Protein AF-A0A225VCP4-F1 (afdb_monomer)

Nearest PDB structures (foldseek):
  7sqc-assembly1_W0  TM=2.915E-01  e=1.389E-06  Chlamydomonas reinhardtii
  7sqc-assembly1_W1  TM=2.572E-01  e=4.930E-03  Chlamydomonas reinhardtii

Foldseek 3Di:
DVLVVVLVVQLVVLVVVLVVVLVVLVVVLVVVLVVLVVVLVVLLVCLVDLVSLLPDDPVVLVVSVVSNVVSLVVLVVSLVVSLVVLVVSLVVSVVSSVVSLVVSLVVQVPPPPDDNVNSVVVSVVSVVVSVVVSVVSNVVSVVVSVVSVVVSVVSVVVSVVSSVVSLLSSLQSLLVVLLVVLVCVLPDCCLQPNVQLVVLVVVLVVVVVCLVPVPLVVLVVVCVVCPPVDALVNLVVSLVSLVVSLVVLVVVLVVSLVVLVVVLVVSLVVLVVSLLVSLVSCLSRNFNFDAFPLVVLLVVLVVVLPDPVCVVVCVLLQCLSVVSVVLSVLSDPSNLLDPVSLVVSLLSLVLLLLLQCVCVLCVVVVNNVLLVVLSVLLVCCVVDDPVCNLVSLVVNLVSLVVSLPRPPGDPSNNVLSVVLNVLSVVLCVVPVDDDDDDDDDDDDDDDDDDDDDDDDDDDDDDDDDDDDDDDDDDDDDDDDDDDDDDRPPVSSSVSSSSVSNSSSSNVDDPVVSVSSVSNSVNSVSNVVSSVVSVVVSCVSRVVSSVVSSVVSVVVSVVVSVVSVVVSVVSSVVSSVVSVVVSVVNVVVVVVVVVLVVVLVVLVVVLVVLCVVLVVVLVVLVVVLVVLVVCLVVPPDPVSVVVSVVVSVVSVVVSVVSVVVSVVVNCVSCVVSVVSPVPDDD

InterPro domains:
  IPR028089 Domain of unknown function DUF4455 [PF14643] (3-302)
  IPR028089 Domain of unknown function DUF4455 [PF14643] (532-670)

Solvent-accessible surface area (backbone atoms only — not comparable to full-atom values): 37941 Å² total; per-residue (Å²): 104,72,64,56,51,55,46,52,53,51,54,47,55,52,48,56,53,48,50,59,46,51,52,54,51,52,54,50,51,51,54,53,49,53,53,47,52,49,52,52,51,50,56,53,51,58,47,66,36,64,73,60,39,64,75,48,53,74,66,53,57,51,49,52,47,55,52,50,50,54,50,48,46,53,51,52,54,51,52,54,50,50,52,53,48,54,54,51,52,51,50,53,49,52,53,53,51,49,53,48,50,49,53,42,50,52,58,48,67,69,40,94,82,63,53,71,72,59,49,51,54,52,53,51,51,56,51,48,56,53,50,52,52,52,54,50,50,53,52,52,51,52,52,51,48,50,53,53,51,51,54,48,53,53,50,46,51,50,51,50,53,47,47,55,50,20,52,52,51,35,22,51,52,43,32,53,49,52,51,51,51,50,53,53,50,62,71,26,54,76,63,73,61,31,66,72,55,55,52,52,54,50,51,52,48,56,49,53,54,45,49,45,57,69,46,57,48,41,54,56,46,53,60,59,74,42,54,91,75,56,45,51,69,59,45,49,52,52,52,52,53,51,52,54,49,48,53,54,49,50,58,48,52,52,52,54,46,51,49,55,50,51,51,52,47,53,52,45,54,51,52,52,52,50,50,53,52,49,52,51,48,29,61,78,54,22,42,95,46,68,64,34,62,42,63,63,48,26,52,55,49,52,58,60,71,66,45,73,87,48,50,72,55,41,65,68,19,34,50,40,55,61,50,54,55,46,49,51,68,61,45,35,72,88,55,46,62,37,65,86,54,34,53,60,49,53,53,53,49,50,45,51,60,38,21,39,56,49,50,65,49,30,53,74,69,70,39,50,71,56,54,55,48,48,55,52,49,48,56,46,58,69,72,44,52,88,85,49,39,74,76,46,48,64,60,48,51,56,47,51,56,52,61,61,68,48,78,96,62,45,70,61,36,43,51,53,52,49,52,47,44,53,56,50,51,50,53,47,63,77,69,62,84,76,86,85,87,83,86,77,88,87,85,83,87,80,89,82,82,86,83,86,90,81,83,89,88,88,80,88,82,85,91,83,90,81,88,82,89,86,85,90,81,90,83,87,88,75,92,78,80,90,81,79,92,75,76,64,62,65,61,56,48,49,46,51,20,57,55,27,26,42,62,44,44,25,67,53,54,70,73,54,54,54,48,55,51,51,41,52,56,23,51,53,29,31,54,54,29,34,54,55,51,51,52,49,46,50,72,71,41,49,60,55,51,51,50,53,49,48,52,51,47,53,49,52,53,53,48,48,52,50,52,52,52,52,51,51,53,59,43,54,57,53,52,53,52,52,54,49,51,35,54,53,32,47,53,51,52,55,50,48,53,50,51,50,50,51,36,49,58,49,49,56,49,52,53,51,52,48,56,53,52,52,52,53,49,53,54,49,52,51,50,36,52,52,34,52,51,48,40,79,65,43,92,42,76,66,54,32,51,52,35,46,50,51,34,51,53,45,51,56,45,52,56,49,49,53,57,46,49,52,52,50,51,49,58,58,43,72,78,43,55,82,55,61,83,69,65,82,130

Mean predicted aligned error: 16.03 Å

Organism: NCBI:txid4795

Radius of gyration: 61.05 Å; Cα contacts (8 Å, |Δi|>4): 433; chains: 1; bounding box: 131×105×212 Å

pLDDT: mean 82.9, std 17.07, range [24.62, 96.75]

Secondary structure (DSSP, 8-state):
-HHHHHHHHHHHHHHHHHHHHHHHHHHHHHHHHHHHHHHHHHHHHHTT-HHHHHH--HHHHHHHHHHHHHHHHHHHHHHHHHHHHHHHHHHHHHHHHHHHHHHHHHHHHHSTT--HHHHHHHHHHHHHHHHHHHHHHHHHHHHHHHHHHHHHHHHHHHHHHHHHHHHHHHHHHHHHHHHHHHHHHHTSHHHHS-HHHHHHHHHHHHHHHHIIIIIIHHHHHHHHHHGGG--HHHHHHHHHHHHHHHHHHHHHHHHHHHHHHHHHHHHHHHHHHHHHHHHHHHHHT--SS----HHHHHHHHHHHHT-GGGHHHHHHTTTHHHHHHHHHHH--HHHHTSHHHHHHHHHHHHHHHHHTTHHHHHHHTT-HHHHHHHHHHHHHHHH--HHHHHHHHHHHHHHHHHHHT-TT--HHHHHHHHHHHHHHHHHHHHH---------------------------------------------------------HHHHHHHHHHHHHHHHHTTS-HHHHHHHHHHHHHHHHHHHHHHHHHHHHIIIIIHHHHHHHHHHHHHHHHHHHHHHHHHHHHHHHHHHHHHHHHHHHHHHHHHHHHHHHHHHHHHHHHHHHHHHHHHHHHHHHHHHHHHHHHHHT-SSHHHHHHHHHHHHHHHHHHHHHHHHHHHHHHHHHHTTGGGTTT---

Sequence (681 aa):
MKAQMEYGEEVKAISEDVEATIIRAADHVKEGLAIIDAEIQQAKTELTNNDLLLVSDNESILGMWMKLEAVCQRRTDTIDHFATHLDGIEQTRIDRVRVELQRLTWALMETAHALPHEVERIIEAEAYEVNMVVISNRRVYADLVARMGTANVDEFLTARLSWEKGQMNWRHLRHDDAIVRFQATINSPHFTDPEDRLQVLQQIRVFQEKIHSEQRLAVLKELNDAGASLSSDYTKKILENLSATQQYEEEKNHSFFSELRGLQQSKGDSAVALRETLRLELHGFGAMAKEGAIEAARQRLVELLSDETMEDFFRAAGGLKTELDTLVKQLCVEDLIYKTNLEPMVSSLEILLSALPLKSVMEKQGKEAEQKAVETTLEKLRKAAKNEIMAILPSLQTQILMLMNIDDMSANFKAELSDIMAQLDQIILEYGSLPSISADAPSEKTFSRTPSIAVLANSKSMKASAAMIGESSSSNNKPSESNGNIVDLQAIRKVQRRLGMLVYASELSAPWQQHLQFIADQLALQTKANGIVDEVISRECDFLIETRQQEGRLLVEEMGKRMEQQSALLHDHVEKLVKFYLRVVLCMEESTDKVQYVNLSVMDLLDTLKEIDEGTLADLESTFTQSCVRLRHSPSNNVLREEFQLSSDLLMLIEREYRTYDKRLHLAADNNVVAIDKQPH

Structure (mmCIF, N/CA/C/O backbone):
data_AF-A0A225VCP4-F1
#
_entry.id   AF-A0A225VCP4-F1
#
loop_
_atom_site.group_PDB
_atom_site.id
_atom_site.type_symbol
_atom_site.label_atom_id
_atom_site.label_alt_id
_atom_site.label_comp_id
_atom_site.label_asym_id
_atom_site.label_entity_id
_atom_site.label_seq_id
_atom_site.pdbx_PDB_ins_code
_atom_site.Cartn_x
_atom_site.Cartn_y
_atom_site.Cartn_z
_atom_site.occupancy
_atom_site.B_iso_or_equiv
_atom_site.auth_seq_id
_atom_site.auth_comp_id
_atom_site.auth_asym_id
_atom_site.auth_atom_id
_atom_site.pdbx_PDB_model_num
ATOM 1 N N . MET A 1 1 ? 48.508 -11.624 -74.699 1.00 63.97 1 MET A N 1
ATOM 2 C CA . MET A 1 1 ? 48.045 -13.032 -74.622 1.00 63.97 1 MET A CA 1
ATOM 3 C C . MET A 1 1 ? 48.632 -13.770 -73.422 1.00 63.97 1 MET A C 1
ATOM 5 O O . MET A 1 1 ? 47.935 -13.772 -72.426 1.00 63.97 1 MET A O 1
ATOM 9 N N . LYS A 1 2 ? 49.859 -14.332 -73.432 1.00 79.50 2 LYS A N 1
ATOM 10 C CA . LYS A 1 2 ? 50.347 -15.179 -72.308 1.00 79.50 2 LYS A CA 1
ATOM 11 C C . LYS A 1 2 ? 50.218 -14.521 -70.920 1.00 79.50 2 LYS A C 1
ATOM 13 O O . LYS A 1 2 ? 49.521 -15.067 -70.079 1.00 79.50 2 LYS A O 1
ATOM 18 N N . ALA A 1 3 ? 50.759 -13.314 -70.738 1.00 79.81 3 ALA A N 1
ATOM 19 C CA . ALA A 1 3 ? 50.653 -12.573 -69.472 1.00 79.81 3 ALA A CA 1
ATOM 20 C C . ALA A 1 3 ? 49.200 -12.255 -69.048 1.00 79.81 3 ALA A C 1
ATOM 22 O O . ALA A 1 3 ? 48.900 -12.194 -67.864 1.00 79.81 3 ALA A O 1
ATOM 23 N N . GLN A 1 4 ? 48.284 -12.088 -70.009 1.00 81.50 4 GLN A N 1
ATOM 24 C CA . GLN A 1 4 ? 46.863 -11.824 -69.747 1.00 81.50 4 GLN A CA 1
ATOM 25 C C . GLN A 1 4 ? 46.110 -13.104 -69.343 1.00 81.50 4 GLN A C 1
ATOM 27 O O . GLN A 1 4 ? 45.214 -13.050 -68.511 1.00 81.50 4 GLN A O 1
ATOM 32 N N . MET A 1 5 ? 46.500 -14.267 -69.883 1.00 84.31 5 MET A N 1
ATOM 33 C CA . MET A 1 5 ? 46.003 -15.562 -69.402 1.00 84.31 5 MET A CA 1
ATOM 34 C C . MET A 1 5 ? 46.488 -15.842 -67.976 1.00 84.31 5 MET A C 1
ATOM 36 O O . MET A 1 5 ? 45.687 -16.238 -67.140 1.00 84.31 5 MET A O 1
ATOM 40 N N . GLU A 1 6 ? 47.767 -15.576 -67.693 1.00 86.06 6 GLU A N 1
ATOM 41 C CA . GLU A 1 6 ? 48.349 -15.707 -66.349 1.00 86.06 6 GLU A CA 1
ATOM 42 C C . GLU A 1 6 ? 47.632 -14.782 -65.344 1.00 86.06 6 GLU A C 1
ATOM 44 O O . GLU A 1 6 ? 47.222 -15.239 -64.282 1.00 86.06 6 GLU A O 1
ATOM 49 N N . TYR A 1 7 ? 47.361 -13.523 -65.713 1.00 89.62 7 TYR A N 1
ATOM 50 C CA . TYR A 1 7 ? 46.522 -12.614 -64.918 1.00 89.62 7 TYR A CA 1
ATOM 51 C C . TYR A 1 7 ? 45.107 -13.170 -64.671 1.00 89.62 7 TYR A C 1
ATOM 53 O O . TYR A 1 7 ? 44.628 -13.150 -63.538 1.00 89.62 7 TYR A O 1
ATOM 61 N N . GLY A 1 8 ? 44.444 -13.705 -65.702 1.00 87.50 8 GLY A N 1
ATOM 62 C CA . GLY A 1 8 ? 43.098 -14.274 -65.579 1.00 87.50 8 GLY A CA 1
ATOM 63 C C . GLY A 1 8 ? 43.022 -15.498 -64.657 1.00 87.50 8 GLY A C 1
ATOM 64 O O . GLY A 1 8 ? 42.059 -15.638 -63.901 1.00 87.50 8 GLY A O 1
ATOM 65 N N . GLU A 1 9 ? 44.038 -16.366 -64.669 1.00 89.56 9 GLU A N 1
ATOM 66 C CA . GLU A 1 9 ? 44.137 -17.506 -63.743 1.00 89.56 9 GLU A CA 1
ATOM 67 C C . GLU A 1 9 ? 44.326 -17.042 -62.287 1.00 89.56 9 GLU A C 1
ATOM 69 O O . GLU A 1 9 ? 43.666 -17.559 -61.384 1.00 89.56 9 GLU A O 1
ATOM 74 N N . GLU A 1 10 ? 45.144 -16.014 -62.058 1.00 90.44 10 GLU A N 1
ATOM 75 C CA . GLU A 1 10 ? 45.408 -15.457 -60.722 1.00 90.44 10 GLU A CA 1
ATOM 76 C C . GLU A 1 10 ? 44.188 -14.699 -60.168 1.00 90.44 10 GLU A C 1
ATOM 78 O O . GLU A 1 10 ? 43.809 -14.888 -59.012 1.00 90.44 10 GLU A O 1
ATOM 83 N N . VAL A 1 11 ? 43.487 -13.906 -60.989 1.00 89.94 11 VAL A N 1
ATOM 84 C CA . VAL A 1 11 ? 42.224 -13.244 -60.598 1.00 89.94 11 VAL A CA 1
ATOM 85 C C . VAL A 1 11 ? 41.128 -14.264 -60.275 1.00 89.94 11 VAL A C 1
ATOM 87 O O . VAL A 1 11 ? 40.342 -14.052 -59.343 1.00 89.94 11 VAL A O 1
ATOM 90 N N . LYS A 1 12 ? 41.093 -15.399 -60.985 1.00 90.31 12 LYS A N 1
ATOM 91 C CA . LYS A 1 12 ? 40.197 -16.517 -60.666 1.00 90.31 12 LYS A CA 1
ATOM 92 C C . LYS A 1 12 ? 40.547 -17.144 -59.314 1.00 90.31 12 LYS A C 1
ATOM 94 O O . LYS A 1 12 ? 39.657 -17.278 -58.479 1.00 90.31 12 LYS A O 1
ATOM 99 N N . ALA A 1 13 ? 41.823 -17.433 -59.055 1.00 91.88 13 ALA A N 1
ATOM 100 C CA . ALA A 1 13 ? 42.282 -17.966 -57.769 1.00 91.88 13 ALA A CA 1
ATOM 101 C C . ALA A 1 13 ? 42.015 -17.001 -56.593 1.00 91.88 13 ALA A C 1
ATOM 103 O O . ALA A 1 13 ? 41.574 -17.428 -55.527 1.00 91.88 13 ALA A O 1
ATOM 104 N N . ILE A 1 14 ? 42.207 -15.689 -56.791 1.00 91.88 14 ILE A N 1
ATOM 105 C CA . ILE A 1 14 ? 41.833 -14.655 -55.810 1.00 91.88 14 ILE A CA 1
ATOM 106 C C . ILE A 1 14 ? 40.321 -14.681 -55.545 1.00 91.88 14 ILE A C 1
ATOM 108 O O . ILE A 1 14 ? 39.904 -14.539 -54.397 1.00 91.88 14 ILE A O 1
ATOM 112 N N . SER A 1 15 ? 39.498 -14.862 -56.581 1.00 90.38 15 SER A N 1
ATOM 113 C CA . SER A 1 15 ? 38.036 -14.878 -56.444 1.00 90.38 15 SER A CA 1
ATOM 114 C C . SER A 1 15 ? 37.532 -16.115 -55.688 1.00 90.38 15 SER A C 1
ATOM 116 O O . SER A 1 15 ? 36.689 -15.967 -54.809 1.00 90.38 15 SER A O 1
ATOM 118 N N . GLU A 1 16 ? 38.091 -17.300 -55.956 1.00 92.31 16 GLU A N 1
ATOM 119 C CA . GLU A 1 16 ? 37.761 -18.551 -55.248 1.00 92.31 16 GLU A CA 1
ATOM 120 C C . GLU A 1 16 ? 38.129 -18.485 -53.749 1.00 92.31 16 GLU A C 1
ATOM 122 O O . GLU A 1 16 ? 37.348 -18.895 -52.889 1.00 92.31 16 GLU A O 1
ATOM 127 N N . ASP A 1 17 ? 39.287 -17.909 -53.410 1.00 93.31 17 ASP A N 1
ATOM 128 C CA . ASP A 1 17 ? 39.738 -17.718 -52.020 1.00 93.31 17 ASP A CA 1
ATOM 129 C C . ASP A 1 17 ? 38.912 -16.652 -51.268 1.00 93.31 17 ASP A C 1
ATOM 131 O O . ASP A 1 17 ? 38.582 -16.806 -50.087 1.00 93.31 17 ASP A O 1
ATOM 135 N N . VAL A 1 18 ? 38.503 -15.585 -51.963 1.00 91.94 18 VAL A N 1
ATOM 136 C CA . VAL A 1 18 ? 37.572 -14.579 -51.430 1.00 91.94 18 VAL A CA 1
ATOM 137 C C . VAL A 1 18 ? 36.199 -15.197 -51.157 1.00 91.94 18 VAL A C 1
ATOM 139 O O . VAL A 1 18 ? 35.680 -15.025 -50.056 1.00 91.94 18 VAL A O 1
ATOM 142 N N . GLU A 1 19 ? 35.640 -15.977 -52.087 1.00 91.94 19 GLU A N 1
ATOM 143 C CA . GLU A 1 19 ? 34.364 -16.683 -51.901 1.00 91.94 19 GLU A CA 1
ATOM 144 C C . GLU A 1 19 ? 34.422 -17.654 -50.709 1.00 91.94 19 GLU A C 1
ATOM 146 O O . GLU A 1 19 ? 33.580 -17.588 -49.810 1.00 91.94 19 GLU A O 1
ATOM 151 N N . ALA A 1 20 ? 35.475 -18.471 -50.614 1.00 93.06 20 ALA A N 1
ATOM 152 C CA . ALA A 1 20 ? 35.700 -19.363 -49.474 1.00 93.06 20 ALA A CA 1
ATOM 153 C C . ALA A 1 20 ? 35.868 -18.614 -48.135 1.00 93.06 20 ALA A C 1
ATOM 155 O O . ALA A 1 20 ? 35.605 -19.164 -47.062 1.00 93.06 20 ALA A O 1
ATOM 156 N N . THR A 1 21 ? 36.315 -17.358 -48.161 1.00 93.81 21 THR A N 1
ATOM 157 C CA . THR A 1 21 ? 36.431 -16.507 -46.967 1.00 93.81 21 THR A CA 1
ATOM 158 C C . THR A 1 21 ? 35.090 -15.877 -46.585 1.00 93.81 21 THR A C 1
ATOM 160 O O . THR A 1 21 ? 34.739 -15.890 -45.407 1.00 93.81 21 THR A O 1
ATOM 163 N N . ILE A 1 22 ? 34.292 -15.436 -47.562 1.00 93.38 22 ILE A N 1
ATOM 164 C CA . ILE A 1 22 ? 32.925 -14.931 -47.348 1.00 93.38 22 ILE A CA 1
ATOM 165 C C . ILE A 1 22 ? 32.022 -16.025 -46.770 1.00 93.38 22 ILE A C 1
ATOM 167 O O . ILE A 1 22 ? 31.296 -15.762 -45.816 1.00 93.38 22 ILE A O 1
ATOM 171 N N . ILE A 1 23 ? 32.097 -17.258 -47.287 1.00 93.56 23 ILE A N 1
ATOM 172 C CA . ILE A 1 23 ? 31.317 -18.396 -46.768 1.00 93.56 23 ILE A CA 1
ATOM 173 C C . ILE A 1 23 ? 31.655 -18.649 -45.293 1.00 93.56 23 ILE A C 1
ATOM 175 O O . ILE A 1 23 ? 30.755 -18.694 -44.458 1.00 93.56 23 ILE A O 1
ATOM 179 N N . ARG A 1 24 ? 32.948 -18.715 -44.940 1.00 94.19 24 ARG A N 1
ATOM 180 C CA . ARG A 1 24 ? 33.389 -18.892 -43.543 1.00 94.19 24 ARG A CA 1
ATOM 181 C C . ARG A 1 24 ? 32.919 -17.758 -42.627 1.00 94.19 24 ARG A C 1
ATOM 183 O O . ARG A 1 24 ? 32.506 -18.024 -41.502 1.00 94.19 24 ARG A O 1
ATOM 190 N N . ALA A 1 25 ? 32.950 -16.513 -43.102 1.00 93.19 25 ALA A N 1
ATOM 191 C CA . ALA A 1 25 ? 32.426 -15.368 -42.362 1.00 93.19 25 ALA A CA 1
ATOM 192 C C . ALA A 1 25 ? 30.902 -15.455 -42.154 1.00 93.19 25 ALA A C 1
ATOM 194 O O . ALA A 1 25 ? 30.412 -15.175 -41.059 1.00 93.19 25 ALA A O 1
ATOM 195 N N . ALA A 1 26 ? 30.160 -15.871 -43.185 1.00 93.94 26 ALA A N 1
ATOM 196 C CA . ALA A 1 26 ? 28.708 -16.027 -43.147 1.00 93.94 26 ALA A CA 1
ATOM 197 C C . ALA A 1 26 ? 28.262 -17.169 -42.215 1.00 93.94 26 ALA A C 1
ATOM 199 O O . ALA A 1 26 ? 27.297 -17.006 -41.467 1.00 93.94 26 ALA A O 1
ATOM 200 N N . ASP A 1 27 ? 28.973 -18.298 -42.206 1.00 94.31 27 ASP A N 1
ATOM 201 C CA . ASP A 1 27 ? 28.709 -19.392 -41.265 1.00 94.31 27 ASP A CA 1
ATOM 202 C C . ASP A 1 27 ? 29.025 -18.976 -39.818 1.00 94.31 27 ASP A C 1
ATOM 204 O O . ASP A 1 27 ? 28.224 -19.235 -38.919 1.00 94.31 27 ASP A O 1
ATOM 208 N N . HIS A 1 28 ? 30.130 -18.254 -39.593 1.00 94.56 28 HIS A N 1
ATOM 209 C CA . HIS A 1 28 ? 30.507 -17.779 -38.259 1.00 94.56 28 HIS A CA 1
ATOM 210 C C . HIS A 1 28 ? 29.495 -16.782 -37.671 1.00 94.56 28 HIS A C 1
ATOM 212 O O . HIS A 1 28 ? 29.064 -16.953 -36.529 1.00 94.56 28 HIS A O 1
ATOM 218 N N . VAL A 1 29 ?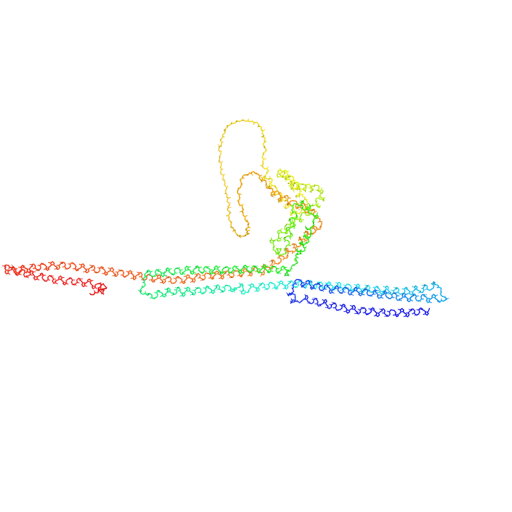 29.059 -15.773 -38.442 1.00 95.62 29 VAL A N 1
ATOM 219 C CA . VAL A 1 29 ? 28.039 -14.819 -37.962 1.00 95.62 29 VAL A CA 1
ATOM 220 C C . VAL A 1 29 ? 26.695 -15.513 -37.725 1.00 95.62 29 VAL A C 1
ATOM 222 O O . VAL A 1 29 ? 25.995 -15.189 -36.771 1.00 95.62 29 VAL A O 1
ATOM 225 N N . LYS A 1 30 ? 26.342 -16.513 -38.542 1.00 95.31 30 LYS A N 1
ATOM 226 C CA . LYS A 1 30 ? 25.107 -17.290 -38.389 1.00 95.31 30 LYS A CA 1
ATOM 227 C C . LYS A 1 30 ? 25.104 -18.135 -37.113 1.00 95.31 30 LYS A C 1
ATOM 229 O O . LYS A 1 30 ? 24.083 -18.177 -36.432 1.00 95.31 30 LYS A O 1
ATOM 234 N N . GLU A 1 31 ? 26.217 -18.789 -36.780 1.00 95.50 31 GLU A N 1
ATOM 235 C CA . GLU A 1 31 ? 26.360 -19.531 -35.520 1.00 95.50 31 GLU A CA 1
ATOM 236 C C . GLU A 1 31 ? 26.336 -18.584 -34.310 1.00 95.50 31 GLU A C 1
ATOM 238 O O . GLU A 1 31 ? 25.580 -18.817 -33.367 1.00 95.50 31 GLU A O 1
ATOM 243 N N . GLY A 1 32 ? 27.075 -17.470 -34.371 1.00 94.81 32 GLY A N 1
ATOM 244 C CA . GLY A 1 32 ? 27.079 -16.450 -33.317 1.00 94.81 32 GLY A CA 1
ATOM 245 C C . GLY A 1 32 ? 25.691 -15.861 -33.050 1.00 94.81 32 GLY A C 1
ATOM 246 O O . GLY A 1 32 ? 25.252 -15.810 -31.902 1.00 94.81 32 GLY A O 1
ATOM 247 N N . LEU A 1 33 ? 24.957 -15.488 -34.105 1.00 95.56 33 LEU A N 1
ATOM 248 C CA . LEU A 1 33 ? 23.582 -14.997 -33.982 1.00 95.56 33 LEU A CA 1
ATOM 249 C C . LEU A 1 33 ? 22.627 -16.069 -33.444 1.00 95.56 33 LEU A C 1
ATOM 251 O O . LEU A 1 33 ? 21.795 -15.740 -32.611 1.00 95.56 33 LEU A O 1
ATOM 255 N N . ALA A 1 34 ? 22.766 -17.341 -33.833 1.00 95.69 34 ALA A N 1
ATOM 256 C CA . ALA A 1 34 ? 21.919 -18.414 -33.304 1.00 95.69 34 ALA A CA 1
ATOM 257 C C . ALA A 1 34 ? 22.108 -18.638 -31.789 1.00 95.69 34 ALA A C 1
ATOM 259 O O . ALA A 1 34 ? 21.139 -18.932 -31.088 1.00 95.69 34 ALA A O 1
ATOM 260 N N . ILE A 1 35 ? 23.333 -18.473 -31.275 1.00 96.19 35 ILE A N 1
ATOM 261 C CA . ILE A 1 35 ? 23.623 -18.523 -29.833 1.00 96.19 35 ILE A CA 1
ATOM 262 C C . ILE A 1 35 ? 22.987 -17.319 -29.122 1.00 96.19 35 ILE A C 1
ATOM 264 O O . ILE A 1 35 ? 22.284 -17.494 -28.128 1.00 96.19 35 ILE A O 1
ATOM 268 N N . ILE A 1 36 ? 23.172 -16.108 -29.657 1.00 96.06 36 ILE A N 1
ATOM 269 C CA . ILE A 1 36 ? 22.609 -14.875 -29.083 1.00 96.06 36 ILE A CA 1
ATOM 270 C C . ILE A 1 36 ? 21.071 -14.908 -29.099 1.00 96.06 36 ILE A C 1
ATOM 272 O O . ILE A 1 36 ? 20.442 -14.587 -28.094 1.00 96.06 36 ILE A O 1
ATOM 276 N N . ASP A 1 37 ? 20.454 -15.356 -30.193 1.00 95.50 37 ASP A N 1
ATOM 277 C CA . ASP A 1 37 ? 19.000 -15.507 -30.309 1.00 95.50 37 ASP A CA 1
ATOM 278 C C . ASP A 1 37 ? 18.466 -16.526 -29.281 1.00 95.50 37 ASP A C 1
ATOM 280 O O . ASP A 1 37 ? 17.414 -16.301 -28.680 1.00 95.50 37 ASP A O 1
ATOM 284 N N . ALA A 1 38 ? 19.203 -17.607 -28.993 1.00 95.94 38 ALA A N 1
ATOM 285 C CA . ALA A 1 38 ? 18.845 -18.549 -27.929 1.00 95.94 38 ALA A CA 1
ATO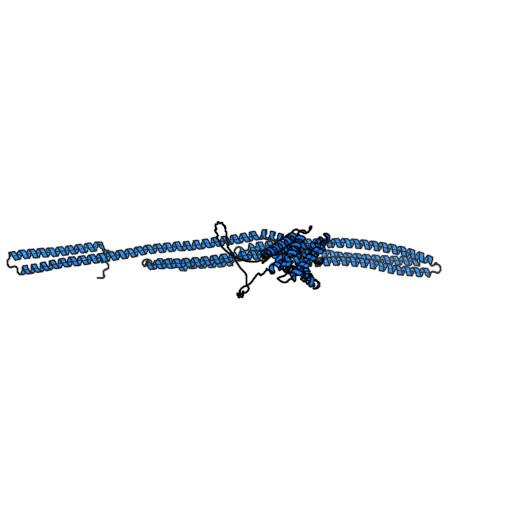M 286 C C . ALA A 1 38 ? 18.929 -17.921 -26.522 1.00 95.94 38 ALA A C 1
ATOM 288 O O . ALA A 1 38 ? 18.028 -18.140 -25.709 1.00 95.94 38 ALA A O 1
ATOM 289 N N . GLU A 1 39 ? 19.946 -17.096 -26.242 1.00 96.06 39 GLU A N 1
ATOM 290 C CA . GLU A 1 39 ? 20.045 -16.326 -24.989 1.00 96.06 39 GLU A CA 1
ATOM 291 C C . GLU A 1 39 ? 18.879 -15.326 -24.836 1.00 96.06 39 GLU A C 1
ATOM 293 O O . GLU A 1 39 ? 18.292 -15.219 -23.756 1.00 96.06 39 GLU A O 1
ATOM 298 N N . ILE A 1 40 ? 18.482 -14.642 -25.921 1.00 94.62 40 ILE A N 1
ATOM 299 C CA . ILE A 1 40 ? 17.309 -13.746 -25.942 1.00 94.62 40 ILE A CA 1
ATOM 300 C C . ILE A 1 40 ? 16.029 -14.525 -25.613 1.00 94.62 40 ILE A C 1
ATOM 302 O O . ILE A 1 40 ? 15.220 -14.066 -24.803 1.00 94.62 40 ILE A O 1
ATOM 306 N N . GLN A 1 41 ? 15.835 -15.708 -26.204 1.00 94.50 41 GLN A N 1
ATOM 307 C CA . GLN A 1 41 ? 14.662 -16.538 -25.916 1.00 94.50 41 GLN A CA 1
ATOM 308 C C . GLN A 1 41 ? 14.665 -17.067 -24.476 1.00 94.50 41 GLN A C 1
ATOM 310 O O . GLN A 1 41 ? 13.614 -17.057 -23.836 1.00 94.50 41 GLN A O 1
ATOM 315 N N . GLN A 1 42 ? 15.820 -17.446 -23.916 1.00 94.00 42 GLN A N 1
ATOM 316 C CA . GLN A 1 42 ? 15.908 -17.826 -22.503 1.00 94.00 42 GLN A CA 1
ATOM 317 C C . GLN A 1 42 ? 15.463 -16.668 -21.593 1.00 94.00 42 GLN A C 1
ATOM 319 O O . GLN A 1 42 ? 14.557 -16.849 -20.777 1.00 94.00 42 GLN A O 1
ATOM 324 N N . ALA A 1 43 ? 16.013 -15.466 -21.783 1.00 92.38 43 ALA A N 1
ATOM 325 C CA . ALA A 1 43 ? 15.625 -14.284 -21.011 1.00 92.38 43 ALA A CA 1
ATOM 326 C C . ALA A 1 43 ? 14.123 -13.952 -21.160 1.00 92.38 43 ALA A C 1
ATOM 328 O O . ALA A 1 43 ? 13.459 -13.605 -20.182 1.00 92.38 43 ALA A O 1
ATOM 329 N N . LYS A 1 44 ? 13.544 -14.137 -22.358 1.00 92.12 44 LYS A N 1
ATOM 330 C CA . LYS A 1 44 ? 12.090 -14.033 -22.585 1.00 92.12 44 LYS A CA 1
ATOM 331 C C . LYS A 1 44 ? 11.289 -15.072 -21.789 1.00 92.12 44 LYS A C 1
ATOM 333 O O . LYS A 1 44 ? 10.220 -14.731 -21.290 1.00 92.12 44 LYS A O 1
ATOM 338 N N . THR A 1 45 ? 11.778 -16.307 -21.629 1.00 92.12 45 THR A N 1
ATOM 339 C CA . THR A 1 45 ? 11.088 -17.322 -20.804 1.00 92.12 45 THR A CA 1
ATOM 340 C C . THR A 1 45 ? 11.144 -17.013 -19.307 1.00 92.12 45 THR A C 1
ATOM 342 O O . THR A 1 45 ? 10.131 -17.176 -18.626 1.00 92.12 45 THR A O 1
ATOM 345 N N . GLU A 1 46 ? 12.265 -16.488 -18.799 1.00 91.06 46 GLU A N 1
ATOM 346 C CA . GLU A 1 46 ? 12.399 -16.050 -17.399 1.00 91.06 46 GLU A CA 1
ATOM 347 C C . GLU A 1 46 ? 11.347 -14.977 -17.054 1.00 91.06 46 GLU A C 1
ATOM 349 O O . GLU A 1 46 ? 10.653 -15.090 -16.044 1.00 91.06 46 GLU A O 1
ATOM 354 N N . LEU A 1 47 ? 11.108 -14.030 -17.969 1.00 90.38 47 LEU A N 1
ATOM 355 C CA . LEU A 1 47 ? 10.072 -12.986 -17.873 1.00 90.38 47 LEU A CA 1
ATOM 356 C C . LEU A 1 47 ? 8.615 -13.499 -17.921 1.00 90.38 47 LEU A C 1
ATOM 358 O O . LEU A 1 47 ? 7.682 -12.706 -17.784 1.00 90.38 47 LEU A O 1
ATOM 362 N N . THR A 1 48 ? 8.400 -14.805 -18.109 1.00 90.88 48 THR A N 1
ATOM 363 C CA . THR A 1 48 ? 7.072 -15.452 -18.065 1.00 90.88 48 THR A CA 1
ATOM 364 C C . THR A 1 48 ? 6.896 -16.426 -16.897 1.00 90.88 48 THR A C 1
ATOM 366 O O . THR A 1 48 ? 5.814 -16.985 -16.728 1.00 90.88 48 THR A O 1
ATOM 369 N N . ASN A 1 49 ? 7.930 -16.636 -16.076 1.00 92.62 49 ASN A N 1
ATOM 370 C CA . ASN A 1 49 ? 7.876 -17.561 -14.949 1.00 92.62 49 ASN A CA 1
ATOM 371 C C . ASN A 1 49 ? 7.300 -16.874 -13.698 1.00 92.62 49 ASN A C 1
ATOM 373 O O . ASN A 1 49 ? 8.016 -16.174 -12.983 1.00 92.62 49 ASN A O 1
ATOM 377 N N . ASN A 1 50 ? 6.015 -17.102 -13.415 1.00 91.44 50 ASN A N 1
ATOM 378 C CA . ASN A 1 50 ? 5.307 -16.476 -12.293 1.00 91.44 50 ASN A CA 1
ATOM 379 C C . ASN A 1 50 ? 5.997 -16.672 -10.928 1.00 91.44 50 ASN A C 1
ATOM 381 O O . ASN A 1 50 ? 6.009 -15.731 -10.137 1.00 91.44 50 ASN A O 1
ATOM 385 N N . ASP A 1 51 ? 6.605 -17.834 -10.664 1.00 90.50 51 ASP A N 1
ATOM 386 C CA . ASP A 1 51 ? 7.278 -18.113 -9.385 1.00 90.50 51 ASP A CA 1
ATOM 387 C C . ASP A 1 51 ? 8.544 -17.254 -9.224 1.00 90.50 51 ASP A C 1
ATOM 389 O O . ASP A 1 51 ? 8.798 -16.686 -8.160 1.00 90.50 51 ASP A O 1
ATOM 393 N N . LEU A 1 52 ? 9.318 -17.105 -10.307 1.00 90.56 52 LEU A N 1
ATOM 394 C CA . LEU A 1 52 ? 10.491 -16.227 -10.351 1.00 90.56 52 LEU A CA 1
ATOM 395 C C . LEU A 1 52 ? 10.081 -14.759 -10.183 1.00 90.56 52 LEU A C 1
ATOM 397 O O . LEU A 1 52 ? 10.718 -14.018 -9.431 1.00 90.56 52 LEU A O 1
ATOM 401 N N . LEU A 1 53 ? 9.016 -14.341 -10.872 1.00 90.12 53 LEU A N 1
ATOM 402 C CA . LEU A 1 53 ? 8.501 -12.976 -10.803 1.00 90.12 53 LEU A CA 1
ATOM 403 C C . LEU A 1 53 ? 8.020 -12.643 -9.383 1.00 90.12 53 LEU A C 1
ATOM 405 O O . LEU A 1 53 ? 8.439 -11.626 -8.839 1.00 90.12 53 LEU A O 1
ATOM 409 N N . LEU A 1 54 ? 7.213 -13.495 -8.742 1.00 88.50 54 LEU A N 1
ATOM 410 C CA . LEU A 1 54 ? 6.702 -13.246 -7.386 1.00 88.50 54 LEU A CA 1
ATOM 411 C C . LEU A 1 54 ? 7.818 -13.003 -6.359 1.00 88.50 54 LEU A C 1
ATOM 413 O O . LEU A 1 54 ? 7.689 -12.108 -5.525 1.00 88.50 54 LEU A O 1
ATOM 417 N N . VAL A 1 55 ? 8.928 -13.742 -6.447 1.00 88.44 55 VAL A N 1
ATOM 418 C CA . VAL A 1 55 ? 10.093 -13.573 -5.558 1.00 88.44 55 VAL A CA 1
ATOM 419 C C . VAL A 1 55 ? 10.943 -12.345 -5.929 1.00 88.44 55 VAL A C 1
ATOM 421 O O . VAL A 1 55 ? 11.589 -11.766 -5.058 1.00 88.44 55 VAL A O 1
ATOM 424 N N . SER A 1 56 ? 10.927 -11.911 -7.192 1.00 87.25 56 SER A N 1
ATOM 425 C CA . SER A 1 56 ? 11.733 -10.786 -7.689 1.00 87.25 56 SER A CA 1
ATOM 426 C C . SER A 1 56 ? 11.250 -9.426 -7.171 1.00 87.25 56 SER A C 1
ATOM 428 O O . SER A 1 56 ? 10.050 -9.148 -7.117 1.00 87.25 56 SER A O 1
ATOM 430 N N . ASP A 1 57 ? 12.192 -8.544 -6.843 1.00 87.00 57 ASP A N 1
ATOM 431 C CA . ASP A 1 57 ? 11.948 -7.127 -6.560 1.00 87.00 57 ASP A CA 1
ATOM 432 C C . ASP A 1 57 ? 12.055 -6.252 -7.827 1.00 87.00 57 ASP A C 1
ATOM 434 O O . ASP A 1 57 ? 12.379 -6.725 -8.920 1.00 87.00 57 ASP A O 1
ATOM 438 N N . ASN A 1 58 ? 11.756 -4.955 -7.692 1.00 84.81 58 ASN A N 1
ATOM 439 C CA . ASN A 1 58 ? 11.775 -4.014 -8.817 1.00 84.81 58 ASN A CA 1
ATOM 440 C C . ASN A 1 58 ? 13.176 -3.901 -9.448 1.00 84.81 58 ASN A C 1
ATOM 442 O O . ASN A 1 58 ? 13.307 -3.869 -10.672 1.00 84.81 58 ASN A O 1
ATOM 446 N N . GLU A 1 59 ? 14.229 -3.898 -8.623 1.00 87.38 59 GLU A N 1
ATOM 447 C CA . GLU A 1 59 ? 15.620 -3.862 -9.089 1.00 87.38 59 GLU A CA 1
ATOM 448 C C . GLU A 1 59 ? 15.980 -5.115 -9.896 1.00 87.38 59 GLU A C 1
ATOM 450 O O . GLU A 1 59 ? 16.609 -5.002 -10.946 1.00 87.38 59 GLU A O 1
ATOM 455 N N . SER A 1 60 ? 15.510 -6.297 -9.488 1.00 89.38 60 SER A N 1
ATOM 456 C CA . SER A 1 60 ? 15.687 -7.543 -10.240 1.00 89.38 60 SER A CA 1
ATOM 457 C C . SER A 1 60 ? 14.998 -7.492 -11.604 1.00 89.38 60 SER A C 1
ATOM 459 O O . SER A 1 60 ? 15.606 -7.886 -12.600 1.00 89.38 60 SER A O 1
ATOM 461 N N . ILE A 1 61 ? 13.772 -6.961 -11.694 1.00 90.56 61 ILE A N 1
ATOM 462 C CA . ILE A 1 61 ? 13.046 -6.812 -12.971 1.00 90.56 61 ILE A CA 1
ATOM 463 C C . ILE A 1 61 ? 13.729 -5.795 -13.902 1.00 90.56 61 ILE A C 1
ATOM 465 O O . ILE A 1 61 ? 13.809 -6.022 -15.113 1.00 90.56 61 ILE A O 1
ATOM 469 N N . LEU A 1 62 ? 14.274 -4.702 -13.361 1.00 89.56 62 LEU A N 1
ATOM 470 C CA . LEU A 1 62 ? 15.109 -3.758 -14.117 1.00 89.56 62 LEU A CA 1
ATOM 471 C C . LEU A 1 62 ? 16.445 -4.398 -14.537 1.00 89.56 62 LEU A C 1
ATOM 473 O O . LEU A 1 62 ? 16.887 -4.229 -15.672 1.00 89.56 62 LEU A O 1
ATOM 477 N N . GLY A 1 63 ? 17.050 -5.219 -13.678 1.00 91.50 63 GLY A N 1
ATOM 478 C CA . GLY A 1 63 ? 18.242 -6.006 -13.991 1.00 91.50 63 GLY A CA 1
ATOM 479 C C . GLY A 1 63 ? 18.007 -7.047 -15.091 1.00 91.50 63 GLY A C 1
ATOM 480 O O . GLY A 1 63 ? 18.897 -7.281 -15.909 1.00 91.50 63 GLY A O 1
ATOM 481 N N . MET A 1 64 ? 16.808 -7.638 -15.173 1.00 92.44 64 MET A N 1
ATOM 482 C CA . MET A 1 64 ? 16.402 -8.489 -16.301 1.00 92.44 64 MET A CA 1
ATOM 483 C C . MET A 1 64 ? 16.343 -7.694 -17.614 1.00 92.44 64 MET A C 1
ATOM 485 O O . MET A 1 64 ? 16.794 -8.212 -18.636 1.00 92.44 64 MET A O 1
ATOM 489 N N . TRP A 1 65 ? 15.877 -6.434 -17.597 1.00 94.69 65 TRP A N 1
ATOM 490 C CA . TRP A 1 65 ? 15.963 -5.561 -18.778 1.00 94.69 65 TRP A CA 1
ATOM 491 C C . TRP A 1 65 ? 17.410 -5.308 -19.185 1.00 94.69 65 TRP A C 1
ATOM 493 O O . TRP A 1 65 ? 17.763 -5.580 -20.325 1.00 94.69 65 TRP A O 1
ATOM 503 N N . MET A 1 66 ? 18.263 -4.857 -18.260 1.00 93.81 66 MET A N 1
ATOM 504 C CA . MET A 1 66 ? 19.663 -4.534 -18.570 1.00 93.81 66 MET A CA 1
ATOM 505 C C . MET A 1 66 ? 20.426 -5.733 -19.152 1.00 93.81 66 MET A C 1
ATOM 507 O O . MET A 1 66 ? 21.236 -5.573 -20.064 1.00 93.81 66 MET A O 1
ATOM 511 N N . LYS A 1 67 ? 20.149 -6.951 -18.664 1.00 93.12 67 LYS A N 1
ATOM 512 C CA . LYS A 1 67 ? 20.694 -8.192 -19.239 1.00 93.12 67 LYS A CA 1
ATOM 513 C C . LYS A 1 67 ? 20.194 -8.420 -20.667 1.00 93.12 67 LYS A C 1
ATOM 515 O O . LYS A 1 67 ? 21.007 -8.667 -21.552 1.00 93.12 67 LYS A O 1
ATOM 520 N N . LEU A 1 68 ? 18.883 -8.325 -20.896 1.00 94.25 68 LEU A N 1
ATOM 521 C CA . LEU A 1 68 ? 18.265 -8.524 -22.211 1.00 94.25 68 LEU A CA 1
ATOM 522 C C . LEU A 1 68 ? 18.738 -7.477 -23.234 1.00 94.25 68 LEU A C 1
ATOM 524 O O . LEU A 1 68 ? 19.074 -7.827 -24.364 1.00 94.25 68 LEU A O 1
ATOM 528 N N . GLU A 1 69 ? 18.841 -6.217 -22.820 1.00 95.50 69 GLU A N 1
ATOM 529 C CA . GLU A 1 69 ? 19.388 -5.104 -23.596 1.00 95.50 69 GLU A CA 1
ATOM 530 C C . GLU A 1 69 ? 20.858 -5.347 -23.963 1.00 95.50 69 GLU A C 1
ATOM 532 O O . GLU A 1 69 ? 21.217 -5.235 -25.132 1.00 95.50 69 GLU A O 1
ATOM 537 N N . ALA A 1 70 ? 21.694 -5.802 -23.022 1.00 95.38 70 ALA A N 1
ATOM 538 C CA . ALA A 1 70 ? 23.085 -6.166 -23.298 1.00 95.38 70 ALA A CA 1
ATOM 539 C C . ALA A 1 70 ? 23.231 -7.388 -24.232 1.00 95.38 70 ALA A C 1
ATOM 541 O O . ALA A 1 70 ? 24.199 -7.479 -24.990 1.00 95.38 70 ALA A O 1
ATOM 542 N N . VAL A 1 71 ? 22.287 -8.339 -24.213 1.00 95.12 71 VAL A N 1
ATOM 543 C CA . VAL A 1 71 ? 22.244 -9.449 -25.186 1.00 95.12 71 VAL A CA 1
ATOM 544 C C . VAL A 1 71 ? 21.873 -8.920 -26.578 1.00 95.12 71 VAL A C 1
ATOM 546 O O . VAL A 1 71 ? 22.540 -9.253 -27.557 1.00 95.12 71 VAL A O 1
ATOM 549 N N . CYS A 1 72 ? 20.876 -8.037 -26.669 1.00 94.94 72 CYS A N 1
ATOM 550 C CA . CYS A 1 72 ? 20.496 -7.399 -27.931 1.00 94.94 72 CYS A CA 1
ATOM 551 C C . CYS A 1 72 ? 21.615 -6.500 -28.484 1.00 94.94 72 CYS A C 1
ATOM 553 O O . CYS A 1 72 ? 21.848 -6.495 -29.688 1.00 94.94 72 CYS A O 1
ATOM 555 N N . GLN A 1 73 ? 22.361 -5.792 -27.629 1.00 96.12 73 GLN A N 1
ATOM 556 C CA . GLN A 1 73 ? 23.503 -4.990 -28.067 1.00 96.12 73 GLN A CA 1
ATOM 557 C C . GLN A 1 73 ? 24.618 -5.872 -28.642 1.00 96.12 73 GLN A C 1
ATOM 559 O O . GLN A 1 73 ? 25.085 -5.592 -29.741 1.00 96.12 73 GLN A O 1
ATOM 564 N N . ARG A 1 74 ? 24.958 -7.003 -27.997 1.00 96.25 74 ARG A N 1
ATOM 565 C CA . ARG A 1 74 ? 25.896 -7.988 -28.578 1.00 96.25 74 ARG A CA 1
ATOM 566 C C . ARG A 1 74 ? 25.444 -8.491 -29.951 1.00 96.25 74 ARG A C 1
ATOM 568 O O . ARG A 1 74 ? 26.287 -8.767 -30.804 1.00 96.25 74 ARG A O 1
ATOM 575 N N . ARG A 1 75 ? 24.131 -8.600 -30.182 1.00 96.25 75 ARG A N 1
ATOM 576 C CA . ARG A 1 75 ? 23.555 -8.943 -31.491 1.00 96.25 75 ARG A CA 1
ATOM 577 C C . ARG A 1 75 ? 23.858 -7.870 -32.539 1.00 96.25 75 ARG A C 1
ATOM 579 O O . ARG A 1 75 ? 24.351 -8.207 -33.612 1.00 96.25 75 ARG A O 1
ATOM 586 N N . THR A 1 76 ? 23.635 -6.598 -32.202 1.00 96.12 76 THR A N 1
ATOM 587 C CA . THR A 1 76 ? 24.005 -5.436 -33.030 1.00 96.12 76 THR A CA 1
ATOM 588 C C . THR A 1 76 ? 25.503 -5.432 -33.338 1.00 96.12 76 THR A C 1
ATOM 590 O O . THR A 1 76 ? 25.882 -5.455 -34.506 1.00 96.12 76 THR A O 1
ATOM 593 N N . ASP A 1 77 ? 26.347 -5.526 -32.306 1.00 96.50 77 ASP A N 1
ATOM 594 C CA . ASP A 1 77 ? 27.810 -5.512 -32.431 1.00 96.50 77 ASP A CA 1
ATOM 595 C C . ASP A 1 77 ? 28.312 -6.643 -33.351 1.00 96.50 77 ASP A C 1
ATOM 597 O O . ASP A 1 77 ? 29.234 -6.455 -34.143 1.00 96.50 77 ASP A O 1
ATOM 601 N N . THR A 1 78 ? 27.676 -7.819 -33.288 1.00 96.62 78 THR A N 1
ATOM 602 C CA . THR A 1 78 ? 27.986 -8.982 -34.138 1.00 96.62 78 THR A CA 1
ATOM 603 C C . THR A 1 78 ? 27.664 -8.720 -35.616 1.00 96.62 78 THR A C 1
ATOM 605 O O . THR A 1 78 ? 28.429 -9.125 -36.496 1.00 96.62 78 THR A O 1
ATOM 608 N N . ILE A 1 79 ? 26.566 -8.014 -35.907 1.00 95.88 79 ILE A N 1
ATOM 609 C CA . ILE A 1 79 ? 26.173 -7.630 -37.273 1.00 95.88 79 ILE A CA 1
ATOM 610 C C . ILE A 1 79 ? 27.113 -6.546 -37.817 1.00 95.88 79 ILE A C 1
ATOM 612 O O . ILE A 1 79 ? 27.591 -6.669 -38.946 1.00 95.88 79 ILE A O 1
ATOM 616 N N . ASP A 1 80 ? 27.442 -5.535 -37.012 1.00 95.69 80 ASP A N 1
ATOM 617 C CA . ASP A 1 80 ? 28.352 -4.448 -37.398 1.00 95.69 80 ASP A CA 1
ATOM 618 C C . ASP A 1 80 ? 29.789 -4.955 -37.617 1.00 95.69 80 ASP A C 1
ATOM 620 O O . ASP A 1 80 ? 30.480 -4.537 -38.557 1.00 95.69 80 ASP A O 1
ATOM 624 N N . HIS A 1 81 ? 30.236 -5.921 -36.808 1.00 95.94 81 HIS A N 1
ATOM 625 C CA . HIS A 1 81 ? 31.525 -6.583 -37.003 1.00 95.94 81 HIS A CA 1
ATOM 626 C C . HIS A 1 81 ? 31.546 -7.412 -38.295 1.00 95.94 81 HIS A C 1
ATOM 628 O O . HIS A 1 81 ? 32.517 -7.344 -39.050 1.00 95.94 81 HIS A O 1
ATOM 634 N N . PHE A 1 82 ? 30.464 -8.137 -38.605 1.00 96.75 82 PHE A N 1
ATOM 635 C CA . PHE A 1 82 ? 30.329 -8.868 -39.868 1.00 96.75 82 PHE A CA 1
ATOM 636 C C . PHE A 1 82 ? 30.310 -7.931 -41.086 1.00 96.75 82 PHE A C 1
ATOM 638 O O . PHE A 1 82 ? 31.015 -8.194 -42.060 1.00 96.75 82 PHE A O 1
ATOM 645 N N . ALA A 1 83 ? 29.595 -6.803 -41.015 1.00 95.19 83 ALA A N 1
ATOM 646 C CA . ALA A 1 83 ? 29.596 -5.779 -42.061 1.00 95.19 83 ALA A CA 1
ATOM 647 C C . ALA A 1 83 ? 31.012 -5.229 -42.318 1.00 95.19 83 ALA A C 1
ATOM 649 O O . ALA A 1 83 ? 31.490 -5.225 -43.454 1.00 95.19 83 ALA A O 1
ATOM 650 N N . THR A 1 84 ? 31.720 -4.861 -41.245 1.00 95.50 84 THR A N 1
ATOM 651 C CA . THR A 1 84 ? 33.116 -4.393 -41.304 1.00 95.50 84 THR A CA 1
ATOM 652 C C . THR A 1 84 ? 34.049 -5.459 -41.893 1.00 95.50 84 THR A C 1
ATOM 654 O O . THR A 1 84 ? 34.963 -5.144 -42.658 1.00 95.50 84 THR A O 1
ATOM 657 N N . HIS A 1 85 ? 33.816 -6.734 -41.572 1.00 95.44 85 HIS A N 1
ATOM 658 C CA . HIS A 1 85 ? 34.608 -7.848 -42.084 1.00 95.44 85 HIS A CA 1
ATOM 659 C C . HIS A 1 85 ? 34.379 -8.094 -43.585 1.00 95.44 85 HIS A C 1
ATOM 661 O O . HIS A 1 85 ? 35.353 -8.271 -44.316 1.00 95.44 85 HIS A O 1
ATOM 667 N N . LEU A 1 86 ? 33.132 -8.025 -44.074 1.00 94.62 86 LEU A N 1
ATOM 668 C CA . LEU A 1 86 ? 32.819 -8.112 -45.509 1.00 94.62 86 LEU A CA 1
ATOM 669 C C . LEU A 1 86 ? 33.496 -6.996 -46.319 1.00 94.62 86 LEU A C 1
ATOM 671 O O . LEU A 1 86 ? 34.088 -7.266 -47.367 1.00 94.62 86 LEU A O 1
ATOM 675 N N . ASP A 1 87 ? 33.478 -5.757 -45.821 1.00 93.12 87 ASP A N 1
ATOM 676 C CA . ASP A 1 87 ? 34.197 -4.653 -46.465 1.00 93.12 87 ASP A CA 1
ATOM 677 C C . ASP A 1 87 ? 35.719 -4.874 -46.452 1.00 93.12 87 ASP A C 1
ATOM 679 O O . ASP A 1 87 ? 36.385 -4.630 -47.462 1.00 93.12 87 ASP A O 1
ATOM 683 N N . GLY A 1 88 ? 36.273 -5.397 -45.353 1.00 94.00 88 GLY A N 1
ATOM 684 C CA . GLY A 1 88 ? 37.686 -5.780 -45.248 1.00 94.00 88 GLY A CA 1
ATOM 685 C C . GLY A 1 88 ? 38.104 -6.874 -46.240 1.00 94.00 88 GLY A C 1
ATOM 686 O O . GLY A 1 88 ? 39.201 -6.807 -46.807 1.00 94.00 88 GLY A O 1
ATOM 687 N N . ILE A 1 89 ? 37.224 -7.842 -46.516 1.00 93.94 89 ILE A N 1
ATOM 688 C CA . ILE A 1 89 ? 37.445 -8.877 -47.536 1.00 93.94 89 ILE A CA 1
ATOM 689 C C . ILE A 1 89 ? 37.521 -8.249 -48.939 1.00 93.94 89 ILE A C 1
ATOM 691 O O . ILE A 1 89 ? 38.463 -8.542 -49.680 1.00 93.94 89 ILE A O 1
ATOM 695 N N . GLU A 1 90 ? 36.614 -7.336 -49.310 1.00 93.50 90 GLU A N 1
ATOM 696 C CA . GLU A 1 90 ? 36.694 -6.673 -50.627 1.00 93.50 90 GLU A CA 1
ATOM 697 C C . GLU A 1 90 ? 37.873 -5.702 -50.730 1.00 93.50 90 GLU A C 1
ATOM 699 O O . GLU A 1 90 ? 38.465 -5.610 -51.801 1.00 93.50 90 GLU A O 1
ATOM 704 N N . GLN A 1 91 ? 38.290 -5.022 -49.654 1.00 92.94 91 GLN A N 1
ATOM 705 C CA . GLN A 1 91 ? 39.540 -4.243 -49.684 1.00 92.94 91 GLN A CA 1
ATOM 706 C C . GLN A 1 91 ? 40.749 -5.153 -49.949 1.00 92.94 91 GLN A C 1
ATOM 708 O O . GLN A 1 91 ? 41.557 -4.868 -50.831 1.00 92.94 91 GLN A O 1
ATOM 713 N N . THR A 1 92 ? 40.815 -6.307 -49.276 1.00 93.25 92 THR A N 1
ATOM 714 C CA . THR A 1 92 ? 41.869 -7.312 -49.500 1.00 93.25 92 THR A CA 1
ATOM 715 C C . THR A 1 92 ? 41.861 -7.826 -50.945 1.00 93.25 92 THR A C 1
ATOM 717 O O . THR A 1 92 ? 42.919 -8.003 -51.553 1.00 93.25 92 THR A O 1
ATOM 720 N N . ARG A 1 93 ? 40.675 -8.028 -51.531 1.00 92.88 93 ARG A N 1
ATOM 721 C CA . ARG A 1 93 ? 40.512 -8.387 -52.946 1.00 92.88 93 ARG A CA 1
ATOM 722 C C . ARG A 1 93 ? 41.007 -7.282 -53.880 1.00 92.88 93 ARG A C 1
ATOM 724 O O . ARG A 1 93 ? 41.777 -7.578 -54.790 1.00 92.88 93 ARG A O 1
ATOM 731 N N . ILE A 1 94 ? 40.592 -6.032 -53.655 1.00 92.62 94 ILE A N 1
ATOM 732 C CA . ILE A 1 94 ? 41.009 -4.865 -54.447 1.00 92.62 94 ILE A CA 1
ATOM 733 C C . ILE A 1 94 ? 42.535 -4.745 -54.442 1.00 92.62 94 ILE A C 1
ATOM 735 O O . ILE A 1 94 ? 43.132 -4.579 -55.504 1.00 92.62 94 ILE A O 1
ATOM 739 N N . ASP A 1 95 ? 43.177 -4.864 -53.278 1.00 93.44 95 ASP A N 1
ATOM 740 C CA . ASP A 1 95 ? 44.630 -4.735 -53.166 1.00 93.44 95 ASP A CA 1
ATOM 741 C C . ASP A 1 95 ? 45.375 -5.900 -53.840 1.00 93.44 95 ASP A C 1
ATOM 743 O O . ASP A 1 95 ? 46.332 -5.656 -54.578 1.00 93.44 95 ASP A O 1
ATOM 747 N N . ARG A 1 96 ? 44.908 -7.151 -53.691 1.00 93.88 96 ARG A N 1
ATOM 748 C CA . ARG A 1 96 ? 45.486 -8.312 -54.402 1.00 93.88 96 ARG A CA 1
ATOM 749 C C . ARG A 1 96 ? 45.363 -8.173 -55.919 1.00 93.88 96 ARG A C 1
ATOM 751 O O . ARG A 1 96 ? 46.355 -8.313 -56.627 1.00 93.88 96 ARG A O 1
ATOM 758 N N . VAL A 1 97 ? 44.175 -7.837 -56.424 1.00 92.81 97 VAL A N 1
ATOM 759 C CA . VAL A 1 97 ? 43.960 -7.668 -57.870 1.00 92.81 97 VAL A CA 1
ATOM 760 C C . VAL A 1 97 ? 44.704 -6.439 -58.409 1.00 92.81 97 VAL A C 1
ATOM 762 O O . VAL A 1 97 ? 45.181 -6.475 -59.541 1.00 92.81 97 VAL A O 1
ATOM 765 N N . ARG A 1 98 ? 44.895 -5.378 -57.609 1.00 92.31 98 ARG A N 1
ATOM 766 C CA . ARG A 1 98 ? 45.740 -4.227 -57.975 1.00 92.31 98 ARG A CA 1
ATOM 767 C C . ARG A 1 98 ? 47.202 -4.633 -58.171 1.00 92.31 98 ARG A C 1
ATOM 769 O O . ARG A 1 98 ? 47.807 -4.181 -59.141 1.00 92.31 98 ARG A O 1
ATOM 776 N N . VAL A 1 99 ? 47.766 -5.458 -57.286 1.00 93.69 99 VAL A N 1
ATOM 777 C CA . VAL A 1 99 ? 49.144 -5.969 -57.431 1.00 93.69 99 VAL A CA 1
ATOM 778 C C . VAL A 1 99 ? 49.281 -6.790 -58.716 1.00 93.69 99 VAL A C 1
ATOM 780 O O . VAL A 1 99 ? 50.216 -6.572 -59.486 1.00 93.69 99 VAL A O 1
ATOM 783 N N . GLU A 1 100 ? 48.308 -7.651 -59.011 1.00 92.19 100 GLU A N 1
ATOM 784 C CA . GLU A 1 100 ? 48.307 -8.442 -60.246 1.00 92.19 100 GLU A CA 1
ATOM 785 C C . GLU A 1 100 ? 48.122 -7.596 -61.512 1.00 92.19 100 GLU A C 1
ATOM 787 O O . GLU A 1 100 ? 48.800 -7.816 -62.515 1.00 92.19 100 GLU A O 1
ATOM 792 N N . LEU A 1 101 ? 47.285 -6.558 -61.461 1.00 90.44 101 LEU A N 1
ATOM 793 C CA . LEU A 1 101 ? 47.099 -5.622 -62.570 1.00 90.44 101 LEU A CA 1
ATOM 794 C C . LEU A 1 101 ? 48.366 -4.784 -62.820 1.00 90.44 101 LEU A C 1
ATOM 796 O O . LEU A 1 101 ? 48.728 -4.519 -63.968 1.00 90.44 101 LEU A O 1
ATOM 800 N N . GLN A 1 102 ? 49.091 -4.412 -61.759 1.00 90.56 102 GLN A N 1
ATOM 801 C CA . GLN A 1 102 ? 50.419 -3.806 -61.876 1.00 90.56 102 GLN A CA 1
ATOM 802 C C . GLN A 1 102 ? 51.413 -4.785 -62.515 1.00 90.56 102 GLN A C 1
ATOM 804 O O . GLN A 1 102 ? 52.097 -4.400 -63.462 1.00 90.56 102 GLN A O 1
ATOM 809 N N . ARG A 1 103 ? 51.462 -6.050 -62.068 1.00 90.06 103 ARG A N 1
ATOM 810 C CA . ARG A 1 103 ? 52.318 -7.099 -62.660 1.00 90.06 103 ARG A CA 1
ATOM 811 C C . ARG A 1 103 ? 52.035 -7.288 -64.155 1.00 90.06 103 ARG A C 1
ATOM 813 O O . ARG A 1 103 ? 52.977 -7.316 -64.945 1.00 90.06 103 ARG A O 1
ATOM 820 N N . LEU A 1 104 ? 50.760 -7.322 -64.551 1.00 88.62 104 LEU A N 1
ATOM 821 C CA . LEU A 1 104 ? 50.337 -7.358 -65.954 1.00 88.62 104 LEU A CA 1
ATOM 822 C C . LEU A 1 104 ? 50.808 -6.113 -66.725 1.00 88.62 104 LEU A C 1
ATOM 824 O O . LEU A 1 104 ? 51.334 -6.244 -67.829 1.00 88.62 104 LEU A O 1
ATOM 828 N N . THR A 1 105 ? 50.675 -4.918 -66.139 1.00 88.25 105 THR A N 1
ATOM 829 C CA . THR A 1 105 ? 51.119 -3.652 -66.754 1.00 88.25 105 THR A CA 1
ATOM 830 C C . THR A 1 105 ? 52.622 -3.676 -67.050 1.00 88.25 105 THR A C 1
ATOM 832 O O . THR A 1 105 ? 53.020 -3.403 -68.182 1.00 88.25 105 THR A O 1
ATOM 835 N N . TRP A 1 106 ? 53.456 -4.066 -66.077 1.00 88.31 106 TRP A N 1
ATOM 836 C CA . TRP A 1 106 ? 54.906 -4.206 -66.267 1.00 88.31 106 TRP A CA 1
ATOM 837 C C . TRP A 1 106 ? 55.239 -5.240 -67.352 1.00 88.31 106 TRP A C 1
ATOM 839 O O . TRP A 1 106 ? 55.991 -4.934 -68.275 1.00 88.31 106 TRP A O 1
ATOM 849 N N . ALA A 1 107 ? 54.623 -6.426 -67.305 1.00 86.62 107 ALA A N 1
ATOM 850 C CA . ALA A 1 107 ? 54.863 -7.489 -68.283 1.00 86.62 107 ALA A CA 1
ATOM 851 C C . ALA A 1 107 ? 54.478 -7.090 -69.722 1.00 86.62 107 ALA A C 1
ATOM 853 O O . ALA A 1 107 ? 55.140 -7.498 -70.676 1.00 86.62 107 ALA A O 1
ATOM 854 N N . LEU A 1 108 ? 53.426 -6.281 -69.894 1.00 84.62 108 LEU A N 1
ATOM 855 C CA . LEU A 1 108 ? 53.026 -5.741 -71.197 1.00 84.62 108 LEU A CA 1
ATOM 856 C C . LEU A 1 108 ? 53.952 -4.604 -71.668 1.00 84.62 108 LEU A C 1
ATOM 858 O O . LEU A 1 108 ? 54.263 -4.539 -72.857 1.00 84.62 108 LEU A O 1
ATOM 862 N N . MET A 1 109 ? 54.444 -3.750 -70.763 1.00 83.06 109 MET A N 1
ATOM 863 C CA . MET A 1 109 ? 55.418 -2.699 -71.094 1.00 83.06 109 MET A CA 1
ATOM 864 C C . MET A 1 109 ? 56.806 -3.250 -71.463 1.00 83.06 109 MET A C 1
ATOM 866 O O . MET A 1 109 ? 57.477 -2.674 -72.317 1.00 83.06 109 MET A O 1
ATOM 870 N N . GLU A 1 110 ? 57.238 -4.369 -70.872 1.00 83.44 110 GLU A N 1
ATOM 871 C CA . GLU A 1 110 ? 58.510 -5.023 -71.226 1.00 83.44 110 GLU A CA 1
ATOM 872 C C . GLU A 1 110 ? 58.466 -5.745 -72.586 1.00 83.44 110 GLU A C 1
ATOM 874 O O . GLU A 1 110 ? 59.510 -5.966 -73.210 1.00 83.44 110 GLU A O 1
ATOM 879 N N . THR A 1 111 ? 57.280 -6.097 -73.100 1.00 77.75 111 THR A N 1
ATOM 880 C CA . THR A 1 111 ? 57.171 -6.697 -74.438 1.00 77.75 111 THR A CA 1
ATOM 881 C C . THR A 1 111 ? 57.395 -5.663 -75.545 1.00 77.75 111 THR A C 1
ATOM 883 O O . THR A 1 111 ? 56.512 -4.874 -75.868 1.00 77.75 111 THR A O 1
ATOM 886 N N . ALA A 1 112 ? 58.568 -5.737 -76.188 1.00 54.66 112 ALA A N 1
ATOM 887 C CA . ALA A 1 112 ? 59.147 -4.777 -77.147 1.00 54.66 112 ALA A CA 1
ATOM 888 C C . ALA A 1 112 ? 58.349 -4.446 -78.439 1.00 54.66 112 ALA A C 1
ATOM 890 O O . ALA A 1 112 ? 58.896 -3.844 -79.366 1.00 54.66 112 ALA A O 1
ATOM 891 N N . HIS A 1 113 ? 57.079 -4.841 -78.530 1.00 64.31 113 HIS A N 1
ATOM 892 C CA . HIS A 1 113 ? 56.185 -4.580 -79.661 1.00 64.31 113 HIS A CA 1
ATOM 893 C C . HIS A 1 113 ? 54.853 -3.914 -79.274 1.00 64.31 113 HIS A C 1
ATOM 895 O O . HIS A 1 113 ? 54.096 -3.571 -80.177 1.00 64.31 113 HIS A O 1
ATOM 901 N N . ALA A 1 114 ? 54.555 -3.724 -77.983 1.00 70.44 114 ALA A N 1
ATOM 902 C CA . ALA A 1 114 ? 53.328 -3.063 -77.536 1.00 70.44 114 ALA A CA 1
ATOM 903 C C . ALA A 1 114 ? 53.516 -1.539 -77.440 1.00 70.44 114 ALA A C 1
ATOM 905 O O . ALA A 1 114 ? 54.506 -1.061 -76.881 1.00 70.44 114 ALA A O 1
ATOM 906 N N . LEU A 1 115 ? 52.563 -0.759 -77.959 1.00 80.25 115 LEU A N 1
ATOM 907 C CA . LEU A 1 115 ? 52.557 0.695 -77.777 1.00 80.25 115 LEU A CA 1
ATOM 908 C C . LEU A 1 115 ? 51.910 1.054 -76.422 1.00 80.25 115 LEU A C 1
ATOM 910 O O . LEU A 1 115 ? 50.917 0.426 -76.053 1.00 80.25 115 LEU A O 1
ATOM 914 N N . PRO A 1 116 ? 52.384 2.084 -75.687 1.00 81.62 116 PRO A N 1
ATOM 915 C CA . PRO A 1 116 ? 51.865 2.404 -74.349 1.00 81.62 116 PRO A CA 1
ATOM 916 C C . PRO A 1 116 ? 50.338 2.570 -74.275 1.00 81.62 116 PRO A C 1
ATOM 918 O O . PRO A 1 116 ? 49.710 2.023 -73.377 1.00 81.62 116 PRO A O 1
ATOM 921 N N . HIS A 1 117 ? 49.730 3.220 -75.272 1.00 82.50 117 HIS A N 1
ATOM 922 C CA . HIS A 1 117 ? 48.277 3.423 -75.344 1.00 82.50 117 HIS A CA 1
ATOM 923 C C . HIS A 1 117 ? 47.475 2.129 -75.586 1.00 82.50 117 HIS A C 1
ATOM 925 O O . HIS A 1 117 ? 46.293 2.056 -75.254 1.00 82.50 117 HIS A O 1
ATOM 931 N N . GLU A 1 118 ? 48.089 1.096 -76.172 1.00 83.00 118 GLU A N 1
ATOM 932 C CA . GLU A 1 118 ? 47.462 -0.221 -76.329 1.00 83.00 118 GLU A CA 1
ATOM 933 C C . GLU A 1 118 ? 47.495 -0.988 -75.003 1.00 83.00 118 GLU A C 1
ATOM 935 O O . GLU A 1 118 ? 46.510 -1.631 -74.643 1.00 83.00 118 GLU A O 1
ATOM 940 N N . VAL A 1 119 ? 48.597 -0.867 -74.250 1.00 83.81 119 VAL A N 1
ATOM 941 C CA . VAL A 1 119 ? 48.723 -1.421 -72.894 1.00 83.81 119 VAL A CA 1
ATOM 942 C C . VAL A 1 119 ? 47.721 -0.758 -71.951 1.00 83.81 119 VAL A C 1
ATOM 944 O O . VAL A 1 119 ? 46.966 -1.463 -71.288 1.00 83.81 119 VAL A O 1
ATOM 947 N N . GLU A 1 120 ? 47.646 0.576 -71.943 1.00 85.88 120 GLU A N 1
ATOM 948 C CA . GLU A 1 120 ? 46.674 1.344 -71.149 1.00 85.88 120 GLU A CA 1
ATOM 949 C C . GLU A 1 120 ? 45.236 0.882 -71.411 1.00 85.88 120 GLU A C 1
ATOM 951 O O . GLU A 1 120 ? 44.504 0.606 -70.465 1.00 85.88 120 GLU A O 1
ATOM 956 N N . ARG A 1 121 ? 44.849 0.697 -72.681 1.00 87.69 121 ARG A N 1
ATOM 957 C CA . ARG A 1 121 ? 43.500 0.247 -73.055 1.00 87.69 121 ARG A CA 1
ATOM 958 C C . ARG A 1 121 ? 43.182 -1.187 -72.609 1.00 87.69 121 ARG A C 1
ATOM 960 O O . ARG A 1 121 ? 42.028 -1.481 -72.305 1.00 87.69 121 ARG A O 1
ATOM 967 N N . ILE A 1 122 ? 44.171 -2.083 -72.588 1.00 86.50 122 ILE A N 1
ATOM 968 C CA . ILE A 1 122 ? 44.000 -3.447 -72.057 1.00 86.50 122 ILE A CA 1
ATOM 969 C C . ILE A 1 122 ? 43.817 -3.384 -70.537 1.00 86.50 122 ILE A C 1
ATOM 971 O O . ILE A 1 122 ? 42.865 -3.952 -70.013 1.00 86.50 122 ILE A O 1
ATOM 975 N N . ILE A 1 123 ? 44.679 -2.642 -69.838 1.00 88.50 123 ILE A N 1
ATOM 976 C CA . ILE A 1 123 ? 44.618 -2.478 -68.380 1.00 88.50 123 ILE A CA 1
ATOM 977 C C . ILE A 1 123 ? 43.318 -1.787 -67.936 1.00 88.50 123 ILE A C 1
ATOM 979 O O . ILE A 1 123 ? 42.737 -2.188 -66.931 1.00 88.50 123 ILE A O 1
ATOM 983 N N . GLU A 1 124 ? 42.822 -0.802 -68.689 1.00 89.25 124 GLU A N 1
ATOM 984 C CA . GLU A 1 124 ? 41.538 -0.138 -68.432 1.00 89.25 124 GLU A CA 1
ATOM 985 C C . GLU A 1 124 ? 40.353 -1.111 -68.544 1.00 89.25 124 GLU A C 1
ATOM 987 O O . GLU A 1 124 ? 39.454 -1.067 -67.704 1.00 89.25 124 GLU A O 1
ATOM 992 N N . ALA A 1 125 ? 40.363 -2.022 -69.525 1.00 89.25 125 ALA A N 1
ATOM 993 C CA . ALA A 1 125 ? 39.314 -3.029 -69.686 1.00 89.25 125 ALA A CA 1
ATOM 994 C C . ALA A 1 125 ? 39.281 -4.025 -68.511 1.00 89.25 125 ALA A C 1
ATOM 996 O O . ALA A 1 125 ? 38.232 -4.207 -67.895 1.00 89.25 125 ALA A O 1
ATOM 997 N N . GLU A 1 126 ? 40.432 -4.599 -68.145 1.00 87.62 126 GLU A N 1
ATOM 998 C CA . GLU A 1 126 ? 40.549 -5.523 -67.002 1.00 87.62 126 GLU A CA 1
ATOM 999 C C . GLU A 1 126 ? 40.167 -4.822 -65.679 1.00 87.62 126 GLU A C 1
ATOM 1001 O O . GLU A 1 126 ? 39.401 -5.347 -64.867 1.00 87.62 126 GLU A O 1
ATOM 1006 N N . ALA A 1 127 ? 40.628 -3.579 -65.476 1.00 88.69 127 ALA A N 1
ATOM 1007 C CA . ALA A 1 127 ? 40.265 -2.773 -64.311 1.00 88.69 127 ALA A CA 1
ATOM 1008 C C . ALA A 1 127 ? 38.761 -2.466 -64.254 1.00 88.69 127 ALA A C 1
ATOM 1010 O O . ALA A 1 127 ? 38.172 -2.472 -63.171 1.00 88.69 127 ALA A O 1
ATOM 1011 N N . TYR A 1 128 ? 38.128 -2.193 -65.398 1.00 90.88 128 TYR A N 1
ATOM 1012 C CA . TYR A 1 128 ? 36.690 -1.952 -65.482 1.00 90.88 128 TYR A CA 1
ATOM 1013 C C . TYR A 1 128 ? 35.887 -3.191 -65.069 1.00 90.88 128 TYR A C 1
ATOM 1015 O O . TYR A 1 128 ? 34.982 -3.070 -64.241 1.00 90.88 128 TYR A O 1
ATOM 1023 N N . GLU A 1 129 ? 36.241 -4.380 -65.568 1.00 88.56 129 GLU A N 1
ATOM 1024 C CA . GLU A 1 129 ? 35.565 -5.629 -65.192 1.00 88.56 129 GLU A CA 1
ATOM 1025 C C . GLU A 1 129 ? 35.675 -5.903 -63.685 1.00 88.56 129 GLU A C 1
ATOM 1027 O O . GLU A 1 129 ? 34.658 -6.113 -63.017 1.00 88.56 129 GLU A O 1
ATOM 1032 N N . VAL A 1 130 ? 36.878 -5.791 -63.110 1.00 88.25 130 VAL A N 1
ATOM 1033 C CA . VAL A 1 130 ? 37.103 -5.962 -61.663 1.00 88.25 130 VAL A CA 1
ATOM 1034 C C . VAL A 1 130 ? 36.287 -4.956 -60.845 1.00 88.25 130 VAL A C 1
ATOM 1036 O O . VAL A 1 130 ? 35.613 -5.343 -59.886 1.00 88.25 130 VAL A O 1
ATOM 1039 N N . ASN A 1 131 ? 36.294 -3.676 -61.235 1.00 90.62 131 ASN A N 1
ATOM 1040 C CA . ASN A 1 131 ? 35.523 -2.630 -60.561 1.00 90.62 131 ASN A CA 1
ATOM 1041 C C . ASN A 1 131 ? 34.016 -2.925 -60.588 1.00 90.62 131 ASN A C 1
ATOM 1043 O O . ASN A 1 131 ? 33.344 -2.751 -59.570 1.00 90.62 131 ASN A O 1
ATOM 1047 N N . MET A 1 132 ? 33.482 -3.416 -61.710 1.00 92.62 132 MET A N 1
ATOM 1048 C CA . MET A 1 132 ? 32.069 -3.787 -61.817 1.00 92.62 132 MET A CA 1
ATOM 1049 C C . MET A 1 132 ? 31.693 -4.928 -60.863 1.00 92.62 132 MET A C 1
ATOM 1051 O O . MET A 1 132 ? 30.648 -4.846 -60.210 1.00 92.62 132 MET A O 1
ATOM 1055 N N . VAL A 1 133 ? 32.541 -5.954 -60.710 1.00 90.62 133 VAL A N 1
ATOM 1056 C CA . VAL A 1 133 ? 32.270 -7.047 -59.756 1.00 90.62 133 VAL A CA 1
ATOM 1057 C C . VAL A 1 133 ? 32.384 -6.566 -58.306 1.00 90.62 133 VAL A C 1
ATOM 1059 O O . VAL A 1 133 ? 31.525 -6.897 -57.494 1.00 90.62 133 VAL A O 1
ATOM 1062 N N . VAL A 1 134 ? 33.378 -5.738 -57.966 1.00 90.31 134 VAL A N 1
ATOM 1063 C CA . VAL A 1 134 ? 33.525 -5.158 -56.614 1.00 90.31 134 VAL A CA 1
ATOM 1064 C C . VAL A 1 134 ? 32.324 -4.276 -56.243 1.00 90.31 134 VAL A C 1
ATOM 1066 O O . VAL A 1 134 ? 31.795 -4.387 -55.137 1.00 90.31 134 VAL A O 1
ATOM 1069 N N . ILE A 1 135 ? 31.847 -3.429 -57.164 1.00 92.44 135 ILE A N 1
ATOM 1070 C CA . ILE A 1 135 ? 30.651 -2.593 -56.956 1.00 92.44 135 ILE A CA 1
ATOM 1071 C C . ILE A 1 135 ? 29.402 -3.467 -56.770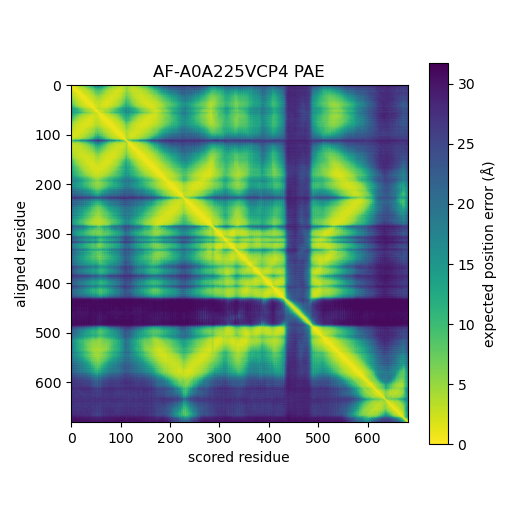 1.00 92.44 135 ILE A C 1
ATOM 1073 O O . ILE A 1 135 ? 28.589 -3.196 -55.883 1.00 92.44 135 ILE A O 1
ATOM 1077 N N . SER A 1 136 ? 29.256 -4.529 -57.570 1.00 94.19 136 SER A N 1
ATOM 1078 C CA . SER A 1 136 ? 28.151 -5.484 -57.440 1.00 94.19 136 SER A CA 1
ATOM 1079 C C . SER A 1 136 ? 28.170 -6.193 -56.081 1.00 94.19 136 SER A C 1
ATOM 1081 O O . SER A 1 136 ? 27.155 -6.201 -55.385 1.00 94.19 136 SER A O 1
ATOM 1083 N N . ASN A 1 137 ? 29.324 -6.717 -55.662 1.00 91.88 137 ASN A N 1
ATOM 1084 C CA . ASN A 1 137 ? 29.494 -7.399 -54.378 1.00 91.88 137 ASN A CA 1
ATOM 1085 C C . ASN A 1 137 ? 29.187 -6.471 -53.198 1.00 91.88 137 ASN A C 1
ATOM 1087 O O . ASN A 1 137 ? 28.348 -6.800 -52.362 1.00 91.88 137 ASN A O 1
ATOM 1091 N N . ARG A 1 138 ? 29.774 -5.266 -53.174 1.00 92.50 138 ARG A N 1
ATOM 1092 C CA . ARG A 1 138 ? 29.496 -4.263 -52.132 1.00 92.50 138 ARG A CA 1
ATOM 1093 C C . ARG A 1 138 ? 28.019 -3.898 -52.043 1.00 92.50 138 ARG A C 1
ATOM 1095 O O . ARG A 1 138 ? 27.498 -3.746 -50.943 1.00 92.50 138 ARG A O 1
ATOM 1102 N N . ARG A 1 139 ? 27.319 -3.805 -53.178 1.00 95.12 139 ARG A N 1
ATOM 1103 C CA . ARG A 1 139 ? 25.867 -3.579 -53.193 1.00 95.12 139 ARG A CA 1
ATOM 1104 C C . ARG A 1 139 ? 25.095 -4.748 -52.572 1.00 95.12 139 ARG A C 1
ATOM 1106 O O . ARG A 1 139 ? 24.138 -4.501 -51.844 1.00 95.12 139 ARG A O 1
ATOM 1113 N N . VAL A 1 140 ? 25.494 -5.991 -52.847 1.00 93.88 140 VAL A N 1
ATOM 1114 C CA . VAL A 1 140 ? 24.877 -7.190 -52.251 1.00 93.88 140 VAL A CA 1
ATOM 1115 C C . VAL A 1 140 ? 25.136 -7.252 -50.744 1.00 93.88 140 VAL A C 1
ATOM 1117 O O . VAL A 1 140 ? 24.209 -7.535 -49.990 1.00 93.88 140 VAL A O 1
ATOM 1120 N N . TYR A 1 141 ? 26.347 -6.930 -50.282 1.00 93.94 141 TYR A N 1
ATOM 1121 C CA . TYR A 1 141 ? 26.657 -6.901 -48.848 1.00 93.94 141 TYR A CA 1
ATOM 1122 C C . TYR A 1 141 ? 25.905 -5.783 -48.127 1.00 93.94 141 TYR A C 1
ATOM 1124 O O . TYR A 1 141 ? 25.346 -6.029 -47.065 1.00 93.94 141 TYR A O 1
ATOM 1132 N N . ALA A 1 142 ? 25.807 -4.591 -48.721 1.00 93.19 142 ALA A N 1
ATOM 1133 C CA . ALA A 1 142 ? 25.015 -3.497 -48.165 1.00 93.19 142 ALA A CA 1
ATOM 1134 C C . ALA A 1 142 ? 23.522 -3.864 -48.032 1.00 93.19 142 ALA A C 1
ATOM 1136 O O . ALA A 1 142 ? 22.914 -3.566 -47.008 1.00 93.19 142 ALA A O 1
ATOM 1137 N N . ASP A 1 143 ? 22.935 -4.550 -49.022 1.00 95.69 143 ASP A N 1
ATOM 1138 C CA . ASP A 1 143 ? 21.551 -5.053 -48.947 1.00 95.69 143 ASP A CA 1
ATOM 1139 C C . ASP A 1 143 ? 21.397 -6.163 -47.888 1.00 95.69 143 ASP A C 1
ATOM 1141 O O . ASP A 1 143 ? 20.453 -6.141 -47.098 1.00 95.69 143 ASP A O 1
ATOM 1145 N N . LEU A 1 144 ? 22.351 -7.097 -47.794 1.00 94.62 144 LEU A N 1
ATOM 1146 C CA . LEU A 1 144 ? 22.359 -8.131 -46.752 1.00 94.62 144 LEU A CA 1
ATOM 1147 C C . LEU A 1 144 ? 22.430 -7.521 -45.343 1.00 94.62 144 LEU A C 1
ATOM 1149 O O . LEU A 1 144 ? 21.598 -7.844 -44.496 1.00 94.62 144 LEU A O 1
ATOM 1153 N N . VAL A 1 145 ? 23.377 -6.611 -45.106 1.00 94.75 145 VAL A N 1
ATOM 1154 C CA . VAL A 1 145 ? 23.554 -5.920 -43.820 1.00 94.75 145 VAL A CA 1
ATOM 1155 C C . VAL A 1 145 ? 22.326 -5.071 -43.486 1.00 94.75 145 VAL A C 1
ATOM 1157 O O . VAL A 1 145 ? 21.852 -5.124 -42.355 1.00 94.75 145 VAL A O 1
ATOM 1160 N N . ALA A 1 146 ? 21.728 -4.371 -44.457 1.00 94.56 146 ALA A N 1
ATOM 1161 C CA . ALA A 1 146 ? 20.492 -3.618 -44.237 1.00 94.56 146 ALA A CA 1
ATOM 1162 C C . ALA A 1 146 ? 19.316 -4.525 -43.817 1.00 94.56 146 ALA A C 1
ATOM 1164 O O . ALA A 1 146 ? 18.557 -4.182 -42.906 1.00 94.56 146 ALA A O 1
ATOM 1165 N N . ARG A 1 147 ? 19.178 -5.714 -44.422 1.00 96.00 147 ARG A N 1
ATOM 1166 C CA . ARG A 1 147 ? 18.165 -6.710 -44.023 1.00 96.00 147 ARG A CA 1
ATOM 1167 C C . ARG A 1 147 ? 18.437 -7.281 -42.630 1.00 96.00 147 ARG A C 1
ATOM 1169 O O . ARG A 1 147 ? 17.501 -7.412 -41.845 1.00 96.00 147 ARG A O 1
ATOM 1176 N N . MET A 1 148 ? 19.697 -7.582 -42.306 1.00 95.62 148 MET A N 1
ATOM 1177 C CA . MET A 1 148 ? 20.100 -8.053 -40.974 1.00 95.62 148 MET A CA 1
ATOM 1178 C C . MET A 1 148 ? 19.845 -6.987 -39.901 1.00 95.62 148 MET A C 1
ATOM 1180 O O . MET A 1 148 ? 19.289 -7.309 -38.855 1.00 95.62 148 MET A O 1
ATOM 1184 N N . GLY A 1 149 ? 20.159 -5.719 -40.184 1.00 94.31 149 GLY A N 1
ATOM 1185 C CA . GLY A 1 149 ? 19.849 -4.582 -39.317 1.00 94.31 149 GLY A CA 1
ATOM 1186 C C . GLY A 1 149 ? 18.345 -4.380 -39.114 1.00 94.31 149 GLY A C 1
ATOM 1187 O O . GLY A 1 149 ? 17.910 -4.174 -37.986 1.00 94.31 149 GLY A O 1
ATOM 1188 N N . THR A 1 150 ? 17.533 -4.539 -40.166 1.00 95.38 150 THR A N 1
ATOM 1189 C CA . THR A 1 150 ? 16.060 -4.499 -40.049 1.00 95.38 150 THR A CA 1
ATOM 1190 C C . THR A 1 150 ? 15.557 -5.591 -39.098 1.00 95.38 150 THR A C 1
ATOM 1192 O O . THR A 1 150 ? 14.886 -5.290 -38.115 1.00 95.38 150 THR A O 1
ATOM 1195 N N . ALA A 1 151 ? 15.976 -6.844 -39.310 1.00 94.44 151 ALA A N 1
ATOM 1196 C CA . ALA A 1 151 ? 15.611 -7.960 -38.435 1.00 94.44 151 ALA A CA 1
ATOM 1197 C C . ALA A 1 151 ? 16.144 -7.806 -36.993 1.00 94.44 151 ALA A C 1
ATOM 1199 O O . ALA A 1 151 ? 15.557 -8.337 -36.055 1.00 94.44 151 ALA A O 1
ATOM 1200 N N . ASN A 1 152 ? 17.251 -7.081 -36.796 1.00 95.00 152 ASN A N 1
ATOM 1201 C CA . ASN A 1 152 ? 17.787 -6.766 -35.472 1.00 95.00 152 ASN A CA 1
ATOM 1202 C C . ASN A 1 152 ? 16.909 -5.770 -34.707 1.00 95.00 152 ASN A C 1
ATOM 1204 O O . ASN A 1 152 ? 16.680 -5.951 -33.513 1.00 95.00 152 ASN A O 1
ATOM 1208 N N . VAL A 1 153 ? 16.379 -4.755 -35.398 1.00 95.12 153 VAL A N 1
ATOM 1209 C CA . VAL A 1 153 ? 15.404 -3.822 -34.817 1.00 95.12 153 VAL A CA 1
ATOM 1210 C C . VAL A 1 153 ? 14.113 -4.559 -34.452 1.00 95.12 153 VAL A C 1
ATOM 1212 O O . VAL A 1 153 ? 13.613 -4.371 -33.345 1.00 95.12 153 VAL A O 1
ATOM 1215 N N . ASP A 1 154 ? 13.614 -5.447 -35.317 1.00 95.00 154 ASP A N 1
ATOM 1216 C CA . ASP A 1 154 ? 12.413 -6.249 -35.036 1.00 95.00 154 ASP A CA 1
ATOM 1217 C C . ASP A 1 154 ? 12.592 -7.169 -33.810 1.00 95.00 154 ASP A C 1
ATOM 1219 O O . ASP A 1 154 ? 11.703 -7.252 -32.954 1.00 95.00 154 ASP A O 1
ATOM 1223 N N . GLU A 1 155 ? 13.749 -7.827 -33.673 1.00 93.81 155 GLU A N 1
ATOM 1224 C CA . GLU A 1 155 ? 14.041 -8.692 -32.521 1.00 93.81 155 GLU A CA 1
ATOM 1225 C C . GLU A 1 155 ? 14.207 -7.880 -31.224 1.00 93.81 155 GLU A C 1
ATOM 1227 O O . GLU A 1 155 ? 13.655 -8.270 -30.191 1.00 93.81 155 GLU A O 1
ATOM 1232 N N . PHE A 1 156 ? 14.866 -6.713 -31.278 1.00 94.44 156 PHE A N 1
ATOM 1233 C CA . PHE A 1 156 ? 14.971 -5.784 -30.145 1.00 94.44 156 PHE A CA 1
ATOM 1234 C C . PHE A 1 156 ? 13.600 -5.250 -29.705 1.00 94.44 156 PHE A C 1
ATOM 1236 O O . PHE A 1 156 ? 13.288 -5.264 -28.515 1.00 94.44 156 PHE A O 1
ATOM 1243 N N . LEU A 1 157 ? 12.744 -4.833 -30.645 1.00 94.69 157 LEU A N 1
ATOM 1244 C CA . LEU A 1 157 ? 11.374 -4.403 -30.344 1.00 94.69 157 LEU A CA 1
ATOM 1245 C C . LEU A 1 157 ? 10.559 -5.543 -29.724 1.00 94.69 157 LEU A C 1
ATOM 1247 O O . LEU A 1 157 ? 9.845 -5.336 -28.743 1.00 94.69 157 LEU A O 1
ATOM 1251 N N . THR A 1 158 ? 10.707 -6.765 -30.238 1.00 95.06 158 THR A N 1
ATOM 1252 C CA . THR A 1 158 ? 10.045 -7.951 -29.680 1.00 95.06 158 THR A CA 1
ATOM 1253 C C . THR A 1 158 ? 10.541 -8.253 -28.263 1.00 95.06 158 THR A C 1
ATOM 1255 O O . THR A 1 158 ? 9.732 -8.522 -27.378 1.00 95.06 158 THR A O 1
ATOM 1258 N N . ALA A 1 159 ? 11.850 -8.161 -28.016 1.00 93.81 159 ALA A N 1
ATOM 1259 C CA . ALA A 1 159 ? 12.453 -8.292 -26.690 1.00 93.81 159 ALA A CA 1
ATOM 1260 C C . ALA A 1 159 ? 11.955 -7.212 -25.715 1.00 93.81 159 ALA A C 1
ATOM 1262 O O . ALA A 1 159 ? 11.558 -7.534 -24.592 1.00 93.81 159 ALA A O 1
ATOM 1263 N N . ARG A 1 160 ? 11.880 -5.953 -26.162 1.00 94.56 160 ARG A N 1
ATOM 1264 C CA . ARG A 1 160 ? 11.342 -4.829 -25.389 1.00 94.56 160 ARG A CA 1
ATOM 1265 C C . ARG A 1 160 ? 9.889 -5.059 -24.981 1.00 94.56 160 ARG A C 1
ATOM 1267 O O . ARG A 1 160 ? 9.575 -4.967 -23.798 1.00 94.56 160 ARG A O 1
ATOM 1274 N N . LEU A 1 161 ? 9.028 -5.429 -25.929 1.00 93.50 161 LEU A N 1
ATOM 1275 C CA . LEU A 1 161 ? 7.616 -5.729 -25.668 1.00 93.50 161 LEU A CA 1
ATOM 1276 C C . LEU A 1 161 ? 7.439 -6.952 -24.751 1.00 93.50 161 LEU A C 1
ATOM 1278 O O . LEU A 1 161 ? 6.544 -6.959 -23.905 1.00 93.50 161 LEU A O 1
ATOM 1282 N N . SER A 1 162 ? 8.290 -7.979 -24.879 1.00 93.56 162 SER A N 1
ATOM 1283 C CA . SER A 1 162 ? 8.302 -9.122 -23.955 1.00 93.56 162 SER A CA 1
ATOM 1284 C C . SER A 1 162 ? 8.642 -8.697 -22.525 1.00 93.56 162 SER A C 1
ATOM 1286 O O . SER A 1 162 ? 7.960 -9.130 -21.598 1.00 93.56 162 SER A O 1
ATOM 1288 N N . TRP A 1 163 ? 9.639 -7.825 -22.339 1.00 94.50 163 TRP A N 1
ATOM 1289 C CA . TRP A 1 163 ? 9.984 -7.298 -21.018 1.00 94.50 163 TRP A CA 1
ATOM 1290 C C . TRP A 1 163 ? 8.895 -6.393 -20.440 1.00 94.50 163 TRP A C 1
ATOM 1292 O O . TRP A 1 163 ? 8.523 -6.581 -19.286 1.00 94.50 163 TRP A O 1
ATOM 1302 N N . GLU A 1 164 ? 8.320 -5.475 -21.221 1.00 91.38 164 GLU A N 1
ATOM 1303 C CA . GLU A 1 164 ? 7.229 -4.610 -20.743 1.00 91.38 164 GLU A CA 1
ATOM 1304 C C . GLU A 1 164 ? 6.014 -5.443 -20.305 1.00 91.38 164 GLU A C 1
ATOM 1306 O O . GLU A 1 164 ? 5.455 -5.219 -19.230 1.00 91.38 164 GLU A O 1
ATOM 1311 N N . LYS A 1 165 ? 5.661 -6.483 -21.072 1.00 91.56 165 LYS A N 1
ATOM 1312 C CA . LYS A 1 165 ? 4.611 -7.437 -20.693 1.00 91.56 165 LYS A CA 1
ATOM 1313 C C . LYS A 1 165 ? 4.972 -8.238 -19.435 1.00 91.56 165 LYS A C 1
ATOM 1315 O O . LYS A 1 165 ? 4.104 -8.437 -18.586 1.00 91.56 165 LYS A O 1
ATOM 1320 N N . GLY A 1 166 ? 6.222 -8.684 -19.302 1.00 91.69 166 GLY A N 1
ATOM 1321 C CA . GLY A 1 166 ? 6.726 -9.376 -18.111 1.00 91.69 166 GLY A CA 1
ATOM 1322 C C . GLY A 1 166 ? 6.677 -8.491 -16.862 1.00 91.69 166 GLY A C 1
ATOM 1323 O O . GLY A 1 166 ? 6.185 -8.925 -15.824 1.00 91.69 166 GLY A O 1
ATOM 1324 N N . GLN A 1 167 ? 7.076 -7.221 -16.983 1.00 90.38 167 GLN A N 1
ATOM 1325 C CA . GLN A 1 167 ? 6.975 -6.223 -15.918 1.00 90.38 167 GLN A CA 1
ATOM 1326 C C . GLN A 1 167 ? 5.513 -5.975 -15.519 1.00 90.38 167 GLN A C 1
ATOM 1328 O O . GLN A 1 167 ? 5.215 -5.931 -14.328 1.00 90.38 167 GLN A O 1
ATOM 1333 N N . MET A 1 168 ? 4.586 -5.850 -16.476 1.00 88.69 168 MET A N 1
ATOM 1334 C CA . MET A 1 168 ? 3.158 -5.725 -16.155 1.00 88.69 168 MET A CA 1
ATOM 1335 C C . MET A 1 168 ? 2.630 -6.974 -15.434 1.00 88.69 168 MET A C 1
ATOM 1337 O O . MET A 1 168 ? 1.978 -6.841 -14.402 1.00 88.69 168 MET A O 1
ATOM 1341 N N . ASN A 1 169 ? 2.953 -8.179 -15.920 1.00 91.00 169 ASN A N 1
ATOM 1342 C CA . ASN A 1 169 ? 2.565 -9.441 -15.278 1.00 91.00 169 ASN A CA 1
ATOM 1343 C C . ASN A 1 169 ? 3.108 -9.546 -13.843 1.00 91.00 169 ASN A C 1
ATOM 1345 O O . ASN A 1 169 ? 2.374 -9.910 -12.933 1.00 91.00 169 ASN A O 1
ATOM 1349 N N . TRP A 1 170 ? 4.366 -9.157 -13.624 1.00 91.94 170 TRP A N 1
ATOM 1350 C CA . TRP A 1 170 ? 4.974 -9.077 -12.297 1.00 91.94 170 TRP A CA 1
ATOM 1351 C C . TRP A 1 170 ? 4.201 -8.150 -11.350 1.00 91.94 170 TRP A C 1
ATOM 1353 O O . TRP A 1 170 ? 3.880 -8.561 -10.235 1.00 91.94 170 TRP A O 1
ATOM 1363 N N . ARG A 1 171 ? 3.833 -6.940 -11.797 1.00 90.12 171 ARG A N 1
ATOM 1364 C CA . ARG A 1 171 ? 3.018 -6.015 -10.988 1.00 90.12 171 ARG A CA 1
ATOM 1365 C C . ARG A 1 171 ? 1.656 -6.607 -10.640 1.00 90.12 171 ARG A C 1
ATOM 1367 O O . ARG A 1 171 ? 1.264 -6.533 -9.482 1.00 90.12 171 ARG A O 1
ATOM 1374 N N . HIS A 1 172 ? 0.975 -7.230 -11.606 1.00 89.94 172 HIS A N 1
ATOM 1375 C CA . HIS A 1 172 ? -0.295 -7.927 -11.372 1.00 89.94 172 HIS A CA 1
ATOM 1376 C C . HIS A 1 172 ? -0.151 -9.032 -10.314 1.00 89.94 172 HIS A C 1
ATOM 1378 O O . HIS A 1 172 ? -0.878 -9.030 -9.327 1.00 89.94 172 HIS A O 1
ATOM 1384 N N . LEU A 1 173 ? 0.836 -9.920 -10.465 1.00 91.75 173 LEU A N 1
ATOM 1385 C CA . LEU A 1 173 ? 1.088 -11.010 -9.517 1.00 91.75 173 LEU A CA 1
ATOM 1386 C C . LEU A 1 173 ? 1.387 -10.497 -8.102 1.00 91.75 173 LEU A C 1
ATOM 1388 O O . LEU A 1 173 ? 0.859 -11.036 -7.133 1.00 91.75 173 LEU A O 1
ATOM 1392 N N . ARG A 1 174 ? 2.211 -9.449 -7.973 1.00 91.00 174 ARG A N 1
ATOM 1393 C CA . ARG A 1 174 ? 2.560 -8.844 -6.676 1.00 91.00 174 ARG A CA 1
ATOM 1394 C C . ARG A 1 174 ? 1.382 -8.105 -6.040 1.00 91.00 174 ARG A C 1
ATOM 1396 O O . ARG A 1 174 ? 1.247 -8.144 -4.822 1.00 91.00 174 ARG A O 1
ATOM 1403 N N . HIS A 1 175 ? 0.539 -7.460 -6.844 1.00 91.81 175 HIS A N 1
ATOM 1404 C CA . HIS A 1 175 ? -0.699 -6.821 -6.398 1.00 91.81 175 HIS A CA 1
ATOM 1405 C C . HIS A 1 175 ? -1.672 -7.850 -5.809 1.00 91.81 175 HIS A C 1
ATOM 1407 O O . HIS A 1 175 ? -2.112 -7.706 -4.668 1.00 91.81 175 HIS A O 1
ATOM 1413 N N . ASP A 1 176 ? -1.950 -8.916 -6.564 1.00 92.12 176 ASP A N 1
ATOM 1414 C CA . ASP A 1 176 ? -2.880 -9.969 -6.160 1.00 92.12 176 ASP A CA 1
ATOM 1415 C C . ASP A 1 176 ? -2.358 -10.731 -4.925 1.00 92.12 176 ASP A C 1
ATOM 1417 O O . ASP A 1 176 ? -3.108 -10.953 -3.974 1.00 92.12 176 ASP A O 1
ATOM 1421 N N . ASP A 1 177 ? -1.061 -11.066 -4.881 1.00 92.25 177 ASP A N 1
ATOM 1422 C CA . ASP A 1 177 ? -0.419 -11.702 -3.720 1.00 92.25 177 ASP A CA 1
ATOM 1423 C C . ASP A 1 177 ? -0.471 -10.824 -2.457 1.00 92.25 177 ASP A C 1
ATOM 1425 O O . ASP A 1 177 ? -0.805 -11.320 -1.379 1.00 92.25 177 ASP A O 1
ATOM 1429 N N . ALA A 1 178 ? -0.207 -9.517 -2.569 1.00 92.88 178 ALA A N 1
ATOM 1430 C CA . ALA A 1 178 ? -0.270 -8.601 -1.430 1.00 92.88 178 ALA A CA 1
ATOM 1431 C C . ALA A 1 178 ? -1.697 -8.496 -0.854 1.00 92.88 178 ALA A C 1
ATOM 1433 O O . ALA A 1 178 ? -1.877 -8.546 0.367 1.00 92.88 178 ALA A O 1
ATOM 1434 N N . ILE A 1 179 ? -2.721 -8.445 -1.716 1.00 93.44 179 ILE A N 1
ATOM 1435 C CA . ILE A 1 179 ? -4.133 -8.474 -1.300 1.00 93.44 179 ILE A CA 1
ATOM 1436 C C . ILE A 1 179 ? -4.474 -9.810 -0.631 1.00 93.44 179 ILE A C 1
ATOM 1438 O O . ILE A 1 179 ? -5.050 -9.818 0.458 1.00 93.44 179 ILE A O 1
ATOM 1442 N N . VAL A 1 180 ? -4.083 -10.944 -1.222 1.00 94.62 180 VAL A N 1
ATOM 1443 C CA . VAL A 1 180 ? -4.330 -12.276 -0.642 1.00 94.62 180 VAL A CA 1
ATOM 1444 C C . VAL A 1 180 ? -3.641 -12.423 0.719 1.00 94.62 180 VAL A C 1
ATOM 1446 O O . VAL A 1 180 ? -4.268 -12.902 1.667 1.00 94.62 180 VAL A O 1
ATOM 1449 N N . ARG A 1 181 ? -2.394 -11.953 0.871 1.00 94.25 181 ARG A N 1
ATOM 1450 C CA . ARG A 1 181 ? -1.681 -11.912 2.161 1.00 94.25 181 ARG A CA 1
ATOM 1451 C C . ARG A 1 181 ? -2.402 -11.048 3.191 1.00 94.25 181 ARG A C 1
ATOM 1453 O O . ARG A 1 181 ? -2.561 -11.484 4.334 1.00 94.25 181 ARG A O 1
ATOM 1460 N N . PHE A 1 182 ? -2.868 -9.859 2.810 1.00 95.50 182 PHE A N 1
ATOM 1461 C CA . PHE A 1 182 ? -3.643 -8.984 3.691 1.00 95.50 182 PHE A CA 1
ATOM 1462 C C . PHE A 1 182 ? -4.941 -9.661 4.156 1.00 95.50 182 PHE A C 1
ATOM 1464 O O . PHE A 1 182 ? -5.192 -9.768 5.359 1.00 95.50 182 PHE A O 1
ATOM 1471 N N . GLN A 1 183 ? -5.729 -10.197 3.219 1.00 95.25 183 GLN A N 1
ATOM 1472 C CA . GLN A 1 183 ? -6.991 -10.879 3.508 1.00 95.25 183 GLN A CA 1
ATOM 1473 C C . GLN A 1 183 ? -6.777 -12.115 4.394 1.00 95.25 183 GLN A C 1
ATOM 1475 O O . GLN A 1 183 ? -7.513 -12.313 5.361 1.00 95.25 183 GLN A O 1
ATOM 1480 N N . ALA A 1 184 ? -5.752 -12.928 4.123 1.00 95.50 184 ALA A N 1
ATOM 1481 C CA . ALA A 1 184 ? -5.393 -14.070 4.963 1.00 95.50 184 ALA A CA 1
ATOM 1482 C C . ALA A 1 184 ? -4.987 -13.635 6.383 1.00 95.50 184 ALA A C 1
ATOM 1484 O O . ALA A 1 184 ? -5.371 -14.277 7.361 1.00 95.50 184 ALA A O 1
ATOM 1485 N N . THR A 1 185 ? -4.267 -12.517 6.509 1.00 95.12 185 THR A N 1
ATOM 1486 C CA . THR A 1 185 ? -3.809 -11.978 7.798 1.00 95.12 185 THR A CA 1
ATOM 1487 C C . THR A 1 185 ? -4.974 -11.450 8.639 1.00 95.12 185 THR A C 1
ATOM 1489 O O . THR A 1 185 ? -5.111 -11.852 9.794 1.00 95.12 185 THR A O 1
ATOM 1492 N N . ILE A 1 186 ? -5.868 -10.634 8.069 1.00 94.62 186 ILE A N 1
ATOM 1493 C CA . ILE A 1 186 ? -7.065 -10.103 8.756 1.00 94.62 186 ILE A CA 1
ATOM 1494 C C . ILE A 1 186 ? -8.063 -11.209 9.138 1.00 94.62 186 ILE A C 1
ATOM 1496 O O . ILE A 1 186 ? -8.755 -11.107 10.150 1.00 94.62 186 ILE A O 1
ATOM 1500 N N . ASN A 1 187 ? -8.129 -12.295 8.364 1.00 93.81 187 ASN A N 1
ATOM 1501 C CA . ASN A 1 187 ? -8.969 -13.454 8.675 1.00 93.81 187 ASN A CA 1
ATOM 1502 C C . ASN A 1 187 ? -8.288 -14.487 9.595 1.00 93.81 187 ASN A C 1
ATOM 1504 O O . ASN A 1 187 ? -8.913 -15.479 9.967 1.00 93.81 187 ASN A O 1
ATOM 1508 N N . SER A 1 188 ? -7.026 -14.272 9.979 1.00 94.56 188 SER A N 1
ATOM 1509 C CA . SER A 1 188 ? -6.289 -15.179 10.863 1.00 94.56 188 SER A CA 1
ATOM 1510 C C . SER A 1 188 ? -6.773 -15.101 12.324 1.00 94.56 188 SER A C 1
ATOM 1512 O O . SER A 1 188 ? -7.428 -14.126 12.721 1.00 94.56 188 SER A O 1
ATOM 1514 N N . PRO A 1 189 ? -6.401 -16.077 13.180 1.00 92.94 189 PRO A N 1
ATOM 1515 C CA . PRO A 1 189 ? -6.628 -16.000 14.623 1.00 92.94 189 PRO A CA 1
ATOM 1516 C C . PRO A 1 189 ? -6.093 -14.714 15.268 1.00 92.94 189 PRO A C 1
ATOM 1518 O O . PRO A 1 189 ? -6.677 -14.246 16.235 1.00 92.94 189 PRO A O 1
ATOM 1521 N N . HIS A 1 190 ? -5.055 -14.075 14.710 1.00 91.44 190 HIS A N 1
ATOM 1522 C CA . HIS A 1 190 ? -4.470 -12.858 15.286 1.00 91.44 190 HIS A CA 1
ATOM 1523 C C . HIS A 1 190 ? -5.465 -11.687 15.408 1.00 91.44 190 HIS A C 1
ATOM 1525 O O . HIS A 1 190 ? -5.339 -10.870 16.319 1.00 91.44 190 HIS A O 1
ATOM 1531 N N . PHE A 1 191 ? -6.458 -11.615 14.514 1.00 92.81 191 PHE A N 1
ATOM 1532 C CA . PHE A 1 191 ? -7.510 -10.593 14.537 1.00 92.81 191 PHE A CA 1
ATOM 1533 C C . PHE A 1 191 ? -8.885 -11.154 14.923 1.00 92.81 191 PHE A C 1
ATOM 1535 O O . PHE A 1 191 ? -9.690 -10.435 15.510 1.00 92.81 191 PHE A O 1
ATOM 1542 N N . THR A 1 192 ? -9.163 -12.429 14.632 1.00 91.38 192 THR A N 1
ATOM 1543 C CA . THR A 1 192 ? -10.466 -13.054 14.932 1.00 91.38 192 THR A CA 1
ATOM 1544 C C . THR A 1 192 ? -10.571 -13.573 16.370 1.00 91.38 192 THR A C 1
ATOM 1546 O O . THR A 1 192 ? -11.605 -13.377 17.016 1.00 91.38 192 THR A O 1
ATOM 1549 N N . ASP A 1 193 ? -9.505 -14.176 16.908 1.00 90.38 193 ASP A N 1
ATOM 1550 C CA . ASP A 1 193 ? -9.410 -14.655 18.294 1.00 90.38 193 ASP A CA 1
ATOM 1551 C C . ASP A 1 193 ? -7.985 -14.506 18.863 1.00 90.38 193 ASP A C 1
ATOM 1553 O O . ASP A 1 193 ? -7.265 -15.495 19.019 1.00 90.38 193 ASP A O 1
ATOM 1557 N N . PRO A 1 194 ? -7.540 -13.259 19.132 1.00 93.38 194 PRO A N 1
ATOM 1558 C CA . PRO A 1 194 ? -6.184 -12.997 19.596 1.00 93.38 194 PRO A CA 1
ATOM 1559 C C . PRO A 1 194 ? -5.896 -13.676 20.936 1.00 93.38 194 PRO A C 1
ATOM 1561 O O . PRO A 1 194 ? -6.706 -13.629 21.862 1.00 93.38 194 PRO A O 1
ATOM 1564 N N . GLU A 1 195 ? -4.692 -14.228 21.073 1.00 93.88 195 GLU A N 1
ATOM 1565 C CA . GLU A 1 195 ? -4.248 -14.922 22.287 1.00 93.88 195 GLU A CA 1
ATOM 1566 C C . GLU A 1 195 ? -4.317 -14.025 23.536 1.00 93.88 195 GLU A C 1
ATOM 1568 O O . GLU A 1 195 ? -4.743 -14.472 24.599 1.00 93.88 195 GLU A O 1
ATOM 1573 N N . ASP A 1 196 ? -4.031 -12.730 23.377 1.00 93.50 196 ASP A N 1
ATOM 1574 C CA . ASP A 1 196 ? -4.201 -11.694 24.403 1.00 93.50 196 ASP A CA 1
ATOM 1575 C C . ASP A 1 196 ? -5.632 -11.691 24.990 1.00 93.50 196 ASP A C 1
ATOM 1577 O O . ASP A 1 196 ? -5.825 -11.589 26.202 1.00 93.50 196 ASP A O 1
ATOM 1581 N N . ARG A 1 197 ? -6.658 -11.872 24.140 1.00 93.44 197 ARG A N 1
ATOM 1582 C CA . ARG A 1 197 ? -8.067 -11.936 24.563 1.00 93.44 197 ARG A CA 1
ATOM 1583 C C . ARG A 1 197 ? -8.301 -13.195 25.378 1.00 93.44 197 ARG A C 1
ATOM 1585 O O . ARG A 1 197 ? -8.877 -13.113 26.459 1.00 93.44 197 ARG A O 1
ATOM 1592 N N . LEU A 1 198 ? -7.826 -14.343 24.893 1.00 93.69 198 LEU A N 1
ATOM 1593 C CA . LEU A 1 198 ? -7.948 -15.628 25.586 1.00 93.69 198 LEU A CA 1
ATOM 1594 C C . LEU A 1 198 ? -7.304 -15.594 26.981 1.00 93.69 198 LEU A C 1
ATOM 1596 O O . LEU A 1 198 ? -7.877 -16.141 27.925 1.00 93.69 198 LEU A O 1
ATOM 1600 N N . GLN A 1 199 ? -6.176 -14.896 27.139 1.00 95.44 199 GLN A N 1
ATOM 1601 C CA . GLN A 1 199 ? -5.542 -14.678 28.442 1.00 95.44 199 GLN A CA 1
ATOM 1602 C C . GLN A 1 199 ? -6.443 -13.873 29.390 1.00 95.44 199 GLN A C 1
ATOM 1604 O O . GLN A 1 199 ? -6.677 -14.317 30.516 1.00 95.44 199 GLN A O 1
ATOM 1609 N N . VAL A 1 200 ? -7.017 -12.748 28.944 1.00 95.00 200 VAL A N 1
ATOM 1610 C CA . VAL A 1 200 ? -7.970 -11.959 29.754 1.00 95.00 200 VAL A CA 1
ATOM 1611 C C . VAL A 1 200 ? -9.220 -12.783 30.096 1.00 95.00 200 VAL A C 1
ATOM 1613 O O . VAL A 1 200 ? -9.665 -12.785 31.243 1.00 95.00 200 VAL A O 1
ATOM 1616 N N . LEU A 1 201 ? -9.750 -13.577 29.155 1.00 94.00 201 LEU A N 1
ATOM 1617 C CA . LEU A 1 201 ? -10.889 -14.467 29.422 1.00 94.00 201 LEU A CA 1
ATOM 1618 C C . LEU A 1 201 ? -10.571 -15.531 30.478 1.00 94.00 201 LEU A C 1
ATOM 1620 O O . LEU A 1 201 ? -11.428 -15.862 31.301 1.00 94.00 201 LEU A O 1
ATOM 1624 N N . GLN A 1 202 ? -9.344 -16.052 30.489 1.00 96.12 202 GLN A N 1
ATOM 1625 C CA . GLN A 1 202 ? -8.904 -16.996 31.509 1.00 96.12 202 GLN A CA 1
ATOM 1626 C C . GLN A 1 202 ? -8.756 -16.321 32.883 1.00 96.12 202 GLN A C 1
ATOM 1628 O O . GLN A 1 202 ? -9.153 -16.911 33.888 1.00 96.12 202 GLN A O 1
ATOM 1633 N N . GLN A 1 203 ? -8.265 -15.077 32.940 1.00 96.25 203 GLN A N 1
ATOM 1634 C CA . GLN A 1 203 ? -8.214 -14.294 34.182 1.00 96.25 203 GLN A CA 1
ATOM 1635 C C . GLN A 1 203 ? -9.616 -14.023 34.748 1.00 96.25 203 GLN A C 1
ATOM 1637 O O . GLN A 1 203 ? -9.837 -14.238 35.941 1.00 96.25 203 GLN A O 1
ATOM 1642 N N . ILE A 1 204 ? -10.577 -13.638 33.897 1.00 95.12 204 ILE A N 1
ATOM 1643 C CA . ILE A 1 204 ? -11.988 -13.449 34.278 1.00 95.12 204 ILE A CA 1
ATOM 1644 C C . ILE A 1 204 ? -12.558 -14.734 34.892 1.00 95.12 204 ILE A C 1
ATOM 1646 O O . ILE A 1 204 ? -13.152 -14.684 35.967 1.00 95.12 204 ILE A O 1
ATOM 1650 N N . ARG A 1 205 ? -12.350 -15.895 34.252 1.00 94.75 205 ARG A N 1
ATOM 1651 C CA . ARG A 1 205 ? -12.841 -17.190 34.761 1.00 94.75 205 ARG A CA 1
ATOM 1652 C C . ARG A 1 205 ? -12.274 -17.526 36.138 1.00 94.75 205 ARG A C 1
ATOM 1654 O O . ARG A 1 205 ? -13.043 -17.838 37.043 1.00 94.75 205 ARG A O 1
ATOM 1661 N N . VAL A 1 206 ? -10.954 -17.415 36.307 1.00 96.50 206 VAL A N 1
ATOM 1662 C CA . VAL A 1 206 ? -10.280 -17.675 37.592 1.00 96.50 206 VAL A CA 1
ATOM 1663 C C . VAL A 1 206 ? -10.781 -16.716 38.677 1.00 96.50 206 VAL A C 1
ATOM 1665 O O . VAL A 1 206 ? -11.011 -17.135 39.810 1.00 96.50 206 VAL A O 1
ATOM 1668 N N . PHE A 1 207 ? -11.005 -15.443 38.342 1.00 95.69 207 PHE A N 1
ATOM 1669 C CA . PHE A 1 207 ? -11.571 -14.463 39.267 1.00 95.69 207 PHE A CA 1
ATOM 1670 C C . PHE A 1 207 ? -13.009 -14.811 39.688 1.00 95.69 207 PHE A C 1
ATOM 1672 O O . PHE A 1 207 ? -13.306 -14.842 40.882 1.00 95.69 207 PHE A O 1
ATOM 1679 N N . GLN A 1 208 ? -13.888 -15.122 38.731 1.00 93.12 208 GLN A N 1
ATOM 1680 C CA . GLN A 1 208 ? -15.283 -15.488 38.994 1.00 93.12 208 GLN A CA 1
ATOM 1681 C C . GLN A 1 208 ? -15.394 -16.762 39.845 1.00 93.12 208 GLN A C 1
ATOM 1683 O O . GLN A 1 208 ? -16.158 -16.796 40.812 1.00 93.12 208 GLN A O 1
ATOM 1688 N N . GLU A 1 209 ? -14.606 -17.792 39.528 1.00 94.00 209 GLU A N 1
ATOM 1689 C CA . GLU A 1 209 ? -14.547 -19.035 40.302 1.00 94.00 209 GLU A CA 1
ATOM 1690 C C . GLU A 1 209 ? -14.059 -18.779 41.735 1.00 94.00 209 GLU A C 1
ATOM 1692 O O . GLU A 1 209 ? -14.648 -19.290 42.693 1.00 94.00 209 GLU A O 1
ATOM 1697 N N . LYS A 1 210 ? -13.048 -17.917 41.902 1.00 94.81 210 LYS A N 1
ATOM 1698 C CA . LYS A 1 210 ? -12.533 -17.512 43.212 1.00 94.81 210 LYS A CA 1
ATOM 1699 C C . LYS A 1 210 ? -13.583 -16.783 44.055 1.00 94.81 210 LYS A C 1
ATOM 1701 O O . LYS A 1 210 ? -13.833 -17.192 45.184 1.00 94.81 210 LYS A O 1
ATOM 1706 N N . ILE A 1 211 ? -14.239 -15.745 43.527 1.00 93.50 211 ILE A N 1
ATOM 1707 C CA . ILE A 1 211 ? -15.269 -14.998 44.277 1.00 93.50 211 ILE A CA 1
ATOM 1708 C C . ILE A 1 211 ? -16.461 -15.899 44.628 1.00 93.50 211 ILE A C 1
ATOM 1710 O O . ILE A 1 211 ? -16.976 -15.853 45.751 1.00 93.50 211 ILE A O 1
ATOM 1714 N N . HIS A 1 212 ? -16.878 -16.769 43.705 1.00 91.06 212 HIS A N 1
ATOM 1715 C CA . HIS A 1 212 ? -17.953 -17.718 43.970 1.00 91.06 212 HIS A CA 1
ATOM 1716 C C . HIS A 1 212 ? -17.596 -18.702 45.095 1.00 91.06 212 HIS A C 1
ATOM 1718 O O . HIS A 1 212 ? -18.389 -18.889 46.020 1.00 91.06 212 HIS A O 1
ATOM 1724 N N . SER A 1 213 ? -16.407 -19.307 45.043 1.00 91.75 213 SER A N 1
ATOM 1725 C CA . SER A 1 213 ? -15.990 -20.360 45.977 1.00 91.75 213 SER A CA 1
ATOM 1726 C C . SER A 1 213 ? -15.522 -19.846 47.343 1.00 91.75 213 SER A C 1
ATOM 1728 O O . SER A 1 213 ? -15.925 -20.407 48.363 1.00 91.75 213 SER A O 1
ATOM 1730 N N . GLU A 1 214 ? -14.714 -18.785 47.380 1.00 93.00 214 GLU A N 1
ATOM 1731 C CA . GLU A 1 214 ? -14.095 -18.267 48.607 1.00 93.00 214 GLU A CA 1
ATOM 1732 C C . GLU A 1 214 ? -14.970 -17.259 49.361 1.00 93.00 214 GLU A C 1
ATOM 1734 O O . GLU A 1 214 ? -14.817 -17.134 50.572 1.00 93.00 214 GLU A O 1
ATOM 1739 N N . GLN A 1 215 ? -15.876 -16.540 48.684 1.00 90.69 215 GLN A N 1
ATOM 1740 C CA . GLN A 1 215 ? -16.701 -15.500 49.318 1.00 90.69 215 GLN A CA 1
ATOM 1741 C C . GLN A 1 215 ? -18.186 -15.875 49.332 1.00 90.69 215 GLN A C 1
ATOM 1743 O O . GLN A 1 215 ? -18.767 -16.059 50.402 1.00 90.69 215 GLN A O 1
ATOM 1748 N N . ARG A 1 216 ? -18.812 -16.063 48.161 1.00 89.50 216 ARG A N 1
ATOM 1749 C CA . ARG A 1 216 ? -20.267 -16.305 48.075 1.00 89.50 216 ARG A CA 1
ATOM 1750 C C . ARG A 1 216 ? -20.675 -17.634 48.732 1.00 89.50 216 ARG A C 1
ATOM 1752 O O . ARG A 1 216 ? -21.598 -17.654 49.544 1.00 89.50 216 ARG A O 1
ATOM 1759 N N . LEU A 1 217 ? -19.973 -18.733 48.439 1.00 90.19 217 LEU A N 1
ATOM 1760 C CA . LEU A 1 217 ? -20.213 -20.031 49.087 1.00 90.19 217 LEU A CA 1
ATOM 1761 C C . LEU A 1 217 ? -19.746 -20.075 50.551 1.00 90.19 217 LEU A C 1
ATOM 1763 O O . LEU A 1 217 ? -20.312 -20.843 51.326 1.00 90.19 217 LEU A O 1
ATOM 1767 N N . ALA A 1 218 ? -18.750 -19.276 50.949 1.00 90.62 218 ALA A N 1
ATOM 1768 C CA . ALA A 1 218 ? -18.323 -19.191 52.347 1.00 90.62 218 ALA A CA 1
ATOM 1769 C C . ALA A 1 218 ? -19.412 -18.556 53.223 1.00 90.62 218 ALA A C 1
ATOM 1771 O O . ALA A 1 218 ? -19.807 -19.152 54.219 1.00 90.62 218 ALA A O 1
ATOM 1772 N N . VAL A 1 219 ? -19.998 -17.435 52.787 1.00 89.25 219 VAL A N 1
ATOM 1773 C CA . VAL A 1 219 ? -21.140 -16.798 53.468 1.00 89.25 219 VAL A CA 1
ATOM 1774 C C . VAL A 1 219 ? -22.334 -17.751 53.615 1.00 89.25 219 VAL A C 1
ATOM 1776 O O . VAL A 1 219 ? -22.961 -17.811 54.672 1.00 89.25 219 VAL A O 1
ATOM 1779 N N . LEU A 1 220 ? -22.642 -18.537 52.578 1.00 88.06 220 LEU A N 1
ATOM 1780 C CA . LEU A 1 220 ? -23.717 -19.532 52.646 1.00 88.06 220 LEU A CA 1
ATOM 1781 C C . LEU A 1 220 ? -23.425 -20.662 53.649 1.00 88.06 220 LEU A C 1
ATOM 1783 O O . LEU A 1 220 ? -24.358 -21.164 54.274 1.00 88.06 220 LEU A O 1
ATOM 1787 N N . LYS A 1 221 ? -22.153 -21.041 53.833 1.00 90.00 221 LYS A N 1
ATOM 1788 C CA . LYS A 1 221 ? -21.734 -21.989 54.877 1.00 90.00 221 LYS A CA 1
ATOM 1789 C C . LYS A 1 221 ? -21.810 -21.365 56.268 1.00 90.00 221 LYS A C 1
ATOM 1791 O O . LYS A 1 221 ? -22.385 -21.986 57.147 1.00 90.00 221 LYS A O 1
ATOM 1796 N N . GLU A 1 222 ? -21.338 -20.130 56.457 1.00 88.81 222 GLU A N 1
ATOM 1797 C CA . GLU A 1 222 ? -21.446 -19.418 57.743 1.00 88.81 222 GLU A CA 1
ATOM 1798 C C . GLU A 1 222 ? -22.903 -19.324 58.230 1.00 88.81 222 GLU A C 1
ATOM 1800 O O . GLU A 1 222 ? -23.187 -19.607 59.394 1.00 88.81 222 GLU A O 1
ATOM 1805 N N . LEU A 1 223 ? -23.844 -19.011 57.329 1.00 87.31 223 LEU A N 1
ATOM 1806 C CA . LEU A 1 223 ? -25.284 -19.006 57.628 1.00 87.31 223 LEU A CA 1
ATOM 1807 C C . LEU A 1 223 ? -25.819 -20.390 58.023 1.00 87.31 223 LEU A C 1
ATOM 1809 O O . LEU A 1 223 ? -26.626 -20.497 58.945 1.00 87.31 223 LEU A O 1
ATOM 1813 N N . ASN A 1 224 ? -25.384 -21.442 57.328 1.00 88.50 224 ASN A N 1
ATOM 1814 C CA . ASN A 1 224 ? -25.784 -22.818 57.616 1.00 88.50 224 ASN A CA 1
ATOM 1815 C C . ASN A 1 224 ? -25.237 -23.308 58.967 1.00 88.50 224 ASN A C 1
ATOM 1817 O O . ASN A 1 224 ? -25.970 -23.909 59.750 1.00 88.50 224 ASN A O 1
ATOM 1821 N N . ASP A 1 225 ? -23.962 -23.037 59.238 1.00 88.88 225 ASP A N 1
ATOM 1822 C CA . ASP A 1 225 ? -23.235 -23.569 60.390 1.00 88.88 225 ASP A CA 1
ATOM 1823 C C . ASP A 1 225 ? -23.623 -22.856 61.695 1.00 88.88 225 ASP A C 1
ATOM 1825 O O . ASP A 1 225 ? -23.653 -23.482 62.756 1.00 88.88 225 ASP A O 1
ATOM 1829 N N . ALA A 1 226 ? -23.983 -21.569 61.628 1.00 84.56 226 ALA A N 1
ATOM 1830 C CA . ALA A 1 226 ? -24.505 -20.828 62.776 1.00 84.56 226 ALA A CA 1
ATOM 1831 C C . ALA A 1 226 ? -25.953 -21.225 63.142 1.00 84.56 226 ALA A C 1
ATOM 1833 O O . ALA A 1 226 ? -26.328 -21.180 64.313 1.00 84.56 226 ALA A O 1
ATOM 1834 N N . GLY A 1 227 ? -26.769 -21.674 62.181 1.00 82.38 227 GLY A N 1
ATOM 1835 C CA . GLY A 1 227 ? -28.058 -22.327 62.442 1.00 82.38 227 GLY A CA 1
ATOM 1836 C C . GLY A 1 227 ? -28.974 -21.573 63.421 1.00 82.38 227 GLY A C 1
ATOM 1837 O O . GLY A 1 227 ? -29.441 -20.475 63.136 1.00 82.38 227 GLY A O 1
ATOM 1838 N N . ALA A 1 228 ? -29.254 -22.175 64.583 1.00 75.50 228 ALA A N 1
ATOM 1839 C CA . ALA A 1 228 ? -30.142 -21.606 65.604 1.00 75.50 228 ALA A CA 1
ATOM 1840 C C . ALA A 1 228 ? -29.485 -20.558 66.532 1.00 75.50 228 ALA A C 1
ATOM 1842 O O . ALA A 1 228 ? -30.187 -19.976 67.355 1.00 75.50 228 ALA A O 1
ATOM 1843 N N . SER A 1 229 ? -28.170 -20.315 66.434 1.00 80.06 229 SER A N 1
ATOM 1844 C CA . SER A 1 229 ? -27.464 -19.269 67.200 1.00 80.06 229 SER A CA 1
ATOM 1845 C C . SER A 1 229 ? -27.279 -17.958 66.421 1.00 80.06 229 SER A C 1
ATOM 1847 O O . SER A 1 229 ? -26.560 -17.061 66.865 1.00 80.06 229 SER A O 1
ATOM 1849 N N . LEU A 1 230 ? -27.936 -17.834 65.264 1.00 86.62 230 LEU A N 1
ATOM 1850 C CA . LEU A 1 230 ? -27.914 -16.646 64.416 1.00 86.62 230 LEU A CA 1
ATOM 1851 C C . LEU A 1 230 ? -28.588 -15.451 65.123 1.00 86.62 230 LEU A C 1
ATOM 1853 O O . LEU A 1 230 ? -29.742 -15.551 65.533 1.00 86.62 230 LEU A O 1
ATOM 1857 N N . SER A 1 231 ? -27.887 -14.316 65.227 1.00 89.38 231 SER A N 1
ATOM 1858 C CA . SER A 1 231 ? -28.440 -13.043 65.723 1.00 89.38 231 SER A CA 1
ATOM 1859 C C . SER A 1 231 ? -28.672 -12.042 64.590 1.00 89.38 231 SER A C 1
ATOM 1861 O O . SER A 1 231 ? -28.065 -12.136 63.512 1.00 89.38 231 SER A O 1
ATOM 1863 N N . SER A 1 232 ? -29.549 -11.061 64.810 1.00 90.06 232 SER A N 1
ATOM 1864 C CA . SER A 1 232 ? -29.872 -10.070 63.782 1.00 90.06 232 SER A CA 1
ATOM 1865 C C . SER A 1 232 ? -28.666 -9.197 63.434 1.00 90.06 232 SER A C 1
ATOM 1867 O O . SER A 1 232 ? -28.463 -8.895 62.260 1.00 90.06 232 SER A O 1
ATOM 1869 N N . ASP A 1 233 ? -27.807 -8.865 64.401 1.00 89.81 233 ASP A N 1
ATOM 1870 C CA . ASP A 1 233 ? -26.565 -8.118 64.160 1.00 89.81 233 ASP A CA 1
ATOM 1871 C C . ASP A 1 233 ? -25.519 -8.925 63.381 1.00 89.81 233 ASP A C 1
ATOM 1873 O O . ASP A 1 233 ? -24.892 -8.390 62.463 1.00 89.81 233 ASP A O 1
ATOM 1877 N N . TYR A 1 234 ? -25.366 -10.225 63.662 1.00 89.00 234 TYR A N 1
ATOM 1878 C CA . TYR A 1 234 ? -24.479 -11.079 62.867 1.00 89.00 234 TYR A CA 1
ATOM 1879 C C . TYR A 1 234 ? -24.988 -11.210 61.423 1.00 89.00 234 TYR A C 1
ATOM 1881 O O . TYR A 1 234 ? -24.217 -11.083 60.472 1.00 89.00 234 TYR A O 1
ATOM 1889 N N . THR A 1 235 ? -26.305 -11.343 61.242 1.00 89.88 235 THR A N 1
ATOM 1890 C CA . THR A 1 235 ? -26.917 -11.442 59.908 1.00 89.88 235 THR A CA 1
ATOM 1891 C C . THR A 1 235 ? -26.829 -10.124 59.119 1.00 89.88 235 THR A C 1
ATOM 1893 O O . THR A 1 235 ? -26.590 -10.154 57.911 1.00 89.88 235 THR A O 1
ATOM 1896 N N . LYS A 1 236 ? -26.942 -8.957 59.778 1.00 92.38 236 LYS A N 1
ATOM 1897 C CA . LYS A 1 236 ? -26.671 -7.639 59.161 1.00 92.38 236 LYS A CA 1
ATOM 1898 C C . LYS A 1 236 ? -25.220 -7.538 58.683 1.00 92.38 236 LYS A C 1
ATOM 1900 O O . LYS A 1 236 ? -24.992 -7.160 57.539 1.00 92.38 236 LYS A O 1
ATOM 1905 N N . LYS A 1 237 ? -24.253 -7.955 59.507 1.00 91.88 237 LYS A N 1
ATOM 1906 C CA . LYS A 1 237 ? -22.826 -7.963 59.142 1.00 91.88 237 LYS A CA 1
ATOM 1907 C C . LYS A 1 237 ? -22.530 -8.867 57.937 1.00 91.88 237 LYS A C 1
ATOM 1909 O O . LYS A 1 237 ? -21.723 -8.515 57.080 1.00 91.88 237 LYS A O 1
ATOM 1914 N N . ILE A 1 238 ? -23.206 -10.013 57.833 1.00 91.56 238 ILE A N 1
ATOM 1915 C CA . ILE A 1 238 ? -23.133 -10.876 56.643 1.00 91.56 238 ILE A CA 1
ATOM 1916 C C . ILE A 1 238 ? -23.671 -10.146 55.397 1.00 91.56 238 ILE A C 1
ATOM 1918 O O . ILE A 1 238 ? -23.069 -10.238 54.326 1.00 91.56 238 ILE A O 1
ATOM 1922 N N . LEU A 1 239 ? -24.764 -9.388 55.527 1.00 92.19 239 LEU A N 1
ATOM 1923 C CA . LEU A 1 239 ? -25.319 -8.577 54.438 1.00 92.19 239 LEU A CA 1
ATOM 1924 C C . LEU A 1 239 ? -24.340 -7.478 53.976 1.00 92.19 239 LEU A C 1
ATOM 1926 O O . LEU A 1 239 ? -24.134 -7.299 52.776 1.00 92.19 239 LEU A O 1
ATOM 1930 N N . GLU A 1 240 ? -23.691 -6.790 54.919 1.00 92.31 240 GLU A N 1
ATOM 1931 C CA . GLU A 1 240 ? -22.649 -5.790 54.642 1.00 92.31 240 GLU A CA 1
ATOM 1932 C C . GLU A 1 240 ? -21.460 -6.417 53.893 1.00 92.31 240 GLU A C 1
ATOM 1934 O O . GLU A 1 240 ? -21.064 -5.914 52.839 1.00 92.31 240 GLU A O 1
ATOM 1939 N N . ASN A 1 241 ? -20.963 -7.574 54.348 1.00 91.50 241 ASN A N 1
ATOM 1940 C CA . ASN A 1 241 ? -19.905 -8.324 53.660 1.00 91.50 241 ASN A CA 1
ATOM 1941 C C . ASN A 1 241 ? -20.294 -8.716 52.219 1.00 91.50 241 ASN A C 1
ATOM 1943 O O . ASN A 1 241 ? -19.462 -8.650 51.310 1.00 91.50 241 ASN A O 1
ATOM 1947 N N . LEU A 1 242 ? -21.554 -9.108 51.986 1.00 91.88 242 LEU A N 1
ATOM 1948 C CA . LEU A 1 242 ? -22.060 -9.444 50.650 1.00 91.88 242 LEU A CA 1
ATOM 1949 C C . LEU A 1 242 ? -22.156 -8.226 49.726 1.00 91.88 242 LEU A C 1
ATOM 1951 O O . LEU A 1 242 ? -21.844 -8.352 48.543 1.00 91.88 242 LEU A O 1
ATOM 1955 N N . SER A 1 243 ? -22.559 -7.061 50.241 1.00 92.50 243 SER A N 1
ATOM 1956 C CA . SER A 1 243 ? -22.558 -5.818 49.456 1.00 92.50 243 SER A CA 1
ATOM 1957 C C . SER A 1 243 ? -21.138 -5.366 49.095 1.00 92.50 243 SER A C 1
ATOM 1959 O O . SER A 1 243 ? -20.885 -5.028 47.942 1.00 92.50 243 SER A O 1
ATOM 1961 N N . ALA A 1 244 ? -20.180 -5.476 50.024 1.00 92.81 244 ALA A N 1
ATOM 1962 C CA . ALA A 1 244 ? -18.770 -5.192 49.754 1.00 92.81 244 ALA A CA 1
ATOM 1963 C C . ALA A 1 244 ? -18.165 -6.166 48.722 1.00 92.81 244 ALA A C 1
ATOM 1965 O O . ALA A 1 244 ? -17.431 -5.747 47.829 1.00 92.81 244 ALA A O 1
ATOM 1966 N N . THR A 1 245 ? -18.522 -7.454 48.802 1.00 92.81 245 THR A N 1
ATOM 1967 C CA . THR A 1 245 ? -18.164 -8.472 47.795 1.00 92.81 245 THR A CA 1
ATOM 1968 C C . THR A 1 245 ? -18.711 -8.105 46.415 1.00 92.81 245 THR A C 1
ATOM 1970 O O . THR A 1 245 ? -17.980 -8.185 45.430 1.00 92.81 245 THR A O 1
ATOM 1973 N N . GLN A 1 246 ? -19.976 -7.679 46.335 1.00 93.81 246 GLN A N 1
ATOM 1974 C CA . GLN A 1 246 ? -20.605 -7.301 45.069 1.00 93.81 246 GLN A CA 1
ATOM 1975 C C . GLN A 1 246 ? -19.942 -6.078 44.443 1.00 93.81 246 GLN A C 1
ATOM 1977 O O . GLN A 1 246 ? -19.575 -6.133 43.273 1.00 93.81 246 GLN A O 1
ATOM 1982 N N . GLN A 1 247 ? -19.712 -5.020 45.225 1.00 93.94 247 GLN A N 1
ATOM 1983 C CA . GLN A 1 247 ? -19.028 -3.823 44.740 1.00 93.94 247 GLN A CA 1
ATOM 1984 C C . GLN A 1 247 ? -17.617 -4.157 44.221 1.00 93.94 247 GLN A C 1
ATOM 1986 O O . GLN A 1 247 ? -17.231 -3.713 43.143 1.00 93.94 247 GLN A O 1
ATOM 1991 N N . TYR A 1 248 ? -16.864 -4.998 44.938 1.00 93.94 248 TYR A N 1
ATOM 1992 C CA . TYR A 1 248 ? -15.545 -5.451 44.489 1.00 93.94 248 TYR A CA 1
ATOM 1993 C C . TYR A 1 248 ? -15.603 -6.275 43.190 1.00 93.94 248 TYR A C 1
ATOM 1995 O O . TYR A 1 248 ? -14.734 -6.138 42.325 1.00 93.94 248 TYR A O 1
ATOM 2003 N N . GLU A 1 249 ? -16.622 -7.125 43.029 1.00 93.94 249 GLU A N 1
ATOM 2004 C CA . GLU A 1 249 ? -16.829 -7.894 41.801 1.00 93.94 249 GLU A CA 1
ATOM 2005 C C . GLU A 1 249 ? -17.208 -6.985 40.620 1.00 93.94 249 GLU A C 1
ATOM 2007 O O . GLU A 1 249 ? -16.669 -7.153 39.529 1.00 93.94 249 GLU A O 1
ATOM 2012 N N . GLU A 1 250 ? -18.061 -5.979 40.836 1.00 93.62 250 GLU A N 1
ATOM 2013 C CA . GLU A 1 250 ? -18.439 -4.967 39.839 1.00 93.62 250 GLU A CA 1
ATOM 2014 C C . GLU A 1 250 ? -17.243 -4.113 39.395 1.00 93.62 250 GLU A C 1
ATOM 2016 O O . GLU A 1 250 ? -16.996 -3.983 38.195 1.00 93.62 250 GLU A O 1
ATOM 2021 N N . GLU A 1 251 ? -16.445 -3.601 40.338 1.00 94.81 251 GLU A N 1
ATOM 2022 C CA . GLU A 1 251 ? -15.215 -2.847 40.054 1.00 94.81 251 GLU A CA 1
ATOM 2023 C C . GLU A 1 251 ? -14.219 -3.678 39.224 1.00 94.81 251 GLU A C 1
ATOM 2025 O O . GLU A 1 251 ? -13.606 -3.179 38.272 1.00 94.81 251 GLU A O 1
ATOM 2030 N N . LYS A 1 252 ? -14.081 -4.976 39.531 1.00 94.50 252 LYS A N 1
ATOM 2031 C CA . LYS A 1 252 ? -13.214 -5.891 38.775 1.00 94.50 252 LYS A CA 1
ATOM 2032 C C . LYS A 1 252 ? -13.775 -6.256 37.406 1.00 94.50 252 LYS A C 1
ATOM 2034 O O . LYS A 1 252 ? -13.026 -6.213 36.431 1.00 94.50 252 LYS A O 1
ATOM 2039 N N . ASN A 1 253 ? -15.072 -6.534 37.301 1.00 93.50 253 ASN A N 1
ATOM 2040 C CA . ASN A 1 253 ? -15.743 -6.771 36.024 1.00 93.50 253 ASN A CA 1
ATOM 2041 C C . ASN A 1 253 ? -15.627 -5.542 35.102 1.00 93.50 253 ASN A C 1
ATOM 2043 O O . ASN A 1 253 ? -15.343 -5.699 33.914 1.00 93.50 253 ASN A O 1
ATOM 2047 N N . HIS A 1 254 ? -15.741 -4.324 35.644 1.00 93.69 254 HIS A N 1
ATOM 2048 C CA . HIS A 1 254 ? -15.520 -3.085 34.895 1.00 93.69 254 HIS A CA 1
ATOM 2049 C C . HIS A 1 254 ? -14.068 -2.946 34.400 1.00 93.69 254 HIS A C 1
ATOM 2051 O O . HIS A 1 254 ? -13.845 -2.596 33.240 1.00 93.69 254 HIS A O 1
ATOM 2057 N N . SER A 1 255 ? -13.078 -3.282 35.238 1.00 95.31 255 SER A N 1
ATOM 2058 C CA . SER A 1 255 ? -11.660 -3.305 34.845 1.00 95.31 255 SER A CA 1
ATOM 2059 C C . SER A 1 255 ? -11.399 -4.279 33.690 1.00 95.31 255 SER A C 1
ATOM 2061 O O . SER A 1 255 ? -10.798 -3.884 32.694 1.00 95.31 255 SER A O 1
ATOM 2063 N N . PHE A 1 256 ? -11.893 -5.520 33.778 1.00 95.12 256 PHE A N 1
ATOM 2064 C CA . PHE A 1 256 ? -11.745 -6.517 32.710 1.00 95.12 256 PHE A CA 1
ATOM 2065 C C . PHE A 1 256 ? -12.455 -6.104 31.412 1.00 95.12 256 PHE A C 1
ATOM 2067 O O . PHE A 1 256 ? -11.933 -6.306 30.319 1.00 95.12 256 PHE A O 1
ATOM 2074 N N . PHE A 1 257 ? -13.635 -5.487 31.506 1.00 94.00 257 PHE A N 1
ATOM 2075 C CA . PHE A 1 257 ? -14.354 -4.972 30.339 1.00 94.00 257 PHE A CA 1
ATOM 2076 C C . PHE A 1 257 ? -13.615 -3.804 29.664 1.00 94.00 257 PHE A C 1
ATOM 2078 O O . PHE A 1 257 ? -13.586 -3.717 28.434 1.00 94.00 257 PHE A O 1
ATOM 2085 N N . SER A 1 258 ? -12.971 -2.935 30.451 1.00 94.31 258 SER A N 1
ATOM 2086 C CA . SER A 1 258 ? -12.095 -1.873 29.942 1.00 94.31 258 SER A CA 1
ATOM 2087 C C . SER A 1 258 ? -10.856 -2.443 29.238 1.00 94.31 258 SER A C 1
ATOM 2089 O O . SER A 1 258 ? -10.510 -1.999 28.145 1.00 94.31 258 SER A O 1
ATOM 2091 N N . GLU A 1 259 ? -10.239 -3.483 29.805 1.00 95.62 259 GLU A N 1
ATOM 2092 C CA . GLU A 1 259 ? -9.095 -4.191 29.216 1.00 95.62 259 GLU A CA 1
ATOM 2093 C C . GLU A 1 259 ? -9.459 -4.868 27.883 1.00 95.62 259 GLU A C 1
ATOM 2095 O O . GLU A 1 259 ? -8.789 -4.646 26.874 1.00 95.62 259 GLU A O 1
ATOM 2100 N N . LEU A 1 260 ? -10.580 -5.599 27.830 1.00 95.12 260 LEU A N 1
ATOM 2101 C CA . LEU A 1 260 ? -11.098 -6.202 26.594 1.00 95.12 260 LEU A CA 1
ATOM 2102 C C . LEU A 1 260 ? -11.416 -5.154 25.516 1.00 95.12 260 LEU A C 1
ATOM 2104 O O . LEU A 1 260 ? -11.139 -5.379 24.336 1.00 95.12 260 LEU A O 1
ATOM 2108 N N . ARG A 1 261 ? -11.966 -3.996 25.904 1.00 94.19 261 ARG A N 1
ATOM 2109 C CA . ARG A 1 261 ? -12.211 -2.874 24.986 1.00 94.19 261 ARG A CA 1
ATOM 2110 C C . ARG A 1 261 ? -10.905 -2.270 24.467 1.00 94.19 261 ARG A C 1
ATOM 2112 O O . ARG A 1 261 ? -10.802 -2.024 23.268 1.00 94.19 261 ARG A O 1
ATOM 2119 N N . GLY A 1 262 ? -9.924 -2.050 25.342 1.00 94.62 262 GLY A N 1
ATOM 2120 C CA . GLY A 1 262 ? -8.606 -1.531 24.973 1.00 94.62 262 GLY A CA 1
ATOM 2121 C C . GLY A 1 262 ? -7.871 -2.464 24.011 1.00 94.62 262 GLY A C 1
ATOM 2122 O O . GLY A 1 262 ? -7.321 -2.009 23.010 1.00 94.62 262 GLY A O 1
ATOM 2123 N N . LEU A 1 263 ? -7.949 -3.778 24.244 1.00 94.25 263 LEU A N 1
ATOM 2124 C CA . LEU A 1 263 ? -7.417 -4.783 23.328 1.00 94.25 263 LEU A CA 1
ATOM 2125 C C . LEU A 1 263 ? -8.130 -4.752 21.967 1.00 94.25 263 LEU A C 1
ATOM 2127 O O . LEU A 1 263 ? -7.463 -4.736 20.935 1.00 94.25 263 LEU A O 1
ATOM 2131 N N . GLN A 1 264 ? -9.467 -4.704 21.947 1.00 93.00 264 GLN A N 1
ATOM 2132 C CA . GLN A 1 264 ? -10.237 -4.614 20.701 1.00 93.00 264 GLN A CA 1
ATOM 2133 C C . GLN A 1 264 ? -9.884 -3.350 19.902 1.00 93.00 264 GLN A C 1
ATOM 2135 O O . GLN A 1 264 ? -9.746 -3.418 18.681 1.00 93.00 264 GLN A O 1
ATOM 2140 N N . GLN A 1 265 ? -9.699 -2.212 20.578 1.00 93.44 265 GLN A N 1
ATOM 2141 C CA . GLN A 1 265 ? -9.248 -0.975 19.945 1.00 93.44 265 GLN A CA 1
ATOM 2142 C C . GLN A 1 265 ? -7.830 -1.129 19.379 1.00 93.44 265 GLN A C 1
ATOM 2144 O O . GLN A 1 265 ? -7.631 -0.888 18.195 1.00 93.44 265 GLN A O 1
ATOM 2149 N N . SER A 1 266 ? -6.882 -1.651 20.164 1.00 94.94 266 SER A N 1
ATOM 2150 C CA . SER A 1 266 ? -5.500 -1.888 19.726 1.00 94.94 266 SER A CA 1
ATOM 2151 C C . SER A 1 266 ? -5.400 -2.824 18.510 1.00 94.94 266 SER A C 1
ATOM 2153 O O . SER A 1 266 ? -4.599 -2.574 17.605 1.00 94.94 266 SER A O 1
ATOM 2155 N N . LYS A 1 267 ? -6.232 -3.873 18.424 1.00 93.50 267 LYS A N 1
ATOM 2156 C CA . LYS A 1 267 ? -6.315 -4.727 17.223 1.00 93.50 267 LYS A CA 1
ATOM 2157 C C . LYS A 1 267 ? -6.981 -4.003 16.047 1.00 93.50 267 LYS A C 1
ATOM 2159 O O . LYS A 1 267 ? -6.562 -4.207 14.912 1.00 93.50 267 LYS A O 1
ATOM 2164 N N . GLY A 1 268 ? -7.954 -3.126 16.300 1.00 93.25 268 GLY A N 1
ATOM 2165 C CA . GLY A 1 268 ? -8.519 -2.222 15.293 1.00 93.25 268 GLY A CA 1
ATOM 2166 C C . GLY A 1 268 ? -7.468 -1.281 14.694 1.00 93.25 268 GLY A C 1
ATOM 2167 O O . GLY A 1 268 ? -7.334 -1.224 13.474 1.00 93.25 268 GLY A O 1
ATOM 2168 N N . ASP A 1 269 ? -6.671 -0.630 15.542 1.00 94.00 269 ASP A N 1
ATOM 2169 C CA . ASP A 1 269 ? -5.567 0.250 15.141 1.00 94.00 269 ASP A CA 1
ATOM 2170 C C . ASP A 1 269 ? -4.481 -0.533 14.377 1.00 94.00 269 ASP A C 1
ATOM 2172 O O . ASP A 1 269 ? -3.988 -0.085 13.342 1.00 94.00 269 ASP A O 1
ATOM 2176 N N . SER A 1 270 ? -4.170 -1.757 14.823 1.00 94.88 270 SER A N 1
ATOM 2177 C CA . SER A 1 270 ? -3.234 -2.665 14.139 1.00 94.88 270 SER A CA 1
ATOM 2178 C C . SER A 1 270 ? -3.723 -3.076 12.743 1.00 94.88 270 SER A C 1
ATOM 2180 O O . SER A 1 270 ? -2.916 -3.210 11.824 1.00 94.88 270 SER A O 1
ATOM 2182 N N . ALA A 1 271 ? -5.035 -3.253 12.554 1.00 94.44 271 ALA A N 1
ATOM 2183 C CA . ALA A 1 271 ? -5.622 -3.562 11.250 1.00 94.44 271 ALA A CA 1
ATOM 2184 C C . ALA A 1 271 ? -5.547 -2.361 10.289 1.00 94.44 271 ALA A C 1
ATOM 2186 O O . ALA A 1 271 ? -5.274 -2.540 9.102 1.00 94.44 271 ALA A O 1
ATOM 2187 N N . VAL A 1 272 ? -5.721 -1.136 10.802 1.00 93.94 272 VAL A N 1
ATOM 2188 C CA . VAL A 1 272 ? -5.510 0.099 10.027 1.00 93.94 272 VAL A CA 1
ATOM 2189 C C . VAL A 1 272 ? -4.032 0.258 9.655 1.00 93.94 272 VAL A C 1
ATOM 2191 O O . VAL A 1 272 ? -3.726 0.498 8.492 1.00 93.94 272 VAL A O 1
ATOM 2194 N N . ALA A 1 273 ? -3.099 0.030 10.583 1.00 94.25 273 ALA A N 1
ATOM 2195 C CA . ALA A 1 273 ? -1.663 0.063 10.286 1.00 94.25 273 ALA A CA 1
ATOM 2196 C C . ALA A 1 273 ? -1.251 -0.979 9.222 1.00 94.25 273 ALA A C 1
ATOM 2198 O O . ALA A 1 273 ? -0.428 -0.691 8.349 1.00 94.25 273 ALA A O 1
ATOM 2199 N N . LEU A 1 274 ? -1.863 -2.170 9.239 1.00 94.00 274 LEU A N 1
ATOM 2200 C CA . LEU A 1 274 ? -1.666 -3.185 8.202 1.00 94.00 274 LEU A CA 1
ATOM 2201 C C . LEU A 1 274 ? -2.213 -2.730 6.835 1.00 94.00 274 LEU A C 1
ATOM 2203 O O . LEU A 1 274 ? -1.575 -2.985 5.816 1.00 94.00 274 LEU A O 1
ATOM 2207 N N . ARG A 1 275 ? -3.348 -2.016 6.802 1.00 94.50 275 ARG A N 1
ATOM 2208 C CA . ARG A 1 275 ? -3.898 -1.413 5.574 1.00 94.50 275 ARG A CA 1
ATOM 2209 C C . ARG A 1 275 ? -2.957 -0.360 4.987 1.00 94.50 275 ARG A C 1
ATOM 2211 O O . ARG A 1 275 ? -2.739 -0.360 3.781 1.00 94.50 275 ARG A O 1
ATOM 2218 N N . GLU A 1 276 ? -2.364 0.498 5.817 1.00 92.25 276 GLU A N 1
ATOM 2219 C CA . GLU A 1 276 ? -1.385 1.488 5.337 1.00 92.25 276 GLU A CA 1
ATOM 2220 C C . GLU A 1 276 ? -0.068 0.831 4.890 1.00 92.25 276 GLU A C 1
ATOM 2222 O O . GLU A 1 276 ? 0.542 1.264 3.914 1.00 92.25 276 GLU A O 1
ATOM 2227 N N . THR A 1 277 ? 0.329 -0.278 5.523 1.00 91.62 277 THR A N 1
ATOM 2228 C CA . THR A 1 277 ? 1.458 -1.102 5.054 1.00 91.62 277 THR A CA 1
ATOM 2229 C C . THR A 1 277 ? 1.169 -1.699 3.672 1.00 91.62 277 THR A C 1
ATOM 2231 O O . THR A 1 277 ? 2.022 -1.634 2.790 1.00 91.62 277 THR A O 1
ATOM 2234 N N . LEU A 1 278 ? -0.049 -2.209 3.440 1.00 92.44 278 LEU A N 1
ATOM 2235 C CA . LEU A 1 278 ? -0.480 -2.674 2.119 1.00 92.44 278 LEU A CA 1
ATOM 2236 C C . LEU A 1 278 ? -0.526 -1.525 1.099 1.00 92.44 278 LEU A C 1
ATOM 2238 O O . LEU A 1 278 ? -0.054 -1.704 -0.016 1.00 92.44 278 LEU A O 1
ATOM 2242 N N . ARG A 1 279 ? -1.045 -0.343 1.460 1.00 91.38 279 ARG A N 1
ATOM 2243 C CA . ARG A 1 279 ? -1.037 0.855 0.596 1.00 91.38 279 ARG A CA 1
ATOM 2244 C C . ARG A 1 279 ? 0.386 1.177 0.122 1.00 91.38 279 ARG A C 1
ATOM 2246 O O . ARG A 1 279 ? 0.596 1.357 -1.075 1.00 91.38 279 ARG A O 1
ATOM 2253 N N . LEU A 1 280 ? 1.353 1.211 1.041 1.00 88.62 280 LEU A N 1
ATOM 2254 C CA . LEU A 1 280 ? 2.774 1.418 0.735 1.00 88.62 280 LEU A CA 1
ATOM 2255 C C . LEU A 1 280 ? 3.333 0.324 -0.191 1.00 88.62 280 LEU A C 1
ATOM 2257 O O . LEU A 1 280 ? 4.020 0.638 -1.161 1.00 88.62 280 LEU A O 1
ATOM 2261 N N . GLU A 1 281 ? 3.005 -0.947 0.065 1.00 87.75 281 GLU A N 1
ATOM 2262 C CA . GLU A 1 281 ? 3.427 -2.084 -0.767 1.00 87.75 281 GLU A CA 1
ATOM 2263 C C . GLU A 1 281 ? 2.853 -2.002 -2.199 1.00 87.75 281 GLU A C 1
ATOM 2265 O O . GLU A 1 281 ? 3.562 -2.201 -3.194 1.00 87.75 281 GLU A O 1
ATOM 2270 N N . LEU A 1 282 ? 1.570 -1.646 -2.313 1.00 89.38 282 LEU A N 1
ATOM 2271 C CA . LEU A 1 282 ? 0.887 -1.457 -3.588 1.00 89.38 282 LEU A CA 1
ATOM 2272 C C . LEU A 1 282 ? 1.453 -0.274 -4.373 1.00 89.38 282 LEU A C 1
ATOM 2274 O O . LEU A 1 282 ? 1.578 -0.395 -5.584 1.00 89.38 282 LEU A O 1
ATOM 2278 N N . HIS A 1 283 ? 1.853 0.822 -3.732 1.00 85.38 283 HIS A N 1
ATOM 2279 C CA . HIS A 1 283 ? 2.567 1.898 -4.424 1.00 85.38 283 HIS A CA 1
ATOM 2280 C C . HIS A 1 283 ? 3.969 1.456 -4.877 1.00 85.38 283 HIS A C 1
ATOM 2282 O O . HIS A 1 283 ? 4.277 1.500 -6.067 1.00 85.38 283 HIS A O 1
ATOM 2288 N N . GLY A 1 284 ? 4.787 0.914 -3.967 1.00 79.50 284 GLY A N 1
ATOM 2289 C CA . GLY A 1 284 ? 6.192 0.592 -4.245 1.00 79.50 284 GLY A CA 1
ATOM 2290 C C . GLY A 1 284 ? 6.429 -0.393 -5.401 1.00 79.50 284 GLY A C 1
ATOM 2291 O O . GLY A 1 284 ? 7.448 -0.297 -6.088 1.00 79.50 284 GLY A O 1
ATOM 2292 N N . PHE A 1 285 ? 5.512 -1.341 -5.638 1.00 75.44 285 PHE A N 1
ATOM 2293 C CA . PHE A 1 285 ? 5.598 -2.255 -6.791 1.00 75.44 285 PHE A CA 1
ATOM 2294 C C . PHE A 1 285 ? 4.272 -2.869 -7.268 1.00 75.44 285 PHE A C 1
ATOM 2296 O O . PHE A 1 285 ? 4.198 -3.300 -8.419 1.00 75.44 285 PHE A O 1
ATOM 2303 N N . GLY A 1 286 ? 3.218 -2.903 -6.446 1.00 70.94 286 GLY A N 1
ATOM 2304 C CA . GLY A 1 286 ? 1.896 -3.424 -6.839 1.00 70.94 286 GLY A CA 1
ATOM 2305 C C . GLY A 1 286 ? 1.046 -2.463 -7.687 1.00 70.94 286 GLY A C 1
ATOM 2306 O O . GLY A 1 286 ? -0.155 -2.689 -7.860 1.00 70.94 286 GLY A O 1
ATOM 2307 N N . ALA A 1 287 ? 1.622 -1.363 -8.182 1.00 70.25 287 ALA A N 1
ATOM 2308 C CA . ALA A 1 287 ? 0.864 -0.272 -8.772 1.00 70.25 287 ALA A CA 1
ATOM 2309 C C . ALA A 1 287 ? 0.392 -0.644 -10.183 1.00 70.25 287 ALA A C 1
ATOM 2311 O O . ALA A 1 287 ? 1.169 -0.659 -11.146 1.00 70.25 287 ALA A O 1
ATOM 2312 N N . MET A 1 288 ? -0.921 -0.857 -10.322 1.00 78.19 288 MET A N 1
ATOM 2313 C CA . MET A 1 288 ? -1.616 -1.066 -11.605 1.00 78.19 288 MET A CA 1
ATOM 2314 C C . MET A 1 288 ? -1.609 0.181 -12.514 1.00 78.19 288 MET A C 1
ATOM 2316 O O . MET A 1 288 ? -2.165 0.174 -13.612 1.00 78.19 288 MET A O 1
ATOM 2320 N N . ALA A 1 289 ? -0.984 1.268 -12.060 1.00 79.62 289 ALA A N 1
ATOM 2321 C CA . ALA A 1 289 ? -0.792 2.511 -12.784 1.00 79.62 289 ALA A CA 1
ATOM 2322 C C . ALA A 1 289 ? 0.701 2.837 -12.932 1.00 79.62 289 ALA A C 1
ATOM 2324 O O . ALA A 1 289 ? 1.565 2.333 -12.212 1.00 79.62 289 ALA A O 1
ATOM 2325 N N . LYS A 1 290 ? 1.008 3.733 -13.871 1.00 78.25 290 LYS A N 1
ATOM 2326 C CA . LYS A 1 290 ? 2.320 4.372 -13.934 1.00 78.25 290 LYS A CA 1
ATOM 2327 C C . LYS A 1 290 ? 2.369 5.487 -12.889 1.00 78.25 290 LYS A C 1
ATOM 2329 O O . LYS A 1 290 ? 1.637 6.463 -13.021 1.00 78.25 290 LYS A O 1
ATOM 2334 N N . GLU A 1 291 ? 3.232 5.326 -11.896 1.00 80.00 291 GLU A N 1
ATOM 2335 C CA . GLU A 1 291 ? 3.516 6.350 -10.889 1.00 80.00 291 GLU A CA 1
ATOM 2336 C C . GLU A 1 291 ? 4.319 7.525 -11.466 1.00 80.00 291 GLU A C 1
ATOM 2338 O O . GLU A 1 291 ? 4.915 7.423 -12.547 1.00 80.00 291 GLU A O 1
ATOM 2343 N N . GLY A 1 292 ? 4.328 8.648 -10.747 1.00 81.19 292 GLY A N 1
ATOM 2344 C CA . GLY A 1 292 ? 5.124 9.815 -11.115 1.00 81.19 292 GLY A CA 1
ATOM 2345 C C . GLY A 1 292 ? 6.610 9.607 -10.815 1.00 81.19 292 GLY A C 1
ATOM 2346 O O . GLY A 1 292 ? 6.979 9.035 -9.793 1.00 81.19 292 GLY A O 1
ATOM 2347 N N . ALA A 1 293 ? 7.495 10.136 -11.661 1.00 85.62 293 ALA A N 1
ATOM 2348 C CA . ALA A 1 293 ? 8.940 10.153 -11.411 1.00 85.62 293 ALA A CA 1
ATOM 2349 C C . ALA A 1 293 ? 9.337 11.239 -10.381 1.00 85.62 293 ALA A C 1
ATOM 2351 O O . ALA A 1 293 ? 10.168 12.104 -10.662 1.00 85.62 293 ALA A O 1
ATOM 2352 N N . ILE A 1 294 ? 8.712 11.214 -9.197 1.00 88.38 294 ILE A N 1
ATOM 2353 C CA . ILE A 1 294 ? 8.795 12.255 -8.157 1.00 88.38 294 ILE A CA 1
ATOM 2354 C C . ILE A 1 294 ? 10.237 12.513 -7.711 1.00 88.38 294 ILE A C 1
ATOM 2356 O O . ILE A 1 294 ? 10.665 13.663 -7.676 1.00 88.38 294 ILE A O 1
ATOM 2360 N N . GLU A 1 295 ? 11.011 11.466 -7.422 1.00 87.19 295 GLU A N 1
ATOM 2361 C CA . GLU A 1 295 ? 12.386 11.619 -6.927 1.00 87.19 295 GLU A CA 1
ATOM 2362 C C . GLU A 1 295 ? 13.323 12.210 -8.001 1.00 87.19 295 GLU A C 1
ATOM 2364 O O . GLU A 1 295 ? 14.129 13.085 -7.701 1.00 87.19 295 GLU A O 1
ATOM 2369 N N . ALA A 1 296 ? 13.144 11.859 -9.281 1.00 88.06 296 ALA A N 1
ATOM 2370 C CA . ALA A 1 296 ? 13.861 12.514 -10.381 1.00 88.06 296 ALA A CA 1
ATOM 2371 C C . ALA A 1 296 ? 13.443 13.991 -10.539 1.00 88.06 296 ALA A C 1
ATOM 2373 O O . ALA A 1 296 ? 14.280 14.867 -10.767 1.00 88.06 296 ALA A O 1
ATOM 2374 N N . ALA A 1 297 ? 12.149 14.287 -10.368 1.00 89.50 297 ALA A N 1
ATOM 2375 C CA . ALA A 1 297 ? 11.624 15.649 -10.398 1.00 89.50 297 ALA A CA 1
ATOM 2376 C C . ALA A 1 297 ? 12.181 16.507 -9.242 1.00 89.50 297 ALA A C 1
ATOM 2378 O O . ALA A 1 297 ? 12.529 17.674 -9.436 1.00 89.50 297 ALA A O 1
ATOM 2379 N N . ARG A 1 298 ? 12.337 15.906 -8.059 1.00 91.88 298 ARG A N 1
ATOM 2380 C CA . ARG A 1 298 ? 12.948 16.500 -6.867 1.00 91.88 298 ARG A CA 1
ATOM 2381 C C . ARG A 1 298 ? 14.434 16.775 -7.061 1.00 91.88 298 ARG A C 1
ATOM 2383 O O . ARG A 1 298 ? 14.853 17.916 -6.887 1.00 91.88 298 ARG A O 1
ATOM 2390 N N . GLN A 1 299 ? 15.216 15.766 -7.448 1.00 91.69 299 GLN A N 1
ATOM 2391 C CA . GLN A 1 299 ? 16.666 15.883 -7.647 1.00 91.69 299 GLN A CA 1
ATOM 2392 C C . GLN A 1 299 ? 16.994 17.001 -8.636 1.00 91.69 299 GLN A C 1
ATOM 2394 O O . GLN A 1 299 ? 17.787 17.890 -8.332 1.00 91.69 299 GLN A O 1
ATOM 2399 N N . ARG A 1 300 ? 16.287 17.042 -9.769 1.00 90.12 300 ARG A N 1
ATOM 2400 C CA . ARG A 1 300 ? 16.484 18.087 -10.772 1.00 90.12 300 ARG A CA 1
ATOM 2401 C C . ARG A 1 300 ? 16.075 19.487 -10.289 1.00 90.12 300 ARG A C 1
ATOM 2403 O O . ARG A 1 300 ? 16.690 20.469 -10.697 1.00 90.12 300 ARG A O 1
ATOM 2410 N N . LEU A 1 301 ? 15.089 19.606 -9.395 1.00 89.81 301 LEU A N 1
ATOM 2411 C CA . LEU A 1 301 ? 14.742 20.892 -8.774 1.00 89.81 301 LEU A CA 1
ATOM 2412 C C . LEU A 1 301 ? 15.800 21.334 -7.743 1.00 89.81 301 LEU A C 1
ATOM 2414 O O . LEU A 1 301 ? 16.114 22.520 -7.671 1.00 89.81 301 LEU A O 1
ATOM 2418 N N . VAL A 1 302 ? 16.396 20.395 -6.998 1.00 91.25 302 VAL A N 1
ATOM 2419 C CA . VAL A 1 302 ? 17.528 20.654 -6.085 1.00 91.25 302 VAL A CA 1
ATOM 2420 C C . VAL A 1 302 ? 18.763 21.132 -6.852 1.00 91.25 302 VAL A C 1
ATOM 2422 O O . VAL A 1 302 ? 19.388 22.108 -6.440 1.00 91.25 302 VAL A O 1
ATOM 2425 N N . GLU A 1 303 ? 19.092 20.501 -7.983 1.00 91.06 303 GLU A N 1
ATOM 2426 C CA . GLU A 1 303 ? 20.168 20.953 -8.877 1.00 91.06 303 GLU A CA 1
ATOM 2427 C C . GLU A 1 303 ? 19.954 22.4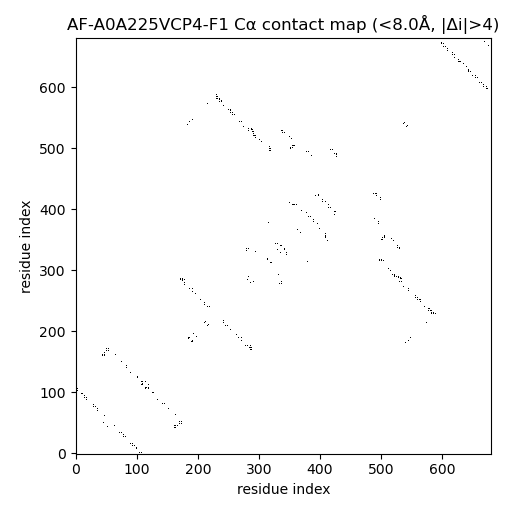04 -9.329 1.00 91.06 303 GLU A C 1
ATOM 2429 O O . GLU A 1 303 ? 20.867 23.220 -9.231 1.00 91.06 303 GLU A O 1
ATOM 2434 N N . LEU A 1 304 ? 18.738 22.742 -9.775 1.00 87.88 304 LEU A N 1
ATOM 2435 C CA . LEU A 1 304 ? 18.387 24.091 -10.226 1.00 87.88 304 LEU A CA 1
ATOM 2436 C C . LEU A 1 304 ? 18.440 25.128 -9.086 1.00 87.88 304 LEU A C 1
ATOM 2438 O O . LEU A 1 304 ? 18.919 26.240 -9.290 1.00 87.88 304 LEU A O 1
ATOM 2442 N N . LEU A 1 305 ? 17.993 24.780 -7.874 1.00 87.44 305 LEU A N 1
ATOM 2443 C CA . LEU A 1 305 ? 18.047 25.666 -6.697 1.00 87.44 305 LEU A CA 1
ATOM 2444 C C . LEU A 1 305 ? 19.459 25.852 -6.118 1.00 87.44 305 LEU A C 1
ATOM 2446 O O . LEU A 1 305 ? 19.678 26.798 -5.357 1.00 87.44 305 LEU A O 1
ATOM 2450 N N . SER A 1 306 ? 20.400 24.978 -6.483 1.00 87.06 306 SER A N 1
ATOM 2451 C CA . SER A 1 306 ? 21.814 25.062 -6.089 1.00 87.06 306 SER A CA 1
ATOM 2452 C C . SER A 1 306 ? 22.633 26.024 -6.966 1.00 87.06 306 SER A C 1
ATOM 2454 O O . SER A 1 306 ? 23.813 26.237 -6.697 1.00 87.06 306 SER A O 1
ATOM 2456 N N . ASP A 1 307 ? 22.032 26.612 -8.006 1.00 85.00 307 ASP A N 1
ATOM 2457 C CA . ASP A 1 307 ? 22.675 27.593 -8.883 1.00 85.00 307 ASP A CA 1
ATOM 2458 C C . ASP A 1 307 ? 22.749 28.984 -8.217 1.00 85.00 307 ASP A C 1
ATOM 2460 O O . ASP A 1 307 ? 21.760 29.722 -8.129 1.00 85.00 307 ASP A O 1
ATOM 2464 N N . GLU A 1 308 ? 23.949 29.363 -7.765 1.00 82.06 308 GLU A N 1
ATOM 2465 C CA . GLU A 1 308 ? 24.223 30.661 -7.130 1.00 82.06 308 GLU A CA 1
ATOM 2466 C C . GLU A 1 308 ? 23.938 31.864 -8.052 1.00 82.06 308 GLU A C 1
ATOM 2468 O O . GLU A 1 308 ? 23.701 32.971 -7.563 1.00 82.06 308 GLU A O 1
ATOM 2473 N N . THR A 1 309 ? 23.896 31.687 -9.381 1.00 83.25 309 THR A N 1
ATOM 2474 C CA . THR A 1 309 ? 23.658 32.804 -10.318 1.00 83.25 309 THR A CA 1
ATOM 2475 C C . THR A 1 309 ? 22.261 33.418 -10.185 1.00 83.25 309 THR A C 1
ATOM 2477 O O . THR A 1 309 ? 22.058 34.579 -10.547 1.00 83.25 309 THR A O 1
ATOM 2480 N N . MET A 1 310 ? 21.306 32.680 -9.609 1.00 82.25 310 MET A N 1
ATOM 2481 C CA . MET A 1 310 ? 19.916 33.109 -9.426 1.00 82.25 310 MET A CA 1
ATOM 2482 C C . MET A 1 310 ? 19.635 33.749 -8.053 1.00 82.25 310 MET A C 1
ATOM 2484 O O . MET A 1 310 ? 18.503 34.161 -7.793 1.00 82.25 310 MET A O 1
ATOM 2488 N N . GLU A 1 311 ? 20.625 33.883 -7.162 1.00 82.62 311 GLU A N 1
ATOM 2489 C CA . GLU A 1 311 ? 20.427 34.426 -5.804 1.00 82.62 311 GLU A CA 1
ATOM 2490 C C . GLU A 1 311 ? 19.864 35.860 -5.793 1.00 82.62 311 GLU A C 1
ATOM 2492 O O . GLU A 1 311 ? 18.920 36.154 -5.054 1.00 82.62 311 GLU A O 1
ATOM 2497 N N . ASP A 1 312 ? 20.385 36.754 -6.640 1.00 81.44 312 ASP A N 1
ATOM 2498 C CA . ASP A 1 312 ? 19.901 38.139 -6.752 1.00 81.44 312 ASP A CA 1
ATOM 2499 C C . ASP A 1 312 ? 18.452 38.210 -7.273 1.00 81.44 312 ASP A C 1
ATOM 2501 O O . ASP A 1 312 ? 17.660 39.034 -6.799 1.00 81.44 312 ASP A O 1
ATOM 2505 N N . PHE A 1 313 ? 18.087 37.313 -8.197 1.00 85.75 313 PHE A N 1
ATOM 2506 C CA . PHE A 1 313 ? 16.727 37.170 -8.719 1.00 85.75 313 PHE A CA 1
ATOM 2507 C C . PHE A 1 313 ? 15.775 36.655 -7.635 1.00 85.75 313 PHE A C 1
ATOM 2509 O O . PHE A 1 313 ? 14.763 37.291 -7.339 1.00 85.75 313 PHE A O 1
ATOM 2516 N N . PHE A 1 314 ? 16.129 35.561 -6.959 1.00 85.00 314 PHE A N 1
ATOM 2517 C CA . PHE A 1 314 ? 15.336 35.012 -5.861 1.00 85.00 314 PHE A CA 1
ATOM 2518 C C . PHE A 1 314 ? 15.207 35.974 -4.683 1.00 85.00 314 PHE A C 1
ATOM 2520 O O . PHE A 1 314 ? 14.168 36.000 -4.015 1.00 85.00 314 PHE A O 1
ATOM 2527 N N . ARG A 1 315 ? 16.217 36.823 -4.460 1.00 83.12 315 ARG A N 1
ATOM 2528 C CA . ARG A 1 315 ? 16.113 37.929 -3.516 1.00 83.12 315 ARG A CA 1
ATOM 2529 C C . ARG A 1 315 ? 14.992 38.875 -3.941 1.00 83.12 315 ARG A C 1
ATOM 2531 O O . ARG A 1 315 ? 14.233 39.268 -3.063 1.00 83.12 315 ARG A O 1
ATOM 2538 N N . ALA A 1 316 ? 14.867 39.273 -5.208 1.00 79.44 316 ALA A N 1
ATOM 2539 C CA . ALA A 1 316 ? 13.775 40.136 -5.688 1.00 79.44 316 ALA A CA 1
ATOM 2540 C C . ALA A 1 316 ? 12.398 39.438 -5.674 1.00 79.44 316 ALA A C 1
ATOM 2542 O O . ALA A 1 316 ? 11.416 40.045 -5.246 1.00 79.44 316 ALA A O 1
ATOM 2543 N N . ALA A 1 317 ? 12.351 38.148 -6.025 1.00 80.25 317 ALA A N 1
ATOM 2544 C CA . ALA A 1 317 ? 11.149 37.340 -6.263 1.00 80.25 317 ALA A CA 1
ATOM 2545 C C . ALA A 1 317 ? 10.262 37.018 -5.037 1.00 80.25 317 ALA A C 1
ATOM 2547 O O . ALA A 1 317 ? 9.524 36.035 -5.033 1.00 80.25 317 ALA A O 1
ATOM 2548 N N . GLY A 1 318 ? 10.321 37.820 -3.970 1.00 67.81 318 GLY A N 1
ATOM 2549 C CA . GLY A 1 318 ? 9.280 37.864 -2.938 1.00 67.81 318 GLY A CA 1
ATOM 2550 C C . GLY A 1 318 ? 9.009 36.567 -2.166 1.00 67.81 318 GLY A C 1
ATOM 2551 O O . GLY A 1 318 ? 7.964 36.476 -1.544 1.00 67.81 318 GLY A O 1
ATOM 2552 N N . GLY A 1 319 ? 9.908 35.582 -2.161 1.00 80.81 319 GLY A N 1
ATOM 2553 C CA . GLY A 1 319 ? 9.657 34.274 -1.533 1.00 80.81 319 GLY A CA 1
ATOM 2554 C C . GLY A 1 319 ? 9.428 33.118 -2.511 1.00 80.81 319 GLY A C 1
ATOM 2555 O O . GLY A 1 319 ? 9.184 32.002 -2.067 1.00 80.81 319 GLY A O 1
ATOM 2556 N N . LEU A 1 320 ? 9.597 33.332 -3.820 1.00 86.56 320 LEU A N 1
ATOM 2557 C CA . LEU A 1 320 ? 9.604 32.248 -4.809 1.00 86.56 320 LEU A CA 1
ATOM 2558 C C . LEU A 1 320 ? 10.601 31.125 -4.445 1.00 86.56 320 LEU A C 1
ATOM 2560 O O . LEU A 1 320 ? 10.226 29.959 -4.480 1.00 86.56 320 LEU A O 1
ATOM 2564 N N . LYS A 1 321 ? 11.827 31.454 -3.994 1.00 87.19 321 LYS A N 1
ATOM 2565 C CA . LYS A 1 321 ? 12.802 30.448 -3.506 1.00 87.19 321 LYS A CA 1
ATOM 2566 C C . LYS A 1 321 ? 12.256 29.645 -2.323 1.00 87.19 321 LYS A C 1
ATOM 2568 O O . LYS A 1 321 ? 12.387 28.433 -2.322 1.00 87.19 321 LYS A O 1
ATOM 2573 N N . THR A 1 322 ? 11.571 30.286 -1.371 1.00 87.62 322 THR A N 1
ATOM 2574 C CA . THR A 1 322 ? 11.000 29.581 -0.211 1.00 87.62 322 THR A CA 1
ATOM 2575 C C . THR A 1 322 ? 9.827 28.665 -0.564 1.00 87.62 322 THR A C 1
ATOM 2577 O O . THR A 1 322 ? 9.670 27.643 0.098 1.00 87.62 322 THR A O 1
ATOM 2580 N N . GLU A 1 323 ? 9.043 28.967 -1.604 1.00 86.31 323 GLU A N 1
ATOM 2581 C CA . GLU A 1 323 ? 8.034 28.022 -2.113 1.00 86.31 323 GLU A CA 1
ATOM 2582 C C . GLU A 1 323 ? 8.678 26.864 -2.878 1.00 86.31 323 GLU A C 1
ATOM 2584 O O . GLU A 1 323 ? 8.324 25.714 -2.647 1.00 86.31 323 GLU A O 1
ATOM 2589 N N . LEU A 1 324 ? 9.679 27.126 -3.726 1.00 88.88 324 LEU A N 1
ATOM 2590 C CA . LEU A 1 324 ? 10.408 26.070 -4.438 1.00 88.88 324 LEU A CA 1
ATOM 2591 C C . LEU A 1 324 ? 11.162 25.139 -3.464 1.00 88.88 324 LEU A C 1
ATOM 2593 O O . LEU A 1 324 ? 11.096 23.922 -3.611 1.00 88.88 324 LEU A O 1
ATOM 2597 N N . ASP A 1 325 ? 11.780 25.685 -2.410 1.00 88.19 325 ASP A N 1
ATOM 2598 C CA . ASP A 1 325 ? 12.364 24.921 -1.294 1.00 88.19 325 ASP A CA 1
ATOM 2599 C C . ASP A 1 325 ? 11.306 24.117 -0.516 1.00 88.19 325 ASP A C 1
ATOM 2601 O O . ASP A 1 325 ? 11.613 23.075 0.067 1.00 88.19 325 ASP A O 1
ATOM 2605 N N . THR A 1 326 ? 10.062 24.604 -0.457 1.00 89.12 326 THR A N 1
ATOM 2606 C CA . THR A 1 326 ? 8.941 23.902 0.187 1.00 89.12 326 THR A CA 1
ATOM 2607 C C . THR A 1 326 ? 8.441 22.764 -0.699 1.00 89.12 326 THR A C 1
ATOM 2609 O O . THR A 1 326 ? 8.291 21.648 -0.204 1.00 89.12 326 THR A O 1
ATOM 2612 N N . LEU A 1 327 ? 8.324 22.985 -2.012 1.00 87.94 327 LEU A N 1
ATOM 2613 C CA . LEU A 1 327 ? 8.042 21.938 -2.994 1.00 87.94 327 LEU A CA 1
ATOM 2614 C C . LEU A 1 327 ? 9.119 20.843 -2.969 1.00 87.94 327 LEU A C 1
ATOM 2616 O O . LEU A 1 327 ? 8.769 19.673 -2.901 1.00 87.94 327 LEU A O 1
ATOM 2620 N N . VAL A 1 328 ? 10.416 21.177 -2.913 1.00 89.12 328 VAL A N 1
ATOM 2621 C CA . VAL A 1 328 ? 11.503 20.179 -2.766 1.00 89.12 328 VAL A CA 1
ATOM 2622 C C . VAL A 1 328 ? 11.351 19.308 -1.515 1.00 89.12 328 VAL A C 1
ATOM 2624 O O . VAL A 1 328 ? 11.654 18.114 -1.559 1.00 89.12 328 VAL A O 1
ATOM 2627 N N . LYS A 1 329 ? 10.904 19.889 -0.395 1.00 88.81 329 LYS A N 1
ATOM 2628 C CA . LYS A 1 329 ? 10.662 19.149 0.855 1.00 88.81 329 LYS A CA 1
ATOM 2629 C C . LYS A 1 329 ? 9.410 18.276 0.777 1.00 88.81 329 LYS A C 1
ATOM 2631 O O . LYS A 1 329 ? 9.385 17.229 1.407 1.00 88.81 329 LYS A O 1
ATOM 2636 N N . GLN A 1 330 ? 8.404 18.707 0.018 1.00 86.88 330 GLN A N 1
ATOM 2637 C CA . GLN A 1 330 ? 7.133 18.005 -0.176 1.00 86.88 330 GLN A CA 1
ATOM 2638 C C . GLN A 1 330 ? 7.164 16.977 -1.320 1.00 86.88 330 GLN A C 1
ATOM 2640 O O . GLN A 1 330 ? 6.298 16.110 -1.359 1.00 86.88 330 GLN A O 1
ATOM 2645 N N . LEU A 1 331 ? 8.155 17.019 -2.225 1.00 85.75 331 LEU A N 1
ATOM 2646 C CA . LEU A 1 331 ? 8.390 16.004 -3.266 1.00 85.75 331 LEU A CA 1
ATOM 2647 C C . LEU A 1 331 ? 8.987 14.722 -2.649 1.00 85.75 331 LEU A C 1
ATOM 2649 O O . LEU A 1 331 ? 10.087 14.300 -2.997 1.00 85.75 331 LEU A O 1
ATOM 2653 N N . CYS A 1 332 ? 8.263 14.113 -1.712 1.00 81.25 332 CYS A N 1
ATOM 2654 C CA . CYS A 1 332 ? 8.613 12.868 -1.040 1.00 81.25 332 CYS A CA 1
ATOM 2655 C C . CYS A 1 332 ? 7.611 11.780 -1.443 1.00 81.25 332 CYS A C 1
ATOM 2657 O O . CYS A 1 332 ? 6.405 11.962 -1.286 1.00 81.25 332 CYS A O 1
ATOM 2659 N N . VAL A 1 333 ? 8.090 10.651 -1.974 1.00 71.50 333 VAL A N 1
ATOM 2660 C CA . VAL A 1 333 ? 7.212 9.570 -2.465 1.00 71.50 333 VAL A CA 1
ATOM 2661 C C . VAL A 1 333 ? 6.334 9.015 -1.340 1.00 71.50 333 VAL A C 1
ATOM 2663 O O . VAL A 1 333 ? 5.129 8.883 -1.528 1.00 71.50 333 VAL A O 1
ATOM 2666 N N . GLU A 1 334 ? 6.915 8.768 -0.163 1.00 74.50 334 GLU A N 1
ATOM 2667 C CA . GLU A 1 334 ? 6.225 8.194 1.005 1.00 74.50 334 GLU A CA 1
ATOM 2668 C C . GLU A 1 334 ? 5.076 9.077 1.520 1.00 74.50 334 GLU A C 1
ATOM 2670 O O . GLU A 1 334 ? 4.066 8.561 1.993 1.00 74.50 334 GLU A O 1
ATOM 2675 N N . ASP A 1 335 ? 5.197 10.400 1.382 1.00 79.19 335 ASP A N 1
ATOM 2676 C CA . ASP A 1 335 ? 4.162 11.352 1.788 1.00 79.19 335 ASP A CA 1
ATOM 2677 C C . ASP A 1 335 ? 3.103 11.561 0.696 1.00 79.19 335 ASP A C 1
ATOM 2679 O O . ASP A 1 335 ? 1.925 11.756 1.005 1.00 79.19 335 ASP A O 1
ATOM 2683 N N . LEU A 1 336 ? 3.498 11.533 -0.582 1.00 84.00 336 LEU A N 1
ATOM 2684 C CA . LEU A 1 336 ? 2.628 11.875 -1.713 1.00 84.00 336 LEU A CA 1
ATOM 2685 C C . LEU A 1 336 ? 1.684 10.754 -2.158 1.00 84.00 336 LEU A C 1
ATOM 2687 O O . LEU A 1 336 ? 0.795 11.026 -2.965 1.00 84.00 336 LEU A O 1
ATOM 2691 N N . ILE A 1 337 ? 1.786 9.541 -1.603 1.00 85.12 337 ILE A N 1
ATOM 2692 C CA . ILE A 1 337 ? 0.723 8.519 -1.713 1.00 85.12 337 ILE A CA 1
ATOM 2693 C C . ILE A 1 337 ? -0.572 8.947 -1.002 1.00 85.12 337 ILE A C 1
ATOM 2695 O O . ILE A 1 337 ? -1.654 8.444 -1.305 1.00 85.12 337 ILE A O 1
ATOM 2699 N N . TYR A 1 338 ? -0.485 9.887 -0.054 1.00 85.50 338 TYR A N 1
ATOM 2700 C CA . TYR A 1 338 ? -1.638 10.391 0.679 1.00 85.50 338 TYR A CA 1
ATOM 2701 C C . TYR A 1 338 ? -2.203 11.636 0.003 1.00 85.50 338 TYR A C 1
ATOM 2703 O O . TYR A 1 338 ? -1.554 12.680 -0.110 1.00 85.50 338 TYR A O 1
ATOM 2711 N N . LYS A 1 339 ? -3.476 11.547 -0.386 1.00 83.69 339 LYS A N 1
ATOM 2712 C CA . LYS A 1 339 ? -4.235 12.640 -1.003 1.00 83.69 339 LYS A CA 1
ATOM 2713 C C . LYS A 1 339 ? -4.160 13.959 -0.210 1.00 83.69 339 LYS A C 1
ATOM 2715 O O . LYS A 1 339 ? -4.056 15.023 -0.813 1.00 83.69 339 LYS A O 1
ATOM 2720 N N . THR A 1 340 ? -4.127 13.883 1.123 1.00 85.56 340 THR A N 1
ATOM 2721 C CA . THR A 1 340 ? -3.995 15.031 2.042 1.00 85.56 340 THR A CA 1
ATOM 2722 C C . THR A 1 340 ? -2.720 15.849 1.846 1.00 85.56 340 THR A C 1
ATOM 2724 O O . THR A 1 340 ? -2.727 17.046 2.116 1.00 85.56 340 THR A O 1
ATOM 2727 N N . ASN A 1 341 ? -1.640 15.216 1.386 1.00 86.88 341 ASN A N 1
ATOM 2728 C CA . ASN A 1 341 ? -0.342 15.851 1.160 1.00 86.88 341 ASN A CA 1
ATOM 2729 C C . ASN A 1 341 ? -0.190 16.275 -0.309 1.00 86.88 341 ASN A C 1
ATOM 2731 O O . ASN A 1 341 ? 0.402 17.313 -0.604 1.00 86.88 341 ASN A O 1
ATOM 2735 N N . LEU A 1 342 ? -0.780 15.499 -1.225 1.00 87.31 342 LEU A N 1
ATOM 2736 C CA . LEU A 1 342 ? -0.736 15.739 -2.665 1.00 87.31 342 LEU A CA 1
ATOM 2737 C C . LEU A 1 342 ? -1.628 16.910 -3.118 1.00 87.31 342 LEU A C 1
ATOM 2739 O O . LEU A 1 342 ? -1.175 17.738 -3.905 1.00 87.31 342 LEU A O 1
ATOM 2743 N N . GLU A 1 343 ? -2.867 17.035 -2.623 1.00 87.06 343 GLU A N 1
ATOM 2744 C CA . GLU A 1 343 ? -3.789 18.108 -3.052 1.00 87.06 343 GLU A CA 1
ATOM 2745 C C . GLU A 1 343 ? -3.266 19.536 -2.778 1.00 87.06 343 GLU A C 1
ATOM 2747 O O . GLU A 1 343 ? -3.322 20.364 -3.696 1.00 87.06 343 GLU A O 1
ATOM 2752 N N . PRO A 1 344 ? -2.712 19.867 -1.589 1.00 87.25 344 PRO A N 1
ATOM 2753 C CA . PRO A 1 344 ? -2.123 21.185 -1.342 1.00 87.25 344 PRO A CA 1
ATOM 2754 C C . PRO A 1 344 ? -0.930 21.478 -2.259 1.00 87.25 344 PRO A C 1
ATOM 2756 O O . PRO A 1 344 ? -0.749 22.614 -2.698 1.00 87.25 344 PRO A O 1
ATOM 2759 N N . MET A 1 345 ? -0.137 20.451 -2.574 1.00 86.88 345 MET A N 1
ATOM 2760 C CA . MET A 1 345 ? 1.032 20.571 -3.438 1.00 86.88 345 MET A CA 1
ATOM 2761 C C . MET A 1 345 ? 0.646 20.838 -4.894 1.00 86.88 345 MET A C 1
ATOM 2763 O O . MET A 1 345 ? 1.175 21.768 -5.504 1.00 86.88 345 MET A O 1
ATOM 2767 N N . VAL A 1 346 ? -0.299 20.060 -5.434 1.00 88.81 346 VAL A N 1
ATOM 2768 C CA . VAL A 1 346 ? -0.857 20.273 -6.779 1.00 88.81 346 VAL A CA 1
ATOM 2769 C C . VAL A 1 346 ? -1.459 21.674 -6.873 1.00 88.81 346 VAL A C 1
ATOM 2771 O O . VAL A 1 346 ? -1.131 22.407 -7.798 1.00 88.81 346 VAL A O 1
ATOM 2774 N N . SER A 1 347 ? -2.231 22.096 -5.867 1.00 88.12 347 SER A N 1
ATOM 2775 C CA . SER A 1 347 ? -2.827 23.440 -5.817 1.00 88.12 347 SER A CA 1
ATOM 2776 C C . SER A 1 347 ? -1.771 24.557 -5.837 1.00 88.12 347 SER A C 1
ATOM 2778 O O . SER A 1 347 ? -1.902 25.520 -6.590 1.00 88.12 347 SER A O 1
ATOM 2780 N N . SER A 1 348 ? -0.699 24.427 -5.046 1.00 86.44 348 SER A N 1
ATOM 2781 C CA . SER A 1 348 ? 0.406 25.400 -5.015 1.00 86.44 348 SER A CA 1
ATOM 2782 C C . SER A 1 348 ? 1.145 25.475 -6.358 1.00 86.44 348 SER A C 1
ATOM 2784 O O . SER A 1 348 ? 1.408 26.561 -6.883 1.00 86.44 348 SER A O 1
ATOM 2786 N N . LEU A 1 349 ? 1.419 24.319 -6.973 1.00 89.25 349 LEU A N 1
ATOM 2787 C CA . LEU A 1 349 ? 2.078 24.260 -8.274 1.00 89.25 349 LEU A CA 1
ATOM 2788 C C . LEU A 1 349 ? 1.184 24.783 -9.408 1.00 89.25 349 LEU A C 1
ATOM 2790 O O . LEU A 1 349 ? 1.681 25.489 -10.280 1.00 89.25 349 LEU A O 1
ATOM 2794 N N . GLU A 1 350 ? -0.124 24.512 -9.387 1.00 89.62 350 GLU A N 1
ATOM 2795 C CA . GLU A 1 350 ? -1.083 25.085 -10.339 1.00 89.62 350 GLU A CA 1
ATOM 2796 C C . GLU A 1 350 ? -1.115 26.617 -10.268 1.00 89.62 350 GLU A C 1
ATOM 2798 O O . GLU A 1 350 ? -1.177 27.273 -11.309 1.00 89.62 350 GLU A O 1
ATOM 2803 N N . ILE A 1 351 ? -1.027 27.202 -9.068 1.00 87.94 351 ILE A N 1
ATOM 2804 C CA . ILE A 1 351 ? -0.935 28.658 -8.888 1.00 87.94 351 ILE A CA 1
ATOM 2805 C C . ILE A 1 351 ? 0.359 29.194 -9.524 1.00 87.94 351 ILE A C 1
ATOM 2807 O O . ILE A 1 351 ? 0.299 30.155 -10.294 1.00 87.94 351 ILE A O 1
ATOM 2811 N N . LEU A 1 352 ? 1.510 28.551 -9.302 1.00 87.75 352 LEU A N 1
ATOM 2812 C CA . LEU A 1 352 ? 2.776 28.940 -9.941 1.00 87.75 352 LEU A CA 1
ATOM 2813 C C . LEU A 1 352 ? 2.732 28.800 -11.473 1.00 87.75 352 LEU A C 1
ATOM 2815 O O . LEU A 1 352 ? 3.099 29.734 -12.190 1.00 87.75 352 LEU A O 1
ATOM 2819 N N . LEU A 1 353 ? 2.234 27.671 -11.987 1.00 88.94 353 LEU A N 1
ATOM 2820 C CA . LEU A 1 353 ? 2.079 27.424 -13.424 1.00 88.94 353 LEU A CA 1
ATOM 2821 C C . LEU A 1 353 ? 1.116 28.418 -14.081 1.00 88.94 353 LEU A C 1
ATOM 2823 O O . LEU A 1 353 ? 1.371 28.871 -15.196 1.00 88.94 353 LEU A O 1
ATOM 2827 N N . SER A 1 354 ? 0.054 28.822 -13.376 1.00 89.00 354 SER A N 1
ATOM 2828 C CA . SER A 1 354 ? -0.910 29.816 -13.862 1.00 89.00 354 SER A CA 1
ATOM 2829 C C . SER A 1 354 ? -0.290 31.187 -14.143 1.00 89.00 354 SER A C 1
ATOM 2831 O O . SER A 1 354 ? -0.815 31.936 -14.967 1.00 89.00 354 SER A O 1
ATOM 2833 N N . ALA A 1 355 ? 0.831 31.503 -13.489 1.00 88.56 355 ALA A N 1
ATOM 2834 C CA . ALA A 1 355 ? 1.527 32.772 -13.623 1.00 88.56 355 ALA A CA 1
ATOM 2835 C C . ALA A 1 355 ? 2.619 32.768 -14.707 1.00 88.56 355 ALA A C 1
ATOM 2837 O O . ALA A 1 355 ? 2.938 33.835 -15.231 1.00 88.56 355 ALA A O 1
ATOM 2838 N N . LEU A 1 356 ? 3.157 31.605 -15.105 1.00 88.44 356 LEU A N 1
ATOM 2839 C CA . LEU A 1 356 ? 4.228 31.518 -16.115 1.00 88.44 356 LEU A CA 1
ATOM 2840 C C . LEU A 1 356 ? 3.921 32.252 -17.440 1.00 88.44 356 LEU A C 1
ATOM 2842 O O . LEU A 1 356 ? 4.820 32.921 -17.954 1.00 88.44 356 LEU A O 1
ATOM 2846 N N . PRO A 1 357 ? 2.690 32.216 -18.000 1.00 86.69 357 PRO A N 1
ATOM 2847 C CA . PRO A 1 357 ? 2.389 32.905 -19.256 1.00 86.69 357 PRO A CA 1
ATOM 2848 C C . PRO A 1 357 ? 2.425 34.435 -19.169 1.00 86.69 357 PRO A C 1
ATOM 2850 O O . PRO A 1 357 ? 2.521 35.073 -20.222 1.00 86.69 357 PRO A O 1
ATOM 2853 N N . LEU A 1 358 ? 2.344 35.021 -17.963 1.00 86.00 358 LEU A N 1
ATOM 2854 C CA . LEU A 1 358 ? 2.050 36.441 -17.728 1.00 86.00 358 LEU A CA 1
ATOM 2855 C C . LEU A 1 358 ? 2.934 37.375 -18.559 1.00 86.00 358 LEU A C 1
ATOM 2857 O O . LEU A 1 358 ? 2.406 38.197 -19.303 1.00 86.00 358 LEU A O 1
ATOM 2861 N N . LYS A 1 359 ? 4.258 37.198 -18.507 1.00 85.19 359 LYS A N 1
ATOM 2862 C CA . LYS A 1 359 ? 5.221 37.985 -19.288 1.00 85.19 359 LYS A CA 1
ATOM 2863 C C . LYS A 1 359 ? 4.928 37.935 -20.788 1.00 85.19 359 LYS A C 1
ATOM 2865 O O . LYS A 1 359 ? 4.773 38.972 -21.424 1.00 85.19 359 LYS A O 1
ATOM 2870 N N . SER A 1 360 ? 4.734 36.736 -21.341 1.00 85.44 360 SER A N 1
ATOM 2871 C CA . SER A 1 360 ? 4.428 36.557 -22.769 1.00 85.44 360 SER A CA 1
ATOM 2872 C C . SER A 1 360 ? 3.071 37.148 -23.182 1.00 85.44 360 SER A C 1
ATOM 2874 O O . SER A 1 360 ? 2.903 37.575 -24.324 1.00 85.44 360 SER A O 1
ATOM 2876 N N . VAL A 1 361 ? 2.095 37.181 -22.268 1.00 85.56 361 VAL A N 1
ATOM 2877 C CA . VAL A 1 361 ? 0.772 37.785 -22.487 1.00 85.56 361 VAL A CA 1
ATOM 2878 C C . VAL A 1 361 ? 0.868 39.312 -22.418 1.00 85.56 361 VAL A C 1
ATOM 2880 O O . VAL A 1 361 ? 0.345 39.997 -23.296 1.00 85.56 361 VAL A O 1
ATOM 2883 N N . MET A 1 362 ? 1.599 39.860 -21.442 1.00 82.56 362 MET A N 1
ATOM 2884 C CA . MET A 1 362 ? 1.823 41.303 -21.306 1.00 82.56 362 MET A CA 1
ATOM 2885 C C . MET A 1 362 ? 2.675 41.871 -22.448 1.00 82.56 362 MET A C 1
ATOM 2887 O O . MET A 1 362 ? 2.355 42.948 -22.948 1.00 82.56 362 MET A O 1
ATOM 2891 N N . GLU A 1 363 ? 3.686 41.141 -22.928 1.00 84.88 363 GLU A N 1
ATOM 2892 C CA . GLU A 1 363 ? 4.450 41.482 -24.137 1.00 84.88 363 GLU A CA 1
ATOM 2893 C C . GLU A 1 363 ? 3.538 41.538 -25.377 1.00 84.88 363 GLU A C 1
ATOM 2895 O O . GLU A 1 363 ? 3.527 42.546 -26.086 1.00 84.88 363 GLU A O 1
ATOM 2900 N N . LYS A 1 364 ? 2.691 40.519 -25.602 1.00 83.88 364 LYS A N 1
ATOM 2901 C CA . LYS A 1 364 ? 1.705 40.503 -26.707 1.00 83.88 364 LYS A CA 1
ATOM 2902 C C . LYS A 1 364 ? 0.682 41.640 -26.625 1.00 83.88 364 LYS A C 1
ATOM 2904 O O . LYS A 1 364 ? 0.257 42.144 -27.661 1.00 83.88 364 LYS A O 1
ATOM 2909 N N . GLN A 1 365 ? 0.288 42.043 -25.416 1.00 82.69 365 GLN A N 1
ATOM 2910 C CA . GLN A 1 365 ? -0.639 43.156 -25.175 1.00 82.69 365 GLN A CA 1
ATOM 2911 C C . GLN A 1 365 ? 0.052 44.536 -25.145 1.00 82.69 365 GLN A C 1
ATOM 2913 O O . GLN A 1 365 ? -0.628 45.547 -24.976 1.00 82.69 365 GLN A O 1
ATOM 2918 N N . GLY A 1 366 ? 1.382 44.613 -25.301 1.00 79.44 366 GLY A N 1
ATOM 2919 C CA . GLY A 1 366 ? 2.142 45.870 -25.260 1.00 79.44 366 GLY A CA 1
ATOM 2920 C C . GLY A 1 366 ? 2.265 46.508 -23.866 1.00 79.44 366 GLY A C 1
ATOM 2921 O O . GLY A 1 366 ? 2.604 47.686 -23.758 1.00 79.44 366 GLY A O 1
ATOM 2922 N N . LYS A 1 367 ? 2.002 45.746 -22.798 1.00 84.06 367 LYS A N 1
ATOM 2923 C CA . LYS A 1 367 ? 1.939 46.193 -21.392 1.00 84.06 367 LYS A CA 1
ATOM 2924 C C . LYS A 1 367 ? 3.222 45.942 -20.588 1.00 84.06 367 LYS A C 1
ATOM 2926 O O . LYS A 1 367 ? 3.219 46.038 -19.365 1.00 84.06 367 LYS A O 1
ATOM 2931 N N . GLU A 1 368 ? 4.345 45.657 -21.245 1.00 80.62 368 GLU A N 1
ATOM 2932 C CA . GLU A 1 368 ? 5.643 45.377 -20.599 1.00 80.62 368 GLU A CA 1
ATOM 2933 C C . GLU A 1 368 ? 6.079 46.480 -19.602 1.00 80.62 368 GLU A C 1
ATOM 2935 O O . GLU A 1 368 ? 6.622 46.203 -18.531 1.00 80.62 368 GLU A O 1
ATOM 2940 N N . ALA A 1 369 ? 5.786 47.748 -19.914 1.00 80.12 369 ALA A N 1
ATOM 2941 C CA . ALA A 1 369 ? 6.051 48.879 -19.021 1.00 80.12 369 ALA A CA 1
ATOM 2942 C C . ALA A 1 369 ? 5.222 48.828 -17.721 1.00 80.12 369 ALA A C 1
ATOM 2944 O O . ALA A 1 369 ? 5.683 49.286 -16.675 1.00 80.12 369 ALA A O 1
ATOM 2945 N N . GLU A 1 370 ? 4.016 48.259 -17.774 1.00 80.56 370 GLU A N 1
ATOM 2946 C CA . GLU A 1 370 ? 3.133 48.098 -16.620 1.00 80.56 370 GLU A CA 1
ATOM 2947 C C . GLU A 1 370 ? 3.625 46.961 -15.715 1.00 80.56 370 GLU A C 1
ATOM 2949 O O . GLU A 1 370 ? 3.634 47.129 -14.497 1.00 80.56 370 GLU A O 1
ATOM 2954 N N . GLN A 1 371 ? 4.141 45.863 -16.288 1.00 80.94 371 GLN A N 1
ATOM 2955 C CA . GLN A 1 371 ? 4.777 44.767 -15.539 1.00 80.94 371 GLN A CA 1
ATOM 2956 C C . GLN A 1 371 ? 5.951 45.287 -14.690 1.00 80.94 371 GLN A C 1
ATOM 2958 O O . GLN A 1 371 ? 5.958 45.151 -13.464 1.00 80.94 371 GLN A O 1
ATOM 2963 N N . LYS A 1 372 ? 6.879 46.011 -15.330 1.00 83.56 372 LYS A N 1
ATOM 2964 C CA . LYS A 1 372 ? 8.030 46.653 -14.670 1.00 83.56 372 LYS A CA 1
ATOM 2965 C C . LYS A 1 372 ? 7.614 47.689 -13.625 1.00 83.56 372 LYS A C 1
ATOM 2967 O O . LYS A 1 372 ? 8.327 47.907 -12.640 1.00 83.56 372 LYS A O 1
ATOM 2972 N N . ALA A 1 373 ? 6.452 48.324 -13.795 1.00 84.75 373 ALA A N 1
ATOM 2973 C CA . ALA A 1 373 ? 5.884 49.204 -12.781 1.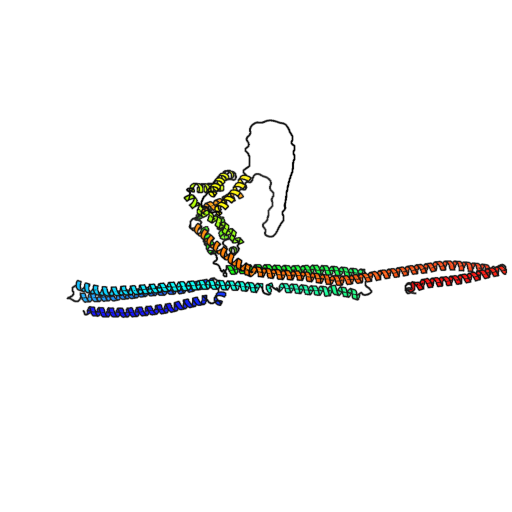00 84.75 373 ALA A CA 1
ATOM 2974 C C . ALA A 1 373 ? 5.397 48.426 -11.544 1.00 84.75 373 ALA A C 1
ATOM 2976 O O . ALA A 1 373 ? 5.583 48.930 -10.435 1.00 84.75 373 ALA A O 1
ATOM 2977 N N . VAL A 1 374 ? 4.834 47.218 -11.691 1.00 84.50 374 VAL A N 1
ATOM 2978 C CA . VAL A 1 374 ? 4.465 46.351 -10.551 1.00 84.50 374 VAL A CA 1
ATOM 2979 C C . VAL A 1 374 ? 5.712 45.873 -9.805 1.00 84.50 374 VAL A C 1
ATOM 2981 O O . VAL A 1 374 ? 5.796 46.044 -8.590 1.00 84.50 374 VAL A O 1
ATOM 2984 N N . GLU A 1 375 ? 6.718 45.366 -10.520 1.00 85.19 375 GLU A N 1
ATOM 2985 C CA . GLU A 1 375 ? 8.022 44.957 -9.961 1.00 85.19 375 GLU A CA 1
ATOM 2986 C C . GLU A 1 375 ? 8.682 46.099 -9.167 1.00 85.19 375 GLU A C 1
ATOM 2988 O O . GLU A 1 375 ? 9.113 45.930 -8.023 1.00 85.19 375 GLU A O 1
ATOM 2993 N N . THR A 1 376 ? 8.679 47.309 -9.737 1.00 86.31 376 THR A N 1
ATOM 2994 C CA . THR A 1 376 ? 9.204 48.515 -9.082 1.00 86.31 376 THR A CA 1
ATOM 2995 C C . THR A 1 376 ? 8.418 48.870 -7.814 1.00 86.31 376 THR A C 1
ATOM 2997 O O . THR A 1 376 ? 9.022 49.273 -6.816 1.00 86.31 376 THR A O 1
ATOM 3000 N N . THR A 1 377 ? 7.087 48.734 -7.813 1.00 84.31 377 THR A N 1
ATOM 3001 C CA . THR A 1 377 ? 6.258 48.947 -6.613 1.00 84.31 377 THR A CA 1
ATOM 3002 C C . THR A 1 377 ? 6.539 47.890 -5.546 1.00 84.31 377 THR A C 1
ATOM 3004 O O . THR A 1 377 ? 6.661 48.240 -4.373 1.00 84.31 377 THR A O 1
ATOM 3007 N N . LEU A 1 378 ? 6.698 46.621 -5.929 1.00 84.62 378 LEU A N 1
ATOM 3008 C CA . LEU A 1 378 ? 6.995 45.514 -5.016 1.00 84.62 378 LEU A CA 1
ATOM 3009 C C . LEU A 1 378 ? 8.356 45.686 -4.327 1.00 84.62 378 LEU A C 1
ATOM 3011 O O . LEU A 1 378 ? 8.444 45.564 -3.105 1.00 84.62 378 LEU A O 1
ATOM 3015 N N . GLU A 1 379 ? 9.405 46.043 -5.070 1.00 84.12 379 GLU A N 1
ATOM 3016 C CA . GLU A 1 379 ? 10.741 46.269 -4.502 1.00 84.12 379 GLU A CA 1
ATOM 3017 C C . GLU A 1 379 ? 10.805 47.568 -3.667 1.00 84.12 379 GLU A C 1
ATOM 3019 O O . GLU A 1 379 ? 11.503 47.617 -2.648 1.00 84.12 379 GLU A O 1
ATOM 3024 N N . LYS A 1 380 ? 10.012 48.599 -4.008 1.00 84.81 380 LYS A N 1
ATOM 3025 C CA . LYS A 1 380 ? 9.787 49.765 -3.130 1.00 84.81 380 LYS A CA 1
ATOM 3026 C C . LYS A 1 380 ? 9.094 49.357 -1.832 1.00 84.81 380 LYS A C 1
ATOM 3028 O O . LYS A 1 380 ? 9.618 49.650 -0.764 1.00 84.81 380 LYS A O 1
ATOM 3033 N N . LEU A 1 381 ? 7.971 48.641 -1.903 1.00 83.06 381 LEU A N 1
ATOM 3034 C CA . LEU A 1 381 ? 7.218 48.155 -0.739 1.00 83.06 381 LEU A CA 1
ATOM 3035 C C . LEU A 1 381 ? 8.074 47.251 0.160 1.00 83.06 381 LEU A C 1
ATOM 3037 O O . LEU A 1 381 ? 7.948 47.262 1.385 1.00 83.06 381 LEU A O 1
ATOM 3041 N N . ARG A 1 382 ? 9.001 46.503 -0.443 1.00 82.31 382 ARG A N 1
ATOM 3042 C CA . ARG A 1 382 ? 9.973 45.694 0.280 1.00 82.31 382 ARG A CA 1
ATOM 3043 C C . ARG A 1 382 ? 10.979 46.540 1.071 1.00 82.31 382 ARG A C 1
ATOM 3045 O O . ARG A 1 382 ? 11.273 46.192 2.218 1.00 82.31 382 ARG A O 1
ATOM 3052 N N . LYS A 1 383 ? 11.521 47.605 0.478 1.00 84.50 383 LYS A N 1
ATOM 3053 C CA . LYS A 1 383 ? 12.529 48.492 1.094 1.00 84.50 383 LYS A CA 1
ATOM 3054 C C . LYS A 1 383 ? 11.934 49.583 1.997 1.00 84.50 383 LYS A C 1
ATOM 3056 O O . LYS A 1 383 ? 12.654 50.109 2.839 1.00 84.50 383 LYS A O 1
ATOM 3061 N N . ALA A 1 384 ? 10.649 49.893 1.839 1.00 82.19 384 ALA A N 1
ATOM 3062 C CA . ALA A 1 384 ? 9.942 50.964 2.536 1.00 82.19 384 ALA A CA 1
ATOM 3063 C C . ALA A 1 384 ? 9.935 50.819 4.067 1.00 82.19 384 ALA A C 1
ATOM 3065 O O . ALA A 1 384 ? 9.741 49.727 4.618 1.00 82.19 384 ALA A O 1
ATOM 3066 N N . ALA A 1 385 ? 10.069 51.954 4.755 1.00 76.50 385 ALA A N 1
ATOM 3067 C CA . ALA A 1 385 ? 9.885 52.057 6.198 1.00 76.50 385 ALA A CA 1
ATOM 3068 C C . ALA A 1 385 ? 8.392 52.001 6.584 1.00 76.50 385 ALA A C 1
ATOM 3070 O O . ALA A 1 385 ? 7.510 52.285 5.772 1.00 76.50 385 ALA A O 1
ATOM 3071 N N . LYS A 1 386 ? 8.086 51.698 7.860 1.00 75.62 386 LYS A N 1
ATOM 3072 C CA . LYS A 1 386 ? 6.703 51.552 8.382 1.00 75.62 386 LYS A CA 1
ATOM 3073 C C . LYS A 1 386 ? 5.768 52.715 8.003 1.00 75.62 386 LYS A C 1
ATOM 3075 O O . LYS A 1 386 ? 4.585 52.488 7.772 1.00 75.62 386 LYS A O 1
ATOM 3080 N N . ASN A 1 387 ? 6.301 53.932 7.914 1.00 73.12 387 ASN A N 1
ATOM 3081 C CA . ASN A 1 387 ? 5.537 55.151 7.638 1.00 73.12 387 ASN A CA 1
ATOM 3082 C C . ASN A 1 387 ? 5.261 55.373 6.135 1.00 73.12 387 ASN A C 1
ATOM 3084 O O . ASN A 1 387 ? 4.374 56.141 5.786 1.00 73.12 387 ASN A O 1
ATOM 3088 N N . GLU A 1 388 ? 6.017 54.715 5.254 1.00 78.50 388 GLU A N 1
ATOM 3089 C CA . GLU A 1 388 ? 5.945 54.871 3.793 1.00 78.50 388 GLU A CA 1
ATOM 3090 C C . GLU A 1 388 ? 5.054 53.799 3.152 1.00 78.50 388 GLU A C 1
ATOM 3092 O O . GLU A 1 388 ? 4.410 54.050 2.137 1.00 78.50 388 GLU A O 1
ATOM 3097 N N . ILE A 1 389 ? 4.975 52.617 3.776 1.00 79.69 389 ILE A N 1
ATOM 3098 C CA . ILE A 1 389 ? 4.195 51.461 3.309 1.00 79.69 389 ILE A CA 1
ATOM 3099 C C . ILE A 1 389 ? 2.750 51.845 2.953 1.00 79.69 389 ILE A C 1
ATOM 3101 O O . ILE A 1 389 ? 2.292 51.527 1.857 1.00 79.69 389 ILE A O 1
ATOM 3105 N N . MET A 1 390 ? 2.053 52.582 3.827 1.00 78.19 390 MET A N 1
ATOM 3106 C CA . MET A 1 390 ? 0.646 52.965 3.618 1.00 78.19 390 MET A CA 1
ATOM 3107 C C . MET A 1 390 ? 0.432 53.873 2.396 1.00 78.19 390 MET A C 1
ATOM 3109 O O . MET A 1 390 ? -0.638 53.836 1.799 1.00 78.19 390 MET A O 1
ATOM 3113 N N . ALA A 1 391 ? 1.441 54.649 1.985 1.00 81.75 391 ALA A N 1
ATOM 3114 C CA . ALA A 1 391 ? 1.367 55.484 0.784 1.00 81.75 391 ALA A CA 1
ATOM 3115 C C . ALA A 1 391 ? 1.556 54.679 -0.518 1.00 81.75 391 ALA A C 1
ATOM 3117 O O . ALA A 1 391 ? 1.197 55.153 -1.594 1.00 81.75 391 ALA A O 1
ATOM 3118 N N . ILE A 1 392 ? 2.110 53.464 -0.432 1.00 83.75 392 ILE A N 1
ATOM 3119 C CA . ILE A 1 392 ? 2.394 52.593 -1.581 1.00 83.75 392 ILE A CA 1
ATOM 3120 C C . ILE A 1 392 ? 1.203 51.664 -1.886 1.00 83.75 392 ILE A C 1
ATOM 3122 O O . ILE A 1 392 ? 0.965 51.344 -3.053 1.00 83.75 392 ILE A O 1
ATOM 3126 N N . LEU A 1 393 ? 0.418 51.270 -0.871 1.00 83.00 393 LEU A N 1
ATOM 3127 C CA . LEU A 1 393 ? -0.691 50.312 -1.025 1.00 83.00 393 LEU A CA 1
ATOM 3128 C C . LEU A 1 393 ? -1.733 50.694 -2.103 1.00 83.00 393 LEU A C 1
ATOM 3130 O O . LEU A 1 393 ? -2.070 49.811 -2.890 1.00 83.00 393 LEU A O 1
ATOM 3134 N N . PRO A 1 394 ? -2.196 51.957 -2.247 1.00 84.94 394 PRO A N 1
ATOM 3135 C CA . PRO A 1 394 ? -3.176 52.309 -3.287 1.00 84.94 394 PRO A CA 1
ATOM 3136 C C . PRO A 1 394 ? -2.626 52.167 -4.719 1.00 84.94 394 PRO A C 1
ATOM 3138 O O . PRO A 1 394 ? -3.354 51.819 -5.653 1.00 84.94 394 PRO A O 1
ATOM 3141 N N . SER A 1 395 ? -1.317 52.388 -4.901 1.00 85.31 395 SER A N 1
ATOM 3142 C CA . SER A 1 395 ? -0.645 52.147 -6.185 1.00 85.31 395 SER A CA 1
ATOM 3143 C C . SER A 1 395 ? -0.589 50.654 -6.502 1.00 85.31 395 SER A C 1
ATOM 3145 O O . SER A 1 395 ? -0.775 50.273 -7.656 1.00 85.31 395 SER A O 1
ATOM 3147 N N . LEU A 1 396 ? -0.364 49.811 -5.488 1.00 84.88 396 LEU A N 1
ATOM 3148 C CA . LEU A 1 396 ? -0.363 48.358 -5.644 1.00 84.88 396 LEU A CA 1
ATOM 3149 C C . LEU A 1 396 ? -1.772 47.825 -5.947 1.00 84.88 396 LEU A C 1
ATOM 3151 O O . LEU A 1 396 ? -1.928 47.025 -6.860 1.00 84.88 396 LEU A O 1
ATOM 3155 N N . GLN A 1 397 ? -2.798 48.320 -5.252 1.00 85.19 397 GLN A N 1
ATOM 3156 C CA . GLN A 1 397 ? -4.209 47.982 -5.482 1.00 85.19 397 GLN A CA 1
ATOM 3157 C C . GLN A 1 397 ? -4.621 48.264 -6.939 1.00 85.19 397 GLN A C 1
ATOM 3159 O O . GLN A 1 397 ? -5.148 47.393 -7.630 1.00 85.19 397 GLN A O 1
ATOM 3164 N N . THR A 1 398 ? -4.277 49.452 -7.453 1.00 85.94 398 THR A N 1
ATOM 3165 C CA . THR A 1 398 ? -4.514 49.828 -8.861 1.00 85.94 398 THR A CA 1
ATOM 3166 C C . THR A 1 398 ? -3.781 48.894 -9.835 1.00 85.94 398 THR A C 1
ATOM 3168 O O . THR A 1 398 ? -4.329 48.512 -10.869 1.00 85.94 398 THR A O 1
ATOM 3171 N N . GLN A 1 399 ? -2.553 48.485 -9.501 1.00 87.19 399 GLN A N 1
ATOM 3172 C CA . GLN A 1 399 ? -1.757 47.559 -10.312 1.00 87.19 399 GLN A CA 1
ATOM 3173 C C . GLN A 1 399 ? -2.320 46.127 -10.309 1.00 87.19 399 GLN A C 1
ATOM 3175 O O . GLN A 1 399 ? -2.369 45.507 -11.368 1.00 87.19 399 GLN A O 1
ATOM 3180 N N . ILE A 1 400 ? -2.814 45.615 -9.176 1.00 85.50 400 ILE A N 1
ATOM 3181 C CA . ILE A 1 400 ? -3.467 44.295 -9.117 1.00 85.50 400 ILE A CA 1
ATOM 3182 C C . ILE A 1 400 ? -4.779 44.313 -9.920 1.00 85.50 400 ILE A C 1
ATOM 3184 O O . ILE A 1 400 ? -5.030 43.377 -10.676 1.00 85.50 400 ILE A O 1
ATOM 3188 N N . LEU A 1 401 ? -5.576 45.394 -9.850 1.00 85.62 401 LEU A N 1
ATOM 3189 C CA . LEU A 1 401 ? -6.782 45.547 -10.680 1.00 85.62 401 LEU A CA 1
ATOM 3190 C C . LEU A 1 401 ? -6.450 45.483 -12.178 1.00 85.62 401 LEU A C 1
ATOM 3192 O O . LEU A 1 401 ? -7.199 44.882 -12.946 1.00 85.62 401 LEU A O 1
ATOM 3196 N N . MET A 1 402 ? -5.332 46.072 -12.607 1.00 87.12 402 MET A N 1
ATOM 3197 C CA . MET A 1 402 ? -4.871 45.957 -13.993 1.00 87.12 402 MET A CA 1
ATOM 3198 C C . MET A 1 402 ? -4.523 44.502 -14.347 1.00 87.12 402 MET A C 1
ATOM 3200 O O . MET A 1 402 ? -5.015 44.008 -15.360 1.00 87.12 402 MET A O 1
ATOM 3204 N N . LEU A 1 403 ? -3.771 43.794 -13.492 1.00 84.06 403 LEU A N 1
ATOM 3205 C CA . LEU A 1 403 ? -3.397 42.389 -13.718 1.00 84.06 403 LEU A CA 1
ATOM 3206 C C . LEU A 1 403 ? -4.614 41.443 -13.778 1.00 84.06 403 LEU A C 1
ATOM 3208 O O . LEU A 1 403 ? -4.640 40.526 -14.596 1.00 84.06 403 LEU A O 1
ATOM 3212 N N . MET A 1 404 ? -5.655 41.678 -12.970 1.00 83.62 404 MET A N 1
ATOM 3213 C CA . MET A 1 404 ? -6.911 40.906 -13.018 1.00 83.62 404 MET A CA 1
ATOM 3214 C C . MET A 1 404 ? -7.677 41.094 -14.343 1.00 83.62 404 MET A C 1
ATOM 3216 O O . MET A 1 404 ? -8.327 40.163 -14.833 1.00 83.62 404 MET A O 1
ATOM 3220 N N . ASN A 1 405 ? -7.561 42.282 -14.943 1.00 84.25 405 ASN A N 1
ATOM 3221 C CA . ASN A 1 405 ? -8.173 42.657 -16.221 1.00 84.25 405 ASN A CA 1
ATOM 3222 C C . ASN A 1 405 ? -7.324 42.268 -17.452 1.00 84.25 405 ASN A C 1
ATOM 3224 O O . ASN A 1 405 ? -7.620 42.710 -18.560 1.00 84.25 405 ASN A O 1
ATOM 3228 N N . ILE A 1 406 ? -6.270 41.460 -17.293 1.00 84.06 406 ILE A N 1
ATOM 3229 C CA . ILE A 1 406 ? -5.522 40.896 -18.424 1.00 84.06 406 ILE A CA 1
ATOM 3230 C C . ILE A 1 406 ? -6.331 39.752 -19.053 1.00 84.06 406 ILE A C 1
ATOM 3232 O O . ILE A 1 406 ? -6.691 38.782 -18.380 1.00 84.06 406 ILE A O 1
ATOM 3236 N N . ASP A 1 407 ? -6.612 39.857 -20.350 1.00 75.94 407 ASP A N 1
ATOM 3237 C CA . ASP A 1 407 ? -7.198 38.773 -21.148 1.00 75.94 407 ASP A CA 1
ATOM 3238 C C . ASP A 1 407 ? -6.190 37.624 -21.352 1.00 75.94 407 ASP A C 1
ATOM 3240 O O . ASP A 1 407 ? -4.983 37.835 -21.267 1.00 75.94 407 ASP A O 1
ATOM 3244 N N . ASP A 1 408 ? -6.678 36.407 -21.602 1.00 80.19 408 ASP A N 1
ATOM 3245 C CA . ASP A 1 408 ? -5.886 35.175 -21.806 1.00 80.19 408 ASP A CA 1
ATOM 3246 C C . ASP A 1 408 ? -5.080 34.629 -20.599 1.00 80.19 408 ASP A C 1
ATOM 3248 O O . ASP A 1 408 ? -4.319 33.672 -20.749 1.00 80.19 408 ASP A O 1
ATOM 3252 N N . MET A 1 409 ? -5.286 35.145 -19.379 1.00 86.44 409 MET A N 1
ATOM 3253 C CA . MET A 1 409 ? -4.797 34.507 -18.137 1.00 86.44 409 MET A CA 1
ATOM 3254 C C . MET A 1 409 ? -5.808 33.502 -17.558 1.00 86.44 409 MET A C 1
ATOM 3256 O O . MET A 1 409 ? -7.021 33.704 -17.656 1.00 86.44 409 MET A O 1
ATOM 3260 N N . SER A 1 410 ? -5.317 32.433 -16.917 1.00 86.44 410 SER A N 1
ATOM 3261 C CA . SER A 1 410 ? -6.167 31.344 -16.408 1.00 86.44 410 SER A CA 1
ATOM 3262 C C . SER A 1 410 ? -7.032 31.747 -15.203 1.00 86.44 410 SER A C 1
ATOM 3264 O O . SER A 1 410 ? -6.757 32.723 -14.499 1.00 86.44 410 SER A O 1
ATOM 3266 N N . ALA A 1 411 ? -8.085 30.965 -14.939 1.00 85.38 411 ALA A N 1
ATOM 3267 C CA . ALA A 1 411 ? -8.992 31.205 -13.817 1.00 85.38 411 ALA A CA 1
ATOM 3268 C C . ALA A 1 411 ? -8.275 31.156 -12.454 1.00 85.38 411 ALA A C 1
ATOM 3270 O O . ALA A 1 411 ? -8.537 32.011 -11.611 1.00 85.38 411 ALA A O 1
ATOM 3271 N N . ASN A 1 412 ? -7.333 30.222 -12.267 1.00 85.19 412 ASN A N 1
ATOM 3272 C CA . ASN A 1 412 ? -6.573 30.070 -11.020 1.00 85.19 412 ASN A CA 1
ATOM 3273 C C . ASN A 1 412 ? -5.724 31.320 -10.725 1.00 85.19 412 ASN A C 1
ATOM 3275 O O . ASN A 1 412 ? -5.745 31.821 -9.603 1.00 85.19 412 ASN A O 1
ATOM 3279 N N . PHE A 1 413 ? -5.071 31.892 -11.747 1.00 87.69 413 PHE A N 1
ATOM 3280 C CA . PHE A 1 413 ? -4.316 33.144 -11.619 1.00 87.69 413 PHE A CA 1
ATOM 3281 C C . PHE A 1 413 ? -5.217 34.307 -11.179 1.00 87.69 413 PHE A C 1
ATOM 3283 O O . PHE A 1 413 ? -4.891 35.052 -10.254 1.00 87.69 413 PHE A O 1
ATOM 3290 N N . LYS A 1 414 ? -6.388 34.453 -11.814 1.00 86.94 414 LYS A N 1
ATOM 3291 C CA . LYS A 1 414 ? -7.342 35.526 -11.488 1.00 86.94 414 LYS A CA 1
ATOM 3292 C C . LYS A 1 414 ? -7.978 35.350 -10.105 1.00 86.94 414 LYS A C 1
ATOM 3294 O O . LYS A 1 414 ? -8.215 36.349 -9.429 1.00 86.94 414 LYS A O 1
ATOM 3299 N N . ALA A 1 415 ? -8.222 34.112 -9.673 1.00 87.44 415 ALA A N 1
ATOM 3300 C CA . ALA A 1 415 ? -8.727 33.802 -8.338 1.00 87.44 415 ALA A CA 1
ATOM 3301 C C . ALA A 1 415 ? -7.702 34.153 -7.246 1.00 87.44 415 ALA A C 1
ATOM 3303 O O . ALA A 1 415 ? -8.050 34.849 -6.292 1.00 87.44 415 ALA A O 1
ATOM 3304 N N . GLU A 1 416 ? -6.436 33.763 -7.423 1.00 88.31 416 GLU A N 1
ATOM 3305 C CA . GLU A 1 416 ? -5.348 34.099 -6.495 1.00 88.31 416 GLU A CA 1
ATOM 3306 C C . GLU A 1 416 ? -5.138 35.623 -6.408 1.00 88.31 416 GLU A C 1
ATOM 3308 O O . GLU A 1 416 ? -5.076 36.176 -5.309 1.00 88.31 416 GLU A O 1
ATOM 3313 N N . LEU A 1 417 ? -5.134 36.343 -7.540 1.00 87.69 417 LEU A N 1
ATOM 3314 C CA . LEU A 1 417 ? -5.096 37.813 -7.528 1.00 87.69 417 LEU A CA 1
ATOM 3315 C C . LEU A 1 417 ? -6.312 38.439 -6.826 1.00 87.69 417 LEU A C 1
ATOM 3317 O O . LEU A 1 417 ? -6.161 39.467 -6.167 1.00 87.69 417 LEU A O 1
ATOM 3321 N N . SER A 1 418 ? -7.499 37.833 -6.929 1.00 88.75 418 SER A N 1
ATOM 3322 C CA . SER A 1 418 ? -8.704 38.315 -6.244 1.00 88.75 418 SER A CA 1
ATOM 3323 C C . SER A 1 418 ? -8.639 38.133 -4.725 1.00 88.75 418 SER A C 1
ATOM 3325 O O . SER A 1 418 ? -9.143 38.990 -4.001 1.00 88.75 418 SER A O 1
ATOM 3327 N N . ASP A 1 419 ? -8.026 37.058 -4.223 1.00 89.06 419 ASP A N 1
ATOM 3328 C CA . ASP A 1 419 ? -7.800 36.868 -2.782 1.00 89.06 419 ASP A CA 1
ATOM 3329 C C . ASP A 1 419 ? -6.683 37.790 -2.262 1.00 89.06 419 ASP A C 1
ATOM 3331 O O . ASP A 1 419 ? -6.826 38.420 -1.213 1.00 89.06 419 ASP A O 1
ATOM 3335 N N . ILE A 1 420 ? -5.603 37.969 -3.033 1.00 89.00 420 ILE A N 1
ATOM 3336 C CA . ILE A 1 420 ? -4.563 38.974 -2.752 1.00 89.00 420 ILE A CA 1
ATOM 3337 C C . ILE A 1 420 ? -5.179 40.384 -2.684 1.00 89.00 420 ILE A C 1
ATOM 3339 O O . ILE A 1 420 ? -4.830 41.151 -1.785 1.00 89.00 420 ILE A O 1
ATOM 3343 N N . MET A 1 421 ? -6.119 40.712 -3.581 1.00 87.88 421 MET A N 1
ATOM 3344 C CA . MET A 1 421 ? -6.872 41.969 -3.542 1.00 87.88 421 MET A CA 1
ATOM 3345 C C . MET A 1 421 ? -7.738 42.076 -2.289 1.00 87.88 421 MET A C 1
ATOM 3347 O O . MET A 1 421 ? -7.630 43.063 -1.572 1.00 87.88 421 MET A O 1
ATOM 3351 N N . ALA A 1 422 ? -8.559 41.066 -1.985 1.00 88.19 422 ALA A N 1
ATOM 3352 C CA . ALA A 1 422 ? -9.448 41.094 -0.824 1.00 88.19 422 ALA A CA 1
ATOM 3353 C C . ALA A 1 422 ? -8.672 41.269 0.496 1.00 88.19 422 ALA A C 1
ATOM 3355 O O . ALA A 1 422 ? -9.088 42.032 1.369 1.00 88.19 422 ALA A O 1
ATOM 3356 N N . GLN A 1 423 ? -7.506 40.626 0.617 1.00 86.00 423 GLN A N 1
ATOM 3357 C CA . GLN A 1 423 ? -6.603 40.797 1.759 1.00 86.00 423 GLN A CA 1
ATOM 3358 C C . GLN A 1 423 ? -5.985 42.203 1.801 1.00 86.00 423 GLN A C 1
ATOM 3360 O O . GLN A 1 423 ? -5.875 42.789 2.877 1.00 86.00 423 GLN A O 1
ATOM 3365 N N . LEU A 1 424 ? -5.613 42.779 0.653 1.00 86.62 424 LEU A N 1
ATOM 3366 C CA . LEU A 1 424 ? -5.119 44.157 0.574 1.00 86.62 424 LEU A CA 1
ATOM 3367 C C . LEU A 1 424 ? -6.209 45.183 0.933 1.00 86.62 424 LEU A C 1
ATOM 3369 O O . LEU A 1 424 ? -5.943 46.105 1.703 1.00 86.62 424 LEU A O 1
ATOM 3373 N N . ASP A 1 425 ? -7.429 44.999 0.431 1.00 86.25 425 ASP A N 1
ATOM 3374 C CA . ASP A 1 425 ? -8.591 45.848 0.705 1.00 86.25 425 ASP A CA 1
ATOM 3375 C C . ASP A 1 425 ? -8.963 45.820 2.190 1.00 86.25 425 ASP A C 1
ATOM 3377 O O . ASP A 1 425 ? -9.191 46.875 2.784 1.00 86.25 425 ASP A O 1
ATOM 3381 N N . GLN A 1 426 ? -8.955 44.638 2.819 1.00 85.75 426 GLN A N 1
ATOM 3382 C CA . GLN A 1 426 ? -9.176 44.500 4.259 1.00 85.75 426 GLN A CA 1
ATOM 3383 C C . GLN A 1 426 ? -8.134 45.294 5.064 1.00 85.75 426 GLN A C 1
ATOM 3385 O O . GLN A 1 426 ? -8.504 46.074 5.942 1.00 85.75 426 GLN A O 1
ATOM 3390 N N . ILE A 1 427 ? -6.846 45.177 4.723 1.00 83.81 427 ILE A N 1
ATOM 3391 C CA . ILE A 1 427 ? -5.772 45.943 5.377 1.00 83.81 427 ILE A CA 1
ATOM 3392 C C . ILE A 1 427 ? -5.965 47.458 5.171 1.00 83.81 427 ILE A C 1
ATOM 3394 O O . ILE A 1 427 ? -5.788 48.242 6.104 1.00 83.81 427 ILE A O 1
ATOM 3398 N N . ILE A 1 428 ? -6.339 47.901 3.966 1.00 82.44 428 ILE A N 1
ATOM 3399 C CA . ILE A 1 428 ? -6.581 49.326 3.688 1.00 82.44 428 ILE A CA 1
ATOM 3400 C C . ILE A 1 428 ? -7.790 49.843 4.488 1.00 82.44 428 ILE A C 1
ATOM 3402 O O . ILE A 1 428 ? -7.728 50.948 5.029 1.00 82.44 428 ILE A O 1
ATOM 3406 N N . LEU A 1 429 ? -8.861 49.056 4.621 1.00 81.56 429 LEU A N 1
ATOM 3407 C CA . LEU A 1 429 ? -10.052 49.416 5.400 1.00 81.56 429 LEU A CA 1
ATOM 3408 C C . LEU A 1 429 ? -9.769 49.495 6.908 1.00 81.56 429 LEU A C 1
ATOM 3410 O O . LEU A 1 429 ? -10.186 50.458 7.555 1.00 81.56 429 LEU A O 1
ATOM 3414 N N . GLU A 1 430 ? -9.038 48.525 7.461 1.00 75.88 430 GLU A N 1
ATOM 3415 C CA . GLU A 1 430 ? -8.714 48.457 8.893 1.00 75.88 430 GLU A CA 1
ATOM 3416 C C . GLU A 1 430 ? -7.769 49.584 9.350 1.00 75.88 430 GLU A C 1
ATOM 3418 O O . GLU A 1 430 ? -7.868 50.046 10.489 1.00 75.88 430 GLU A O 1
ATOM 3423 N N . TYR A 1 431 ? -6.891 50.079 8.467 1.00 67.81 431 TYR A N 1
ATOM 3424 C CA . TYR A 1 431 ? -5.866 51.076 8.812 1.00 67.81 431 TYR A CA 1
ATOM 3425 C C . TYR A 1 431 ? -6.011 52.446 8.118 1.00 67.81 431 TYR A C 1
ATOM 3427 O O . TYR A 1 431 ? -5.260 53.369 8.438 1.00 67.81 431 TYR A O 1
ATOM 3435 N N . GLY A 1 432 ? -6.966 52.621 7.198 1.00 60.50 432 GLY A N 1
ATOM 3436 C CA . GLY A 1 432 ? -7.155 53.856 6.418 1.00 60.50 432 GLY A CA 1
ATOM 3437 C C . GLY A 1 432 ? -7.958 54.974 7.100 1.00 60.50 432 GLY A C 1
ATOM 3438 O O . GLY A 1 432 ? -7.982 56.100 6.604 1.00 60.50 432 GLY A O 1
ATOM 3439 N N . SER A 1 433 ? -8.614 54.703 8.233 1.00 49.75 433 SER A N 1
ATOM 3440 C CA . SER A 1 433 ? -9.518 55.661 8.894 1.00 49.75 433 SER A CA 1
ATOM 3441 C C . SER A 1 433 ? -8.835 56.512 9.977 1.00 49.75 433 SER A C 1
ATOM 3443 O O . SER A 1 433 ? -8.940 56.222 11.168 1.00 49.75 433 SER A O 1
ATOM 3445 N N . LEU A 1 434 ? -8.200 57.621 9.577 1.00 37.75 434 LEU A N 1
ATOM 3446 C CA . LEU A 1 434 ? -7.809 58.729 10.469 1.00 37.75 434 LEU A CA 1
ATOM 3447 C C . LEU A 1 434 ? -8.129 60.088 9.804 1.00 37.75 434 LEU A C 1
ATOM 3449 O O . LEU A 1 434 ? -7.553 60.389 8.758 1.00 37.75 434 LEU A O 1
ATOM 3453 N N . PRO A 1 435 ? -9.033 60.919 10.364 1.00 44.84 435 PRO A N 1
ATOM 3454 C CA . PRO A 1 435 ? -9.469 62.158 9.721 1.00 44.84 435 PRO A CA 1
ATOM 3455 C C . PRO A 1 435 ? -8.534 63.354 9.964 1.00 44.84 435 PRO A C 1
ATOM 3457 O O . PRO A 1 435 ? -7.902 63.501 11.010 1.00 44.84 435 PRO A O 1
ATOM 3460 N N . SER A 1 436 ? -8.515 64.256 8.983 1.00 36.09 436 SER A N 1
ATOM 3461 C CA . SER A 1 436 ? -7.781 65.524 8.971 1.00 36.09 436 SER A CA 1
ATOM 3462 C C . SER A 1 436 ? -8.252 66.522 10.036 1.00 36.09 436 SER A C 1
ATOM 3464 O O . SER A 1 436 ? -9.448 66.798 10.138 1.00 36.09 436 SER A O 1
ATOM 3466 N N . ILE A 1 437 ? -7.311 67.166 10.733 1.00 34.59 437 ILE A N 1
ATOM 3467 C CA . ILE A 1 437 ? -7.594 68.321 11.599 1.00 34.59 437 ILE A CA 1
ATOM 3468 C C . ILE A 1 437 ? -7.500 69.608 10.769 1.00 34.59 437 ILE A C 1
ATOM 3470 O O . ILE A 1 437 ? -6.407 70.096 10.488 1.00 34.59 437 ILE A O 1
ATOM 3474 N N . SER A 1 438 ? -8.649 70.183 10.416 1.00 32.69 438 SER A N 1
ATOM 3475 C CA . SER A 1 438 ? -8.759 71.590 10.022 1.00 32.69 438 SER A CA 1
ATOM 3476 C C . SER A 1 438 ? -9.028 72.431 11.270 1.00 32.69 438 SER A C 1
ATOM 3478 O O . SER A 1 438 ? -10.074 72.273 11.902 1.00 32.69 438 SER A O 1
ATOM 3480 N N . ALA A 1 439 ? -8.102 73.315 11.630 1.00 32.06 439 ALA A N 1
ATOM 3481 C CA . ALA A 1 439 ? -8.286 74.252 12.730 1.00 32.06 439 ALA A CA 1
ATOM 3482 C C . ALA A 1 439 ? -8.669 75.626 12.179 1.00 32.06 439 ALA A C 1
ATOM 3484 O O . ALA A 1 439 ? -7.859 76.239 11.488 1.00 32.06 439 ALA A O 1
ATOM 3485 N N . ASP A 1 440 ? -9.854 76.126 12.535 1.00 29.67 440 ASP A N 1
ATOM 3486 C CA . ASP A 1 440 ? -10.100 77.565 12.497 1.00 29.67 440 ASP A CA 1
ATOM 3487 C C . ASP A 1 440 ? -11.096 78.011 13.578 1.00 29.67 440 ASP A C 1
ATOM 3489 O O . ASP A 1 440 ? -12.211 77.502 13.652 1.00 29.67 440 ASP A O 1
ATOM 3493 N N . ALA A 1 441 ? -10.624 78.965 14.384 1.00 29.39 441 ALA A N 1
ATOM 3494 C CA . ALA A 1 441 ? -11.314 79.934 15.245 1.00 29.39 441 ALA A CA 1
ATOM 3495 C C . ALA A 1 441 ? -12.448 79.507 16.232 1.00 29.39 441 ALA A C 1
ATOM 3497 O O . ALA A 1 441 ? -13.081 78.462 16.102 1.00 29.39 441 ALA A O 1
ATOM 3498 N N . PRO A 1 442 ? -12.691 80.295 17.308 1.00 41.47 442 PRO A N 1
ATOM 3499 C CA . PRO A 1 442 ? -13.229 79.730 18.546 1.00 41.47 442 PRO A CA 1
ATOM 3500 C C . PRO A 1 442 ? -14.595 80.285 18.992 1.00 41.47 442 PRO A C 1
ATOM 3502 O O . PRO A 1 442 ? -15.069 81.315 18.521 1.00 41.47 442 PRO A O 1
ATOM 3505 N N . SER A 1 443 ? -15.084 79.674 20.078 1.00 27.27 443 SER A N 1
ATOM 3506 C CA . SER A 1 443 ? -15.763 80.321 21.217 1.00 27.27 443 SER A CA 1
ATOM 3507 C C . SER A 1 443 ? -17.243 79.973 21.446 1.00 27.27 443 SER A C 1
ATOM 3509 O O . SER A 1 443 ? -18.151 80.471 20.797 1.00 27.27 443 SER A O 1
ATOM 3511 N N . GLU A 1 444 ? -17.425 79.219 22.534 1.00 26.12 444 GLU A N 1
ATOM 3512 C CA . GLU A 1 444 ? -18.468 79.389 23.554 1.00 26.12 444 GLU A CA 1
ATOM 3513 C C . GLU A 1 444 ? -19.935 78.935 23.338 1.00 26.12 444 GLU A C 1
ATOM 3515 O O . GLU A 1 444 ? -20.784 79.632 22.799 1.00 26.12 444 GLU A O 1
ATOM 3520 N N . LYS A 1 445 ? -20.238 77.868 24.102 1.00 29.11 445 LYS A N 1
ATOM 3521 C CA . LYS A 1 445 ? -21.258 77.812 25.176 1.00 29.11 445 LYS A CA 1
ATOM 3522 C C . LYS A 1 445 ? -22.739 77.539 24.830 1.00 29.11 445 LYS A C 1
ATOM 3524 O O . LYS A 1 445 ? -23.461 78.398 24.340 1.00 29.11 445 LYS A O 1
ATOM 3529 N N . THR A 1 446 ? -23.217 76.450 25.460 1.00 26.52 446 THR A N 1
ATOM 3530 C CA . THR A 1 446 ? -24.467 76.324 26.270 1.00 26.52 446 THR A CA 1
ATOM 3531 C C . THR A 1 446 ? -25.485 75.294 25.748 1.00 26.52 446 THR A C 1
ATOM 3533 O O . THR A 1 446 ? -26.152 75.560 24.766 1.00 26.52 446 THR A O 1
ATOM 3536 N N . PHE A 1 447 ? -25.638 74.171 26.484 1.00 29.50 447 PHE A N 1
ATOM 3537 C CA . PHE A 1 447 ? -26.872 73.375 26.735 1.00 29.50 447 PHE A CA 1
ATOM 3538 C C . PHE A 1 447 ? -27.814 73.043 25.536 1.00 29.50 447 PHE A C 1
ATOM 3540 O O . PHE A 1 447 ? -28.344 73.921 24.879 1.00 29.50 447 PHE A O 1
ATOM 3547 N N . SER A 1 448 ? -28.292 71.812 25.303 1.00 26.39 448 SER A N 1
ATOM 3548 C CA . SER A 1 448 ? -28.809 70.835 26.280 1.00 26.39 448 SER A CA 1
ATOM 3549 C C . SER A 1 448 ? -29.394 69.568 25.610 1.00 26.39 448 SER A C 1
ATOM 3551 O O . SER A 1 448 ? -29.748 69.596 24.441 1.00 26.39 448 SER A O 1
ATOM 3553 N N . ARG A 1 449 ? -29.625 68.531 26.437 1.00 27.44 449 ARG A N 1
ATOM 3554 C CA . ARG A 1 449 ? -30.699 67.506 26.353 1.00 27.44 449 ARG A CA 1
ATOM 3555 C C . ARG A 1 449 ? -30.739 66.490 25.189 1.00 27.44 449 ARG A C 1
ATOM 3557 O O . ARG A 1 449 ? -31.254 66.743 24.109 1.00 27.44 449 ARG A O 1
ATOM 3564 N N . THR A 1 450 ? -30.404 65.251 25.559 1.00 32.16 450 THR A N 1
ATOM 3565 C CA . THR A 1 450 ? -31.092 64.000 25.161 1.00 32.16 450 THR A CA 1
ATOM 3566 C C . THR A 1 450 ? -32.584 64.023 25.585 1.00 32.16 450 THR A C 1
ATOM 3568 O O . THR A 1 450 ? -32.928 64.818 26.471 1.00 32.16 450 THR A O 1
ATOM 3571 N N . PRO A 1 451 ? -33.504 63.241 24.962 1.00 41.22 451 PRO A N 1
ATOM 3572 C CA . PRO A 1 451 ? -33.642 61.769 25.126 1.00 41.22 451 PRO A CA 1
ATOM 3573 C C . PRO A 1 451 ? -33.684 61.002 23.774 1.00 41.22 451 PRO A C 1
ATOM 3575 O O . PRO A 1 451 ? -34.129 61.560 22.782 1.00 41.22 451 PRO A O 1
ATOM 3578 N N . SER A 1 452 ? -33.121 59.796 23.603 1.00 32.06 452 SER A N 1
ATOM 3579 C CA . SER A 1 452 ? -33.447 58.458 24.168 1.00 32.06 452 SER A CA 1
ATOM 3580 C C . SER A 1 452 ? -34.516 57.663 23.389 1.00 32.06 452 SER A C 1
ATOM 3582 O O . SER A 1 452 ? -35.465 58.245 22.882 1.00 32.06 452 SER A O 1
ATOM 3584 N N . ILE A 1 453 ? -34.403 56.321 23.478 1.00 34.91 453 ILE A N 1
ATOM 3585 C CA . ILE A 1 453 ? -35.372 55.250 23.119 1.00 34.91 453 ILE A CA 1
ATOM 3586 C C . ILE A 1 453 ? -35.311 54.750 21.652 1.00 34.91 453 ILE A C 1
ATOM 3588 O O . ILE A 1 453 ? -35.347 55.567 20.744 1.00 34.91 453 ILE A O 1
ATOM 3592 N N . ALA A 1 454 ? -35.305 53.440 21.326 1.00 29.05 454 ALA A N 1
ATOM 3593 C CA . ALA A 1 454 ? -34.921 52.183 22.022 1.00 29.05 454 ALA A CA 1
ATOM 3594 C C . ALA A 1 454 ? -35.052 50.973 21.038 1.00 29.05 454 ALA A C 1
ATOM 3596 O O . ALA A 1 454 ? -35.469 51.165 19.902 1.00 29.05 454 ALA A O 1
ATOM 3597 N N . VAL A 1 455 ? -34.842 49.742 21.554 1.00 30.47 455 VAL A N 1
ATOM 3598 C CA . VAL A 1 455 ? -35.295 48.419 21.028 1.00 30.47 455 VAL A CA 1
ATOM 3599 C C . VAL A 1 455 ? -34.396 47.839 19.911 1.00 30.47 455 VAL A C 1
ATOM 3601 O O . VAL A 1 455 ? -34.292 48.417 18.840 1.00 30.47 455 VAL A O 1
ATOM 3604 N N . LEU A 1 456 ? -33.541 46.832 20.191 1.00 30.58 456 LEU A N 1
ATOM 3605 C CA . LEU A 1 456 ? -33.800 45.361 20.242 1.00 30.58 456 LEU A CA 1
ATOM 3606 C C . LEU A 1 456 ? -34.235 44.781 18.873 1.00 30.58 456 LEU A C 1
ATOM 3608 O O . LEU A 1 456 ? -34.968 45.433 18.149 1.00 30.58 456 LEU A O 1
ATOM 3612 N N . ALA A 1 457 ? -33.889 43.559 18.446 1.00 31.52 457 ALA A N 1
ATOM 3613 C CA . ALA A 1 457 ? -33.262 42.367 19.056 1.00 31.52 457 ALA A CA 1
ATOM 3614 C C . ALA A 1 457 ? -32.808 41.428 17.887 1.00 31.52 457 ALA A C 1
ATOM 3616 O O . ALA A 1 457 ? -33.202 41.687 16.759 1.00 31.52 457 ALA A O 1
ATOM 3617 N N . ASN A 1 458 ? -32.111 40.283 17.972 1.00 28.06 458 ASN A N 1
ATOM 3618 C CA . ASN A 1 458 ? -31.359 39.501 18.971 1.00 28.06 458 ASN A CA 1
ATOM 3619 C C . ASN A 1 458 ? -31.444 38.009 18.536 1.00 28.06 458 ASN A C 1
ATOM 3621 O O . ASN A 1 458 ? -32.548 37.474 18.539 1.00 28.06 458 ASN A O 1
ATOM 3625 N N . SER A 1 459 ? -30.326 37.326 18.251 1.00 30.31 459 SER A N 1
ATOM 3626 C CA . SER A 1 459 ? -30.163 35.845 18.318 1.00 30.31 459 SER A CA 1
ATOM 3627 C C . SER A 1 459 ? -28.719 35.482 17.921 1.00 30.31 459 SER A C 1
ATOM 3629 O O . SER A 1 459 ? -28.278 35.906 16.861 1.00 30.31 459 SER A O 1
ATOM 3631 N N . LYS A 1 460 ? -27.877 34.914 18.804 1.00 31.09 460 LYS A N 1
ATOM 3632 C CA . LYS A 1 460 ? -27.722 33.470 19.148 1.00 31.09 460 LYS A CA 1
ATOM 3633 C C . LYS A 1 460 ? -27.271 32.615 17.936 1.00 31.09 460 LYS A C 1
ATOM 3635 O O . LYS A 1 460 ? -27.870 32.740 16.883 1.00 31.09 460 LYS A O 1
ATOM 3640 N N . SER A 1 461 ? -26.281 31.711 18.023 1.00 27.75 461 SER A N 1
ATOM 3641 C CA . SER A 1 461 ? -25.889 30.888 19.185 1.00 27.75 461 SER A CA 1
ATOM 3642 C C . SER A 1 461 ? -24.418 30.389 19.204 1.00 27.75 461 SER A C 1
ATOM 3644 O O . SER A 1 461 ? -23.671 30.551 18.250 1.00 27.75 461 SER A O 1
ATOM 3646 N N . MET A 1 462 ? -24.080 29.771 20.343 1.00 29.53 462 MET A N 1
ATOM 3647 C CA . MET A 1 462 ? -22.905 28.999 20.815 1.00 29.53 462 MET A CA 1
ATOM 3648 C C . MET A 1 462 ? -22.167 28.118 19.770 1.00 29.53 462 MET A C 1
ATOM 3650 O O . MET A 1 462 ? -22.805 27.678 18.824 1.00 29.53 462 MET A O 1
ATOM 3654 N N . LYS A 1 463 ? -20.850 27.808 19.812 1.00 29.72 463 LYS A N 1
ATOM 3655 C CA . LYS A 1 463 ? -19.848 27.437 20.866 1.00 29.72 463 LYS A CA 1
ATOM 3656 C C . LYS A 1 463 ? -20.007 26.057 21.554 1.00 29.72 463 LYS A C 1
ATOM 3658 O O . LYS A 1 463 ? -20.752 25.970 22.521 1.00 29.72 463 LYS A O 1
ATOM 3663 N N . ALA A 1 464 ? -19.188 25.072 21.145 1.00 29.56 464 ALA A N 1
ATOM 3664 C CA . ALA A 1 464 ? -18.460 24.045 21.946 1.00 29.56 464 ALA A CA 1
ATOM 3665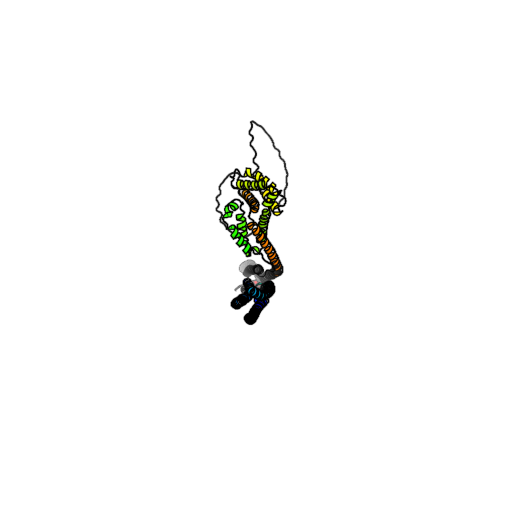 C C . ALA A 1 464 ? -17.828 23.009 20.968 1.00 29.56 464 ALA A C 1
ATOM 3667 O O . ALA A 1 464 ? -18.551 22.516 20.115 1.00 29.56 464 ALA A O 1
ATOM 3668 N N . SER A 1 465 ? -16.498 22.831 20.855 1.00 30.92 465 SER A N 1
ATOM 3669 C CA . SER A 1 465 ? -15.554 22.064 21.721 1.00 30.92 465 SER A CA 1
ATOM 3670 C C . SER A 1 465 ? -15.505 20.548 21.403 1.00 30.92 465 SER A C 1
ATOM 3672 O O . SER A 1 465 ? -16.565 19.975 21.203 1.00 30.92 465 SER A O 1
ATOM 3674 N N . ALA A 1 466 ? -14.377 19.811 21.430 1.00 28.25 466 ALA A N 1
ATOM 3675 C CA . ALA A 1 466 ? -12.931 20.134 21.474 1.00 28.25 466 ALA A CA 1
ATOM 3676 C C . ALA A 1 466 ? -12.057 18.841 21.351 1.00 28.25 466 ALA A C 1
ATOM 3678 O O . ALA A 1 466 ? -12.585 17.752 21.551 1.00 28.25 466 ALA A O 1
ATOM 3679 N N . ALA A 1 467 ? -10.724 19.015 21.217 1.00 27.98 467 ALA A N 1
ATOM 3680 C CA . ALA A 1 467 ? -9.637 18.114 21.688 1.00 27.98 467 ALA A CA 1
ATOM 3681 C C . ALA A 1 467 ? -9.262 16.866 20.817 1.00 27.98 467 ALA A C 1
ATOM 3683 O O . ALA A 1 467 ? -10.112 16.350 20.107 1.00 27.98 467 ALA A O 1
ATOM 3684 N N . MET A 1 468 ? -8.015 16.337 20.815 1.00 29.50 468 MET A N 1
ATOM 3685 C CA . MET A 1 468 ? -6.792 16.715 21.568 1.00 29.50 468 MET A CA 1
ATOM 3686 C C . MET A 1 468 ? -5.457 16.207 20.949 1.00 29.50 468 MET A C 1
ATOM 3688 O O . MET A 1 468 ? -5.475 15.210 20.236 1.00 29.50 468 MET A O 1
ATOM 3692 N N . ILE A 1 469 ? -4.335 16.823 21.401 1.00 27.53 469 ILE A N 1
ATOM 3693 C CA . ILE A 1 469 ? -2.891 16.477 21.216 1.00 27.53 469 ILE A CA 1
ATOM 3694 C C . ILE A 1 469 ? -2.348 16.858 19.814 1.00 27.53 469 ILE A C 1
ATOM 3696 O O . ILE A 1 469 ? -3.092 16.780 18.846 1.00 27.53 469 ILE A O 1
ATOM 3700 N N . GLY A 1 470 ? -1.110 17.346 19.604 1.00 25.19 470 GLY A N 1
ATOM 3701 C CA . GLY A 1 470 ? 0.042 17.716 20.469 1.00 25.19 470 GLY A CA 1
ATOM 3702 C C . GLY A 1 470 ? 1.131 18.439 19.618 1.00 25.19 470 GLY A C 1
ATOM 3703 O O . GLY A 1 470 ? 0.945 18.543 18.411 1.00 25.19 470 GLY A O 1
ATOM 3704 N N . GLU A 1 471 ? 2.267 18.976 20.095 1.00 24.62 471 GLU A N 1
ATOM 3705 C CA . GLU A 1 471 ? 2.837 19.124 21.449 1.00 24.62 471 GLU A CA 1
ATOM 3706 C C . GLU A 1 471 ? 3.851 20.314 21.541 1.00 24.62 471 GLU A C 1
ATOM 3708 O O . GLU A 1 471 ? 4.437 20.735 20.550 1.00 24.62 471 GLU A O 1
ATOM 3713 N N . SER A 1 472 ? 4.058 20.830 22.759 1.00 25.64 472 SER A N 1
ATOM 3714 C CA . SER A 1 472 ? 5.192 21.593 23.336 1.00 25.64 472 SER A CA 1
ATOM 3715 C C . SER A 1 472 ? 6.034 22.639 22.549 1.00 25.64 472 SER A C 1
ATOM 3717 O O . SER A 1 472 ? 6.919 22.292 21.770 1.00 25.64 472 SER A O 1
ATOM 3719 N N . SER A 1 473 ? 6.001 23.906 23.008 1.00 28.45 473 SER A N 1
ATOM 3720 C CA . SER A 1 473 ? 7.234 24.681 23.302 1.00 28.45 473 SER A CA 1
ATOM 3721 C C . SER A 1 473 ? 7.002 25.866 24.265 1.00 28.45 473 SER A C 1
ATOM 3723 O O . SER A 1 473 ? 6.150 26.718 24.033 1.00 28.45 473 SER A O 1
ATOM 3725 N N . SER A 1 474 ? 7.811 25.901 25.330 1.00 27.03 474 SER A N 1
ATOM 3726 C CA . SER A 1 474 ? 7.944 26.891 26.420 1.00 27.03 474 SER A CA 1
ATOM 3727 C C . SER A 1 474 ? 7.478 28.345 26.174 1.00 27.03 474 SER A C 1
ATOM 3729 O O . SER A 1 474 ? 8.036 29.063 25.344 1.00 27.03 474 SER A O 1
ATOM 3731 N N . SER A 1 475 ? 6.549 28.831 27.011 1.00 29.06 475 SER A N 1
ATOM 3732 C CA . SER A 1 475 ? 6.145 30.244 27.094 1.00 29.06 475 SER A CA 1
ATOM 3733 C C . SER A 1 475 ? 6.856 30.985 28.236 1.00 29.06 475 SER A C 1
ATOM 3735 O O . SER A 1 475 ? 6.621 30.691 29.410 1.00 29.06 475 SER A O 1
ATOM 3737 N N . ASN A 1 476 ? 7.650 32.008 27.913 1.00 28.00 476 ASN A N 1
ATOM 3738 C CA . ASN A 1 476 ? 8.279 32.887 28.902 1.00 28.00 476 ASN A CA 1
ATOM 3739 C C . ASN A 1 476 ? 7.472 34.196 29.024 1.00 28.00 476 ASN A C 1
ATOM 3741 O O . ASN A 1 476 ? 7.587 35.085 28.181 1.00 28.00 476 ASN A O 1
ATOM 3745 N N . ASN A 1 477 ? 6.622 34.310 30.049 1.00 31.39 477 ASN A N 1
ATOM 3746 C CA . ASN A 1 477 ? 5.734 35.465 30.224 1.00 31.39 477 ASN A CA 1
ATOM 3747 C C . ASN A 1 477 ? 6.438 36.655 30.901 1.00 31.39 477 ASN A C 1
ATOM 3749 O O . ASN A 1 477 ? 6.857 36.573 32.055 1.00 31.39 477 ASN A O 1
ATOM 3753 N N . LYS A 1 478 ? 6.441 37.808 30.224 1.00 27.50 478 LYS A N 1
ATOM 3754 C CA . LYS A 1 478 ? 6.584 39.138 30.835 1.00 27.50 478 LYS A CA 1
ATOM 3755 C C . LYS A 1 478 ? 5.486 40.053 30.283 1.00 27.50 478 LYS A C 1
ATOM 3757 O O . LYS A 1 478 ? 5.423 40.210 29.067 1.00 27.50 478 LYS A O 1
ATOM 3762 N N . PRO A 1 479 ? 4.650 40.680 31.127 1.00 37.72 479 PRO A N 1
ATOM 3763 C CA . PRO A 1 479 ? 3.754 41.735 30.678 1.00 37.72 479 PRO A CA 1
ATOM 3764 C C . PRO A 1 479 ? 4.529 43.057 30.580 1.00 37.72 479 PRO A C 1
ATOM 3766 O O . PRO A 1 479 ? 5.254 43.425 31.504 1.00 37.72 479 PRO A O 1
ATOM 3769 N N . SER A 1 480 ? 4.359 43.786 29.479 1.00 30.05 480 SER A N 1
ATOM 3770 C CA . SER A 1 480 ? 4.775 45.186 29.360 1.00 30.05 480 SER A CA 1
ATOM 3771 C C . SER A 1 480 ? 3.660 46.005 28.724 1.00 30.05 480 SER A C 1
ATOM 3773 O O . SER A 1 480 ? 3.012 45.561 27.778 1.00 30.05 480 SER A O 1
ATOM 3775 N N . GLU A 1 481 ? 3.429 47.181 29.289 1.00 31.25 481 GLU A N 1
ATOM 3776 C CA . GLU A 1 481 ? 2.276 48.037 29.028 1.00 31.25 481 GLU A CA 1
ATOM 3777 C C . GLU A 1 481 ? 2.390 48.822 27.705 1.00 31.25 481 GLU A C 1
ATOM 3779 O O . GLU A 1 481 ? 3.471 48.966 27.146 1.00 31.25 481 GLU A O 1
ATOM 3784 N N . SER A 1 482 ? 1.240 49.348 27.260 1.00 35.62 482 SER A N 1
ATOM 3785 C CA . SER A 1 482 ? 1.050 50.550 26.421 1.00 35.62 482 SER A CA 1
ATOM 3786 C C . SER A 1 482 ? 1.943 50.789 25.179 1.00 35.62 482 SER A C 1
ATOM 3788 O O . SER A 1 482 ? 3.110 51.156 25.272 1.00 35.62 482 SER A O 1
ATOM 3790 N N . ASN A 1 483 ? 1.322 50.785 23.984 1.00 31.52 483 ASN A N 1
ATOM 3791 C CA . ASN A 1 483 ? 1.129 51.986 23.133 1.00 31.52 483 ASN A CA 1
ATOM 3792 C C . ASN A 1 483 ? 0.800 51.659 21.656 1.00 31.52 483 ASN A C 1
ATOM 3794 O O . ASN A 1 483 ? 1.516 50.904 21.015 1.00 31.52 483 ASN A O 1
ATOM 3798 N N . GLY A 1 484 ? -0.210 52.355 21.110 1.00 34.38 484 GLY A N 1
ATOM 3799 C CA . GLY A 1 484 ? -0.262 52.896 19.736 1.00 34.38 484 GLY A CA 1
ATOM 3800 C C . GLY A 1 484 ? -0.220 51.971 18.501 1.00 34.38 484 GLY A C 1
ATOM 3801 O O . GLY A 1 484 ? 0.780 51.318 18.232 1.00 34.38 484 GLY A O 1
ATOM 3802 N N . ASN A 1 485 ? -1.261 52.073 17.658 1.00 50.00 485 ASN A N 1
ATOM 3803 C CA . ASN A 1 485 ? -1.320 51.735 16.220 1.00 50.00 485 ASN A CA 1
ATOM 3804 C C . ASN A 1 485 ? -0.143 50.917 15.642 1.00 50.00 485 ASN A C 1
ATOM 3806 O O . ASN A 1 485 ? 0.800 51.434 15.020 1.00 50.00 485 ASN A O 1
ATOM 3810 N N . ILE A 1 486 ? -0.250 49.596 15.761 1.00 52.19 486 ILE A N 1
ATOM 3811 C CA . ILE A 1 486 ? 0.569 48.660 14.996 1.00 52.19 486 ILE A CA 1
ATOM 3812 C C . ILE A 1 486 ? -0.245 48.243 13.768 1.00 52.19 486 ILE A C 1
ATOM 3814 O O . ILE A 1 486 ? -1.114 47.381 13.851 1.00 52.19 486 ILE A O 1
ATOM 3818 N N . VAL A 1 487 ? 0.040 48.895 12.635 1.00 62.16 487 VAL A N 1
ATOM 3819 C CA . VAL A 1 487 ? -0.251 48.353 11.296 1.00 62.16 487 VAL A CA 1
ATOM 3820 C C . VAL A 1 487 ? 0.276 46.922 11.250 1.00 62.16 487 VAL A C 1
ATOM 3822 O O . VAL A 1 487 ? 1.418 46.706 11.665 1.00 62.16 487 VAL A O 1
ATOM 3825 N N . ASP A 1 488 ? -0.499 45.957 10.760 1.00 73.94 488 ASP A N 1
ATOM 3826 C CA . ASP A 1 488 ? 0.001 44.594 10.591 1.00 73.94 488 ASP A CA 1
ATOM 3827 C C . ASP A 1 488 ? 0.972 44.520 9.398 1.00 73.94 488 ASP A C 1
ATOM 3829 O O . ASP A 1 488 ? 0.619 44.230 8.251 1.00 73.94 488 ASP A O 1
ATOM 3833 N N . LEU A 1 489 ? 2.251 44.793 9.684 1.00 77.69 489 LEU A N 1
ATOM 3834 C CA . LEU A 1 489 ? 3.322 44.631 8.706 1.00 77.69 489 LEU A CA 1
ATOM 3835 C C . LEU A 1 489 ? 3.471 43.172 8.244 1.00 77.69 489 LEU A C 1
ATOM 3837 O O . LEU A 1 489 ? 4.015 42.964 7.164 1.00 77.69 489 LEU A O 1
ATOM 3841 N N . GLN A 1 490 ? 3.036 42.165 9.009 1.00 80.88 490 GLN A N 1
ATOM 3842 C CA . GLN A 1 490 ? 3.150 40.764 8.598 1.00 80.88 490 GLN A CA 1
ATOM 3843 C C . GLN A 1 490 ? 2.127 40.441 7.505 1.00 80.88 490 GLN A C 1
ATOM 3845 O O . GLN A 1 490 ? 2.511 39.878 6.478 1.00 80.88 490 GLN A O 1
ATOM 3850 N N . ALA A 1 491 ? 0.876 40.888 7.656 1.00 82.56 491 ALA A N 1
ATOM 3851 C CA . ALA A 1 491 ? -0.155 40.769 6.623 1.00 82.56 491 ALA A CA 1
ATOM 3852 C C . ALA A 1 491 ? 0.247 41.481 5.315 1.00 82.56 491 ALA A C 1
ATOM 3854 O O . ALA A 1 491 ? 0.232 40.870 4.245 1.00 82.56 491 ALA A O 1
ATOM 3855 N N . ILE A 1 492 ? 0.732 42.729 5.393 1.00 82.31 492 ILE A N 1
ATOM 3856 C CA . ILE A 1 492 ? 1.210 43.474 4.210 1.00 82.31 492 ILE A CA 1
ATOM 3857 C C . ILE A 1 492 ? 2.385 42.757 3.533 1.00 82.31 492 ILE A C 1
ATOM 3859 O O . ILE A 1 492 ? 2.447 42.662 2.306 1.00 82.31 492 ILE A O 1
ATOM 3863 N N . ARG A 1 493 ? 3.325 42.215 4.319 1.00 84.38 493 ARG A N 1
ATOM 3864 C CA . ARG A 1 493 ? 4.452 41.446 3.776 1.00 84.38 493 ARG A CA 1
ATOM 3865 C C . ARG A 1 493 ? 3.990 40.129 3.153 1.00 84.38 493 ARG A C 1
ATOM 3867 O O . ARG A 1 493 ? 4.575 39.734 2.154 1.00 84.38 493 ARG A O 1
ATOM 3874 N N . LYS A 1 494 ? 2.939 39.477 3.662 1.00 85.44 494 LYS A N 1
ATOM 3875 C CA . LYS A 1 494 ? 2.343 38.279 3.045 1.00 85.44 494 LYS A CA 1
ATOM 3876 C C . LYS A 1 494 ? 1.758 38.591 1.660 1.00 85.44 494 LYS A C 1
ATOM 3878 O O . LYS A 1 494 ? 2.090 37.893 0.705 1.00 85.44 494 LYS A O 1
ATOM 3883 N N . VAL A 1 495 ? 0.987 39.675 1.533 1.00 85.12 495 VAL A N 1
ATOM 3884 C CA . VAL A 1 495 ? 0.450 40.176 0.248 1.00 85.12 495 VAL A CA 1
ATOM 3885 C C . VAL A 1 495 ? 1.583 40.502 -0.738 1.00 85.12 495 VAL A C 1
ATOM 3887 O O . VAL A 1 495 ? 1.590 40.008 -1.864 1.00 85.12 495 VAL A O 1
ATOM 3890 N N . GLN A 1 496 ? 2.599 41.254 -0.293 1.00 86.88 496 GLN A N 1
ATOM 3891 C CA . GLN A 1 496 ? 3.785 41.608 -1.092 1.00 86.88 496 GLN A CA 1
ATOM 3892 C C . GLN A 1 496 ? 4.570 40.380 -1.584 1.00 86.88 496 GLN A C 1
ATOM 3894 O O . GLN A 1 496 ? 5.137 40.413 -2.677 1.00 86.88 496 GLN A O 1
ATOM 3899 N N . ARG A 1 497 ? 4.622 39.310 -0.782 1.00 85.88 497 ARG A N 1
ATOM 3900 C CA . ARG A 1 497 ? 5.298 38.053 -1.127 1.00 85.88 497 ARG A CA 1
ATOM 3901 C C . ARG A 1 497 ? 4.515 37.236 -2.155 1.00 85.88 497 ARG A C 1
ATOM 3903 O O . ARG A 1 497 ? 5.086 36.897 -3.186 1.00 85.88 497 ARG A O 1
ATOM 3910 N N . ARG A 1 498 ? 3.215 36.996 -1.928 1.00 87.12 498 ARG A N 1
ATOM 3911 C CA . ARG A 1 498 ? 2.338 36.263 -2.867 1.00 87.12 498 ARG A CA 1
ATOM 3912 C C . ARG A 1 498 ? 2.299 36.925 -4.243 1.00 87.12 498 ARG A C 1
ATOM 3914 O O . ARG A 1 498 ? 2.545 36.272 -5.249 1.00 87.12 498 ARG A O 1
ATOM 3921 N N . LEU A 1 499 ? 2.091 38.240 -4.291 1.00 86.12 499 LEU A N 1
ATOM 3922 C CA . LEU A 1 499 ? 2.070 38.967 -5.561 1.00 86.12 499 LEU A CA 1
ATOM 3923 C C . LEU A 1 499 ? 3.441 38.977 -6.256 1.00 86.12 499 LEU A C 1
ATOM 3925 O O . LEU A 1 499 ? 3.511 38.826 -7.473 1.00 86.12 499 LEU A O 1
ATOM 3929 N N . GLY A 1 500 ? 4.532 39.113 -5.493 1.00 85.31 500 GLY A N 1
ATOM 3930 C CA . GLY A 1 500 ? 5.887 39.018 -6.039 1.00 85.31 500 GLY A CA 1
ATOM 3931 C C . GLY A 1 500 ? 6.181 37.646 -6.640 1.00 85.31 500 GLY A C 1
ATOM 3932 O O . GLY A 1 500 ? 6.672 37.572 -7.759 1.00 85.31 500 GLY A O 1
ATOM 3933 N N . MET A 1 501 ? 5.821 36.571 -5.941 1.00 87.81 501 MET A N 1
ATOM 3934 C CA . MET A 1 501 ? 5.957 35.199 -6.426 1.00 87.81 501 MET A CA 1
ATOM 3935 C C . MET A 1 501 ? 5.290 35.009 -7.795 1.00 87.81 501 MET A C 1
ATOM 3937 O O . MET A 1 501 ? 5.944 34.513 -8.705 1.00 87.81 501 MET A O 1
ATOM 3941 N N . LEU A 1 502 ? 4.042 35.461 -7.969 1.00 86.44 502 LEU A N 1
ATOM 3942 C CA . LEU A 1 502 ? 3.320 35.354 -9.244 1.00 86.44 502 LEU A CA 1
ATOM 3943 C C . LEU A 1 502 ? 3.993 36.153 -10.369 1.00 86.44 502 LEU A C 1
ATOM 3945 O O . LEU A 1 502 ? 4.222 35.622 -11.452 1.00 86.44 502 LEU A O 1
ATOM 3949 N N . VAL A 1 503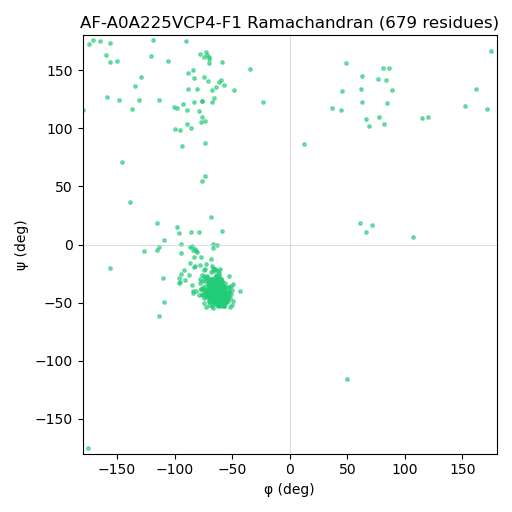 ? 4.332 37.423 -10.124 1.00 85.69 503 VAL A N 1
ATOM 3950 C CA . VAL A 1 503 ? 4.933 38.285 -11.156 1.00 85.69 503 VAL A CA 1
ATOM 3951 C C . VAL A 1 503 ? 6.297 37.738 -11.589 1.00 85.69 503 VAL A C 1
ATOM 3953 O O . VAL A 1 503 ? 6.525 37.523 -12.780 1.00 85.69 503 VAL A O 1
ATOM 3956 N N . TYR A 1 504 ? 7.173 37.424 -10.630 1.00 86.94 504 TYR A N 1
ATOM 3957 C CA . TYR A 1 504 ? 8.518 36.925 -10.917 1.00 86.94 504 TYR A CA 1
ATOM 3958 C C . TYR A 1 504 ? 8.547 35.461 -11.390 1.00 86.94 504 TYR A C 1
ATOM 3960 O O . TYR A 1 504 ? 9.482 35.089 -12.093 1.00 86.94 504 TYR A O 1
ATOM 3968 N N . ALA A 1 505 ? 7.536 34.626 -11.112 1.00 86.69 505 ALA A N 1
ATOM 3969 C CA . ALA A 1 505 ? 7.456 33.280 -11.698 1.00 86.69 505 ALA A CA 1
ATOM 3970 C C . ALA A 1 505 ? 7.458 33.324 -13.239 1.00 86.69 505 ALA A C 1
ATOM 3972 O O . ALA A 1 505 ? 8.099 32.493 -13.879 1.00 86.69 505 ALA A O 1
ATOM 3973 N N . SER A 1 506 ? 6.829 34.341 -13.838 1.00 85.75 506 SER A N 1
ATOM 3974 C CA . SER A 1 506 ? 6.813 34.546 -15.296 1.00 85.75 506 SER A CA 1
ATOM 3975 C C . SER A 1 506 ? 8.165 34.940 -15.910 1.00 85.75 506 SER A C 1
ATOM 3977 O O . SER A 1 506 ? 8.340 34.886 -17.128 1.00 85.75 506 SER A O 1
ATOM 3979 N N . GLU A 1 507 ? 9.140 35.308 -15.076 1.00 85.06 507 GLU A N 1
ATOM 3980 C CA . GLU A 1 507 ? 10.501 35.658 -15.487 1.00 85.06 507 GLU A CA 1
ATOM 3981 C C . GLU A 1 507 ? 11.488 34.483 -15.408 1.00 85.06 507 GLU A C 1
ATOM 3983 O O . GLU A 1 507 ? 12.626 34.606 -15.867 1.00 85.06 507 GLU A O 1
ATOM 3988 N N . LEU A 1 508 ? 11.067 33.338 -14.857 1.00 86.69 508 LEU A N 1
ATOM 3989 C CA . LEU A 1 508 ? 11.870 32.117 -14.826 1.00 86.69 508 LEU A CA 1
ATOM 3990 C C . LEU A 1 508 ? 12.269 31.695 -16.247 1.00 86.69 508 LEU A C 1
ATOM 3992 O O . LEU A 1 508 ? 11.449 31.708 -17.165 1.00 86.69 508 LEU A O 1
ATOM 3996 N N . SER A 1 509 ? 13.525 31.286 -16.436 1.00 86.81 509 SER A N 1
ATOM 3997 C CA . SER A 1 509 ? 14.022 30.868 -17.751 1.00 86.81 509 SER A CA 1
ATOM 3998 C C . SER A 1 509 ? 13.409 29.534 -18.204 1.00 86.81 509 SER A C 1
ATOM 4000 O O . SER A 1 509 ? 12.918 28.745 -17.395 1.00 86.81 509 SER A O 1
ATOM 4002 N N . ALA A 1 510 ? 13.444 29.258 -19.513 1.00 86.38 510 ALA A N 1
ATOM 4003 C CA . ALA A 1 510 ? 12.788 28.085 -20.103 1.00 86.38 510 ALA A CA 1
ATOM 4004 C C . ALA A 1 510 ? 13.095 26.731 -19.410 1.00 86.38 510 ALA A C 1
ATOM 4006 O O . ALA A 1 510 ? 12.149 25.962 -19.241 1.00 86.38 510 ALA A O 1
ATOM 4007 N N . PRO A 1 511 ? 14.329 26.432 -18.937 1.00 87.69 511 PRO A N 1
ATOM 4008 C CA . PRO A 1 511 ? 14.602 25.208 -18.176 1.00 87.69 511 PRO A CA 1
ATOM 4009 C C . PRO A 1 511 ? 13.781 25.073 -16.885 1.00 87.69 511 PRO A C 1
ATOM 4011 O O . PRO A 1 511 ? 13.330 23.977 -16.565 1.00 87.69 511 PRO A O 1
ATOM 4014 N N . TRP A 1 512 ? 13.543 26.173 -16.163 1.00 89.31 512 TRP A N 1
ATOM 4015 C CA . TRP A 1 512 ? 12.706 26.174 -14.958 1.00 89.31 512 TRP A CA 1
ATOM 4016 C C . TRP A 1 512 ? 11.232 25.963 -15.302 1.00 89.31 512 TRP A C 1
ATOM 4018 O O . TRP A 1 512 ? 10.567 25.156 -14.661 1.00 89.31 512 TRP A O 1
ATOM 4028 N N . GLN A 1 513 ? 10.727 26.648 -16.333 1.00 89.62 513 GLN A N 1
ATOM 4029 C CA . GLN A 1 513 ? 9.331 26.512 -16.769 1.00 89.62 513 GLN A CA 1
ATOM 4030 C C . GLN A 1 513 ? 9.020 25.081 -17.235 1.00 89.62 513 GLN A C 1
ATOM 4032 O O . GLN A 1 513 ? 8.019 24.496 -16.826 1.00 89.62 513 GLN A O 1
ATOM 4037 N N . GLN A 1 514 ? 9.916 24.488 -18.033 1.00 90.88 514 GLN A N 1
ATOM 4038 C CA . GLN A 1 514 ? 9.819 23.092 -18.469 1.00 90.88 514 GLN A CA 1
ATOM 4039 C C . GLN A 1 514 ? 9.861 22.120 -17.284 1.00 90.88 514 GLN A C 1
ATOM 4041 O O . GLN A 1 514 ? 9.103 21.153 -17.265 1.00 90.88 514 GLN A O 1
ATOM 4046 N N . HIS A 1 515 ? 10.705 22.384 -16.281 1.00 91.81 515 HIS A N 1
ATOM 4047 C CA . HIS A 1 515 ? 10.805 21.520 -15.105 1.00 91.81 515 HIS A CA 1
ATOM 4048 C C . HIS A 1 515 ? 9.579 21.608 -14.187 1.00 91.81 515 HIS A C 1
ATOM 4050 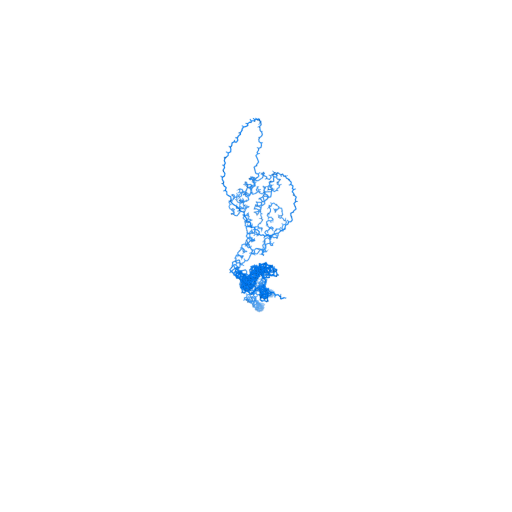O O . HIS A 1 515 ? 9.103 20.584 -13.704 1.00 91.81 515 HIS A O 1
ATOM 4056 N N . LEU A 1 516 ? 9.007 22.801 -13.994 1.00 91.19 516 LEU A N 1
ATOM 4057 C CA . LEU A 1 516 ? 7.749 22.973 -13.254 1.00 91.19 516 LEU A CA 1
ATOM 4058 C C . LEU A 1 516 ? 6.579 22.256 -13.945 1.00 91.19 516 LEU A C 1
ATOM 4060 O O . LEU A 1 516 ? 5.781 21.610 -13.266 1.00 91.19 516 LEU A O 1
ATOM 4064 N N . GLN A 1 517 ? 6.511 22.299 -15.281 1.00 91.56 517 GLN A N 1
ATOM 4065 C CA . GLN A 1 517 ? 5.524 21.522 -16.036 1.00 91.56 517 GLN A CA 1
ATOM 4066 C C . GLN A 1 517 ? 5.759 20.011 -15.881 1.00 91.56 517 GLN A C 1
ATOM 4068 O O . GLN A 1 517 ? 4.816 19.275 -15.611 1.00 91.56 517 GLN A O 1
ATOM 4073 N N . PHE A 1 518 ? 7.012 19.549 -15.966 1.00 92.62 518 PHE A N 1
ATOM 4074 C CA . PHE A 1 518 ? 7.354 18.143 -15.739 1.00 92.62 518 PHE A CA 1
ATOM 4075 C C . PHE A 1 518 ? 6.936 17.660 -14.341 1.00 92.62 518 PHE A C 1
ATOM 4077 O O . PHE A 1 518 ? 6.379 16.567 -14.226 1.00 92.62 518 PHE A O 1
ATOM 4084 N N . ILE A 1 519 ? 7.150 18.470 -13.293 1.00 92.31 519 ILE A N 1
ATOM 4085 C CA . ILE A 1 519 ? 6.681 18.166 -11.932 1.00 92.31 519 ILE A CA 1
ATOM 4086 C C . ILE A 1 519 ? 5.153 18.016 -11.919 1.00 92.31 519 ILE A C 1
ATOM 4088 O O . ILE A 1 519 ? 4.662 17.025 -11.384 1.00 92.31 519 ILE A O 1
ATOM 4092 N N . ALA A 1 520 ? 4.397 18.933 -12.532 1.00 91.94 520 ALA A N 1
ATOM 4093 C CA . ALA A 1 520 ? 2.935 18.832 -12.578 1.00 91.94 520 ALA A CA 1
ATOM 4094 C C . ALA A 1 520 ? 2.456 17.579 -13.324 1.00 91.94 520 ALA A C 1
ATOM 4096 O O . ALA A 1 520 ? 1.566 16.884 -12.836 1.00 91.94 520 ALA A O 1
ATOM 4097 N N . ASP A 1 521 ? 3.098 17.228 -14.440 1.00 92.06 521 ASP A N 1
ATOM 4098 C CA . ASP A 1 521 ? 2.809 15.992 -15.169 1.00 92.06 521 ASP A CA 1
ATOM 4099 C C . ASP A 1 521 ? 3.087 14.747 -14.293 1.00 92.06 521 ASP A C 1
ATOM 4101 O O . ASP A 1 521 ? 2.311 13.788 -14.315 1.00 92.06 521 ASP A O 1
ATOM 4105 N N . GLN A 1 522 ? 4.148 14.759 -13.468 1.00 91.38 522 GLN A N 1
ATOM 4106 C CA . GLN A 1 522 ? 4.431 13.665 -12.526 1.00 91.38 522 GLN A CA 1
ATOM 4107 C C . GLN A 1 522 ? 3.425 13.616 -11.367 1.00 91.38 522 GLN A C 1
ATOM 4109 O O . GLN A 1 522 ? 2.993 12.526 -10.995 1.00 91.38 522 GLN A O 1
ATOM 4114 N N . LEU A 1 523 ? 3.007 14.760 -10.817 1.00 90.88 523 LEU A N 1
ATOM 4115 C CA . LEU A 1 523 ? 1.983 14.814 -9.767 1.00 90.88 523 LEU A CA 1
ATOM 4116 C C . LEU A 1 523 ? 0.602 14.392 -10.295 1.00 90.88 523 LEU A C 1
ATOM 4118 O O . LEU A 1 523 ? -0.158 13.754 -9.567 1.00 90.88 523 LEU A O 1
ATOM 4122 N N . ALA A 1 524 ? 0.282 14.660 -11.563 1.00 90.19 524 ALA A N 1
ATOM 4123 C CA . ALA A 1 524 ? -0.934 14.166 -12.210 1.00 90.19 524 ALA A CA 1
ATOM 4124 C C . ALA A 1 524 ? -0.912 12.634 -12.391 1.00 90.19 524 ALA A C 1
ATOM 4126 O O . ALA A 1 524 ? -1.914 11.963 -12.125 1.00 90.19 524 ALA A O 1
ATOM 4127 N N . LEU A 1 525 ? 0.238 12.061 -12.776 1.00 89.56 525 LEU A N 1
ATOM 4128 C CA . LEU A 1 525 ? 0.439 10.606 -12.787 1.00 89.56 525 LEU A CA 1
ATOM 4129 C C . LEU A 1 525 ? 0.292 10.009 -11.380 1.00 89.56 525 LEU A C 1
ATOM 4131 O O . LEU A 1 525 ? -0.435 9.029 -11.218 1.00 89.56 525 LEU A O 1
ATOM 4135 N N . GLN A 1 526 ? 0.890 10.638 -10.362 1.00 89.69 526 GLN A N 1
ATOM 4136 C CA . GLN A 1 526 ? 0.757 10.200 -8.971 1.00 89.69 526 GLN A CA 1
ATOM 4137 C C . GLN A 1 526 ? -0.693 10.277 -8.478 1.00 89.69 526 GLN A C 1
ATOM 4139 O O . GLN A 1 526 ? -1.194 9.318 -7.905 1.00 89.69 526 GLN A O 1
ATOM 4144 N N . THR A 1 527 ? -1.415 11.357 -8.787 1.00 90.06 527 THR A N 1
ATOM 4145 C CA . THR A 1 527 ? -2.840 11.519 -8.440 1.00 90.06 527 THR A CA 1
ATOM 4146 C C . THR A 1 527 ? -3.679 10.367 -8.999 1.00 90.06 527 THR A C 1
ATOM 4148 O O . THR A 1 527 ? -4.542 9.825 -8.307 1.00 90.06 527 THR A O 1
ATOM 4151 N N . LYS A 1 528 ? -3.401 9.947 -10.241 1.00 89.62 528 LYS A N 1
ATOM 4152 C CA . LYS A 1 528 ? -4.062 8.796 -10.863 1.00 89.62 528 LYS A CA 1
ATOM 4153 C C . LYS A 1 528 ? -3.663 7.466 -10.212 1.00 89.62 528 LYS A C 1
ATOM 4155 O O . LYS A 1 528 ? -4.527 6.609 -10.043 1.00 89.62 528 LYS A O 1
ATOM 4160 N N . ALA A 1 529 ? -2.388 7.284 -9.865 1.00 88.12 529 ALA A N 1
ATOM 4161 C CA . ALA A 1 529 ? -1.909 6.083 -9.182 1.00 88.12 529 ALA A CA 1
ATOM 4162 C C . ALA A 1 529 ? -2.551 5.934 -7.794 1.00 88.12 529 ALA A C 1
ATOM 4164 O O . ALA A 1 529 ? -3.141 4.892 -7.515 1.00 88.12 529 ALA A O 1
ATOM 4165 N N . ASN A 1 530 ? -2.541 7.001 -6.989 1.00 90.62 530 ASN A N 1
ATOM 4166 C CA . ASN A 1 530 ? -3.197 7.056 -5.683 1.00 90.62 530 ASN A CA 1
ATOM 4167 C C . ASN A 1 530 ? -4.682 6.713 -5.795 1.00 90.62 530 ASN A C 1
ATOM 4169 O O . ASN A 1 530 ? -5.146 5.850 -5.069 1.00 90.62 530 ASN A O 1
ATOM 4173 N N . GLY A 1 531 ? -5.413 7.308 -6.747 1.00 89.81 531 GLY A N 1
ATOM 4174 C CA . GLY A 1 531 ? -6.839 7.018 -6.930 1.00 89.81 531 GLY A CA 1
ATOM 4175 C C . GLY A 1 531 ? -7.141 5.538 -7.203 1.00 89.81 531 GLY A C 1
ATOM 4176 O O . GLY A 1 531 ? -8.122 5.014 -6.685 1.00 89.81 531 GLY A O 1
ATOM 4177 N N . ILE A 1 532 ? -6.281 4.851 -7.964 1.00 89.62 532 ILE A N 1
ATOM 4178 C CA . ILE A 1 532 ? -6.422 3.414 -8.253 1.00 89.62 532 ILE A CA 1
ATOM 4179 C C . ILE A 1 532 ? -6.072 2.559 -7.026 1.00 89.62 532 ILE A C 1
ATOM 4181 O O . ILE A 1 532 ? -6.767 1.583 -6.747 1.00 89.62 532 ILE A O 1
ATOM 4185 N N . VAL A 1 533 ? -5.022 2.914 -6.277 1.00 90.75 533 VAL A N 1
ATOM 4186 C CA . VAL A 1 533 ? -4.659 2.201 -5.039 1.00 90.75 533 VAL A CA 1
ATOM 4187 C C . VAL A 1 533 ? -5.713 2.426 -3.952 1.00 90.75 533 VAL A C 1
ATOM 4189 O O . VAL A 1 533 ? -6.140 1.459 -3.333 1.00 90.75 533 VAL A O 1
ATOM 4192 N N . ASP A 1 534 ? -6.204 3.653 -3.764 1.00 91.06 534 ASP A N 1
ATOM 4193 C CA . ASP A 1 534 ? -7.289 3.991 -2.833 1.00 91.06 534 ASP A CA 1
ATOM 4194 C C . ASP A 1 534 ? -8.588 3.238 -3.156 1.00 91.06 534 ASP A C 1
ATOM 4196 O O . ASP A 1 534 ? -9.238 2.728 -2.243 1.00 91.06 534 ASP A O 1
ATOM 4200 N N . GLU A 1 535 ? -8.958 3.113 -4.437 1.00 91.75 535 GLU A N 1
ATOM 4201 C CA . GLU A 1 535 ? -10.127 2.329 -4.859 1.00 91.75 535 GLU A CA 1
ATOM 4202 C C . GLU A 1 535 ? -9.976 0.845 -4.484 1.00 91.75 535 GLU A C 1
ATOM 4204 O O . GLU A 1 535 ? -10.902 0.246 -3.934 1.00 91.75 535 GLU A O 1
ATOM 4209 N N . VAL A 1 536 ? -8.799 0.255 -4.724 1.00 91.31 536 VAL A N 1
ATOM 4210 C CA . VAL A 1 536 ? -8.503 -1.138 -4.351 1.00 91.31 536 VAL A CA 1
ATOM 4211 C C . VAL A 1 536 ? -8.482 -1.318 -2.834 1.00 91.31 536 VAL A C 1
ATOM 4213 O O . VAL A 1 536 ? -9.122 -2.236 -2.325 1.00 91.31 536 VAL A O 1
ATOM 4216 N N . ILE A 1 537 ? -7.806 -0.436 -2.095 1.00 92.38 537 ILE A N 1
ATOM 4217 C CA . ILE A 1 537 ? -7.759 -0.471 -0.629 1.00 92.38 537 ILE A CA 1
ATOM 4218 C C . ILE A 1 537 ? -9.174 -0.373 -0.051 1.00 92.38 537 ILE A C 1
ATOM 4220 O O . ILE A 1 537 ? -9.534 -1.178 0.808 1.00 92.38 537 ILE A O 1
ATOM 4224 N N . SER A 1 538 ? -10.011 0.541 -0.545 1.00 92.75 538 SER A N 1
ATOM 4225 C CA . SER A 1 538 ? -11.368 0.684 -0.016 1.00 92.75 538 SER A CA 1
ATOM 4226 C C . SER A 1 538 ? -12.259 -0.515 -0.356 1.00 92.75 538 SER A C 1
ATOM 4228 O O . SER A 1 538 ? -13.007 -0.996 0.497 1.00 92.75 538 SER A O 1
ATOM 4230 N N . ARG A 1 539 ? -12.122 -1.080 -1.564 1.00 93.00 539 ARG A N 1
ATOM 4231 C CA . ARG A 1 539 ? -12.880 -2.267 -1.990 1.00 93.00 539 ARG A CA 1
ATOM 4232 C C . ARG A 1 539 ? -12.481 -3.541 -1.239 1.00 93.00 539 ARG A C 1
ATOM 4234 O O . ARG A 1 539 ? -13.358 -4.306 -0.848 1.00 93.00 539 ARG A O 1
ATOM 4241 N N . GLU A 1 540 ? -11.183 -3.782 -1.061 1.00 92.81 540 GLU A N 1
ATOM 4242 C CA . GLU A 1 540 ? -10.655 -5.049 -0.529 1.00 92.81 540 GLU A CA 1
ATOM 4243 C C . GLU A 1 540 ? -10.413 -5.027 0.990 1.00 92.81 540 GLU A C 1
ATOM 4245 O O . GLU A 1 540 ? -10.424 -6.086 1.620 1.00 92.81 540 GLU A O 1
ATOM 4250 N N . CYS A 1 541 ? -10.183 -3.853 1.596 1.00 93.94 541 CYS A N 1
ATOM 4251 C CA . CYS A 1 541 ? -9.762 -3.743 2.999 1.00 93.94 541 CYS A CA 1
ATOM 4252 C C . CYS A 1 541 ? -10.839 -3.176 3.924 1.00 93.94 541 CYS A C 1
ATOM 4254 O O . CYS A 1 541 ? -11.086 -3.766 4.977 1.00 93.94 541 CYS A O 1
ATOM 4256 N N . ASP A 1 542 ? -11.472 -2.051 3.568 1.00 92.44 542 ASP A N 1
ATOM 4257 C CA . ASP A 1 542 ? -12.305 -1.290 4.515 1.00 92.44 542 ASP A CA 1
ATOM 4258 C C . ASP A 1 542 ? -13.469 -2.130 5.062 1.00 92.44 542 ASP A C 1
ATOM 4260 O O . ASP A 1 542 ? -13.652 -2.208 6.277 1.00 92.44 542 ASP A O 1
ATOM 4264 N N . PHE A 1 543 ? -14.187 -2.851 4.192 1.00 93.00 543 PHE A N 1
ATOM 4265 C CA . PHE A 1 543 ? -15.287 -3.733 4.604 1.00 93.00 543 PHE A CA 1
ATOM 4266 C C . PHE A 1 543 ? -14.832 -4.875 5.532 1.00 93.00 543 PHE A C 1
ATOM 4268 O O . PHE A 1 543 ? -15.542 -5.230 6.477 1.00 93.00 543 PHE A O 1
ATOM 4275 N N . LEU A 1 544 ? -13.647 -5.455 5.298 1.00 93.56 544 LEU A N 1
ATOM 4276 C CA . LEU A 1 544 ? -13.110 -6.521 6.150 1.00 93.56 544 LEU A CA 1
ATOM 4277 C C . LEU A 1 544 ? -12.707 -5.983 7.526 1.00 93.56 544 LEU A C 1
ATOM 4279 O O . LEU A 1 544 ? -13.020 -6.610 8.540 1.00 93.56 544 LEU A O 1
ATOM 4283 N N . ILE A 1 545 ? -12.061 -4.815 7.574 1.00 94.19 545 ILE A N 1
ATOM 4284 C CA . ILE A 1 545 ? -11.687 -4.157 8.832 1.00 94.19 545 ILE A CA 1
ATOM 4285 C C . ILE A 1 545 ? -12.943 -3.764 9.614 1.00 94.19 545 ILE A C 1
ATOM 4287 O O . ILE A 1 545 ? -13.035 -4.090 10.797 1.00 94.19 545 ILE A O 1
ATOM 4291 N N . GLU A 1 546 ? -13.929 -3.132 8.971 1.00 94.25 546 GLU A N 1
ATOM 4292 C CA . GLU A 1 546 ? -15.197 -2.756 9.607 1.00 94.25 546 GLU A CA 1
ATOM 4293 C C . GLU A 1 546 ? -15.927 -3.987 10.162 1.00 94.25 546 GLU A C 1
ATOM 4295 O O . GLU A 1 546 ? -16.336 -3.987 11.325 1.00 94.25 546 GLU A O 1
ATOM 4300 N N . THR A 1 547 ? -16.005 -5.072 9.383 1.00 93.56 547 THR A N 1
ATOM 4301 C CA . THR A 1 547 ? -16.605 -6.341 9.824 1.00 93.56 547 THR A CA 1
ATOM 4302 C C . THR A 1 547 ? -15.912 -6.878 11.079 1.00 93.56 547 THR A C 1
ATOM 4304 O O . THR A 1 547 ? -16.584 -7.156 12.072 1.00 93.56 547 THR A O 1
ATOM 4307 N N . ARG A 1 548 ? -14.574 -6.964 11.096 1.00 92.00 548 ARG A N 1
ATOM 4308 C CA . ARG A 1 548 ? -13.809 -7.473 12.255 1.00 92.00 548 ARG A CA 1
ATOM 4309 C C . ARG A 1 548 ? -13.898 -6.549 13.474 1.00 92.00 548 ARG A C 1
ATOM 4311 O O . ARG A 1 548 ? -14.008 -7.022 14.608 1.00 92.00 548 ARG A O 1
ATOM 4318 N N . GLN A 1 549 ? -13.903 -5.232 13.264 1.00 92.56 549 GLN A N 1
ATOM 4319 C CA . GLN A 1 549 ? -14.114 -4.262 14.340 1.00 92.56 549 GLN A CA 1
ATOM 4320 C C . GLN A 1 549 ? -15.518 -4.387 14.946 1.00 92.56 549 GLN A C 1
ATOM 4322 O O . GLN A 1 549 ? -15.653 -4.330 16.171 1.00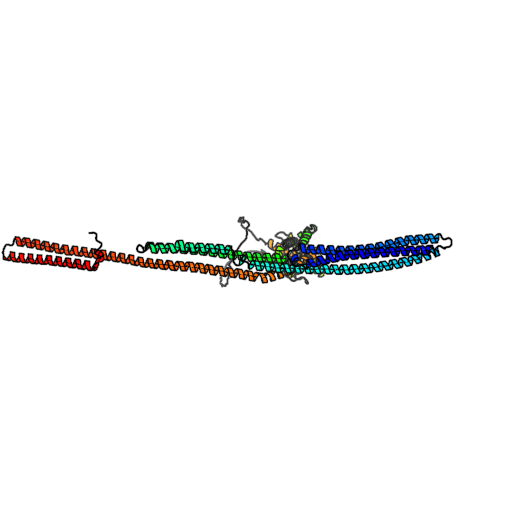 92.56 549 GLN A O 1
ATOM 4327 N N . GLN A 1 550 ? -16.546 -4.589 14.117 1.00 93.75 550 GLN A N 1
ATOM 4328 C CA . GLN A 1 550 ? -17.933 -4.739 14.551 1.00 93.75 550 GLN A CA 1
ATOM 4329 C C . GLN A 1 550 ? -18.190 -6.088 15.238 1.00 93.75 550 GLN A C 1
ATOM 4331 O O . GLN A 1 550 ? -18.836 -6.113 16.283 1.00 93.75 550 GLN A O 1
ATOM 4336 N N . GLU A 1 551 ? -17.652 -7.195 14.720 1.00 92.88 551 GLU A N 1
ATOM 4337 C CA . GLU A 1 551 ? -17.705 -8.514 15.370 1.00 92.88 551 GLU A CA 1
ATOM 4338 C C . GLU A 1 551 ? -17.106 -8.471 16.780 1.00 92.88 551 GLU A C 1
ATOM 4340 O O . GLU A 1 551 ? -17.754 -8.879 17.746 1.00 92.88 551 GLU A O 1
ATOM 4345 N N . GLY A 1 552 ? -15.886 -7.939 16.922 1.00 91.56 552 GLY A N 1
ATOM 4346 C CA . GLY A 1 552 ? -15.230 -7.850 18.224 1.00 91.56 552 GLY A CA 1
ATOM 4347 C C . GLY A 1 552 ? -15.906 -6.851 19.171 1.00 91.56 552 GLY A C 1
ATOM 4348 O O . GLY A 1 552 ? -15.970 -7.109 20.371 1.00 91.56 552 GLY A O 1
ATOM 4349 N N . ARG A 1 553 ? -16.498 -5.762 18.654 1.00 92.56 553 ARG A N 1
ATOM 4350 C CA . ARG A 1 553 ? -17.340 -4.846 19.448 1.00 92.56 553 ARG A CA 1
ATOM 4351 C C . ARG A 1 553 ? -18.566 -5.568 20.012 1.00 92.56 553 ARG A C 1
ATOM 4353 O O . ARG A 1 553 ? -18.772 -5.534 21.222 1.00 92.56 553 ARG A O 1
ATOM 4360 N N . LEU A 1 554 ? -19.330 -6.257 19.161 1.00 94.25 554 LEU A N 1
ATOM 4361 C CA . LEU A 1 554 ? -20.519 -7.019 19.563 1.00 94.25 554 LEU A CA 1
ATOM 4362 C C . LEU A 1 554 ? -20.176 -8.131 20.562 1.00 94.25 554 LEU A C 1
ATOM 4364 O O . LEU A 1 554 ? -20.912 -8.335 21.528 1.00 94.25 554 LEU A O 1
ATOM 4368 N N . LEU A 1 555 ? -19.049 -8.822 20.358 1.00 92.81 555 LEU A N 1
ATOM 4369 C CA . LEU A 1 555 ? -18.551 -9.828 21.292 1.00 92.81 555 LEU A CA 1
ATOM 4370 C C . LEU A 1 555 ? -18.264 -9.207 22.664 1.00 92.81 555 LEU A C 1
ATOM 4372 O O . LEU A 1 555 ? -18.791 -9.691 23.662 1.00 92.81 555 LEU A O 1
ATOM 4376 N N . VAL A 1 556 ? -17.473 -8.131 22.724 1.00 93.06 556 VAL A N 1
ATOM 4377 C CA . VAL A 1 556 ? -17.129 -7.467 23.992 1.00 93.06 556 VAL A CA 1
ATOM 4378 C C . VAL A 1 556 ? -18.384 -6.934 24.691 1.00 93.06 556 VAL A C 1
ATOM 4380 O O . VAL A 1 556 ? -18.553 -7.187 25.883 1.00 93.06 556 VAL A O 1
ATOM 4383 N N . GLU A 1 557 ? -19.294 -6.268 23.974 1.00 93.69 557 GLU A N 1
ATOM 4384 C CA . GLU A 1 557 ? -20.555 -5.743 24.523 1.00 93.69 557 GLU A CA 1
ATOM 4385 C C . GLU A 1 557 ? -21.447 -6.838 25.128 1.00 93.69 557 GLU A C 1
ATOM 4387 O O . GLU A 1 557 ? -21.885 -6.710 26.276 1.00 93.69 557 GLU A O 1
ATOM 4392 N N . GLU A 1 558 ? -21.689 -7.937 24.406 1.00 94.88 558 GLU A N 1
ATOM 4393 C CA . GLU A 1 558 ? -22.493 -9.044 24.935 1.00 94.88 558 GLU A CA 1
ATOM 4394 C C . GLU A 1 558 ? -21.764 -9.750 26.091 1.00 94.88 558 GLU A C 1
ATOM 4396 O O . GLU A 1 558 ? -22.410 -10.120 27.070 1.00 94.88 558 GLU A O 1
ATOM 4401 N N . MET A 1 559 ? -20.431 -9.873 26.058 1.00 91.50 559 MET A N 1
ATOM 4402 C CA . MET A 1 559 ? -19.659 -10.412 27.184 1.00 91.50 559 MET A CA 1
ATOM 4403 C C . MET A 1 559 ? -19.801 -9.568 28.454 1.00 91.50 559 MET A C 1
ATOM 4405 O O . MET A 1 559 ? -20.119 -10.126 29.505 1.00 91.50 559 MET A O 1
ATOM 4409 N N . GLY A 1 560 ? -19.635 -8.244 28.367 1.00 91.62 560 GLY A N 1
ATOM 4410 C CA . GLY A 1 560 ? -19.806 -7.340 29.510 1.00 91.62 560 GLY A CA 1
ATOM 4411 C C . GLY A 1 560 ? -21.204 -7.455 30.121 1.00 91.62 560 GLY A C 1
ATOM 4412 O O . GLY A 1 560 ? -21.348 -7.684 31.321 1.00 91.62 560 GLY A O 1
ATOM 4413 N N . LYS A 1 561 ? -22.236 -7.436 29.271 1.00 93.56 561 LYS A N 1
ATOM 4414 C CA . LYS A 1 561 ? -23.636 -7.628 29.671 1.00 93.56 561 LYS A CA 1
ATOM 4415 C C . LYS A 1 561 ? -23.891 -8.985 30.337 1.00 93.56 561 LYS A C 1
ATOM 4417 O O . LYS A 1 561 ? -24.638 -9.050 31.311 1.00 93.56 561 LYS A O 1
ATOM 4422 N N . ARG A 1 562 ? -23.289 -10.079 29.852 1.00 92.88 562 ARG A N 1
ATOM 4423 C CA . ARG A 1 562 ? -23.422 -11.406 30.488 1.00 92.88 562 ARG A CA 1
ATOM 4424 C C . ARG A 1 562 ? -22.701 -11.480 31.831 1.00 92.88 562 ARG A C 1
ATOM 4426 O O . ARG A 1 562 ? -23.250 -12.081 32.749 1.00 92.88 562 ARG A O 1
ATOM 4433 N N . MET A 1 563 ? -21.525 -10.864 31.961 1.00 91.69 563 MET A N 1
ATOM 4434 C CA . MET A 1 563 ? -20.791 -10.786 33.231 1.00 91.69 563 MET A CA 1
ATOM 4435 C C . MET A 1 563 ? -21.589 -10.012 34.287 1.00 91.69 563 MET A C 1
ATOM 4437 O O . MET A 1 563 ? -21.771 -10.510 35.395 1.00 91.69 563 MET A O 1
ATOM 4441 N N . GLU A 1 564 ? -22.130 -8.846 33.926 1.00 92.38 564 GLU A N 1
ATOM 4442 C CA . GLU A 1 564 ? -22.987 -8.030 34.795 1.00 92.38 564 GLU A CA 1
ATOM 4443 C C . GLU A 1 564 ? -24.252 -8.797 35.219 1.00 92.38 564 GLU A C 1
ATOM 4445 O O . GLU A 1 564 ? -24.531 -8.927 36.411 1.00 92.38 564 GLU A O 1
ATOM 4450 N N . GLN A 1 565 ? -24.971 -9.402 34.264 1.00 93.62 565 GLN A N 1
ATOM 4451 C CA . GLN A 1 565 ? -26.157 -10.219 34.550 1.00 93.62 565 GLN A CA 1
ATOM 4452 C C . GLN A 1 565 ? -25.851 -11.406 35.470 1.00 93.62 565 GLN A C 1
ATOM 4454 O O . GLN A 1 565 ? -26.620 -11.678 36.390 1.00 93.62 565 GLN A O 1
ATOM 4459 N N . GLN A 1 566 ? -24.744 -12.117 35.241 1.00 92.00 566 GLN A N 1
ATOM 4460 C CA . GLN A 1 566 ? -24.328 -13.243 36.077 1.00 92.00 566 GLN A CA 1
ATOM 4461 C C . GLN A 1 566 ? -23.992 -12.784 37.501 1.00 92.00 566 GLN A C 1
ATOM 4463 O O . GLN A 1 566 ? -24.464 -13.397 38.458 1.00 92.00 566 GLN A O 1
ATOM 4468 N N . SER A 1 567 ? -23.224 -11.700 37.639 1.00 91.62 567 SER A N 1
ATOM 4469 C CA . SER A 1 567 ? -22.842 -11.113 38.928 1.00 91.62 567 SER A CA 1
ATOM 4470 C C . SER A 1 567 ? -24.072 -10.694 39.738 1.00 91.62 567 SER A C 1
ATOM 4472 O O . SER A 1 567 ? -24.277 -11.161 40.864 1.00 91.62 567 SER A O 1
ATOM 4474 N N . ALA A 1 568 ? -24.956 -9.906 39.115 1.00 92.25 568 ALA A N 1
ATOM 4475 C CA . ALA A 1 568 ? -26.181 -9.413 39.729 1.00 92.25 568 ALA A CA 1
ATOM 4476 C C . ALA A 1 568 ? -27.110 -10.565 40.140 1.00 92.25 568 ALA A C 1
ATOM 4478 O O . ALA A 1 568 ? -27.557 -10.612 41.283 1.00 92.25 568 ALA A O 1
ATOM 4479 N N . LEU A 1 569 ? -27.341 -11.554 39.263 1.00 93.38 569 LEU A N 1
ATOM 4480 C CA . LEU A 1 569 ? -28.152 -12.733 39.591 1.00 93.38 569 LEU A CA 1
ATOM 4481 C C . LEU A 1 569 ? -27.560 -13.540 40.753 1.00 93.38 569 LEU A C 1
ATOM 4483 O O . LEU A 1 569 ? -28.306 -13.992 41.621 1.00 93.38 569 LEU A O 1
ATOM 4487 N N . LEU A 1 570 ? -26.241 -13.741 40.798 1.00 91.19 570 LEU A N 1
ATOM 4488 C CA . LEU A 1 570 ? -25.597 -14.450 41.908 1.00 91.19 570 LEU A CA 1
ATOM 4489 C C . LEU A 1 570 ? -25.683 -13.663 43.222 1.00 91.19 570 LEU A C 1
ATOM 4491 O O . LEU A 1 570 ? -25.752 -14.279 44.285 1.00 91.19 570 LEU A O 1
ATOM 4495 N N . HIS A 1 571 ? -25.689 -12.328 43.179 1.00 92.25 571 HIS A N 1
ATOM 4496 C CA . HIS A 1 571 ? -25.881 -11.498 44.368 1.00 92.25 571 HIS A CA 1
ATOM 4497 C C . HIS A 1 571 ? -27.322 -11.539 44.856 1.00 92.25 571 HIS A C 1
ATOM 4499 O O . HIS A 1 571 ? -27.558 -11.936 45.994 1.00 92.25 571 HIS A O 1
ATOM 4505 N N . ASP A 1 572 ? -28.277 -11.245 43.974 1.00 93.50 572 ASP A N 1
ATOM 4506 C CA . ASP A 1 572 ? -29.708 -11.214 44.269 1.00 93.50 572 ASP A CA 1
ATOM 4507 C C . ASP A 1 572 ? -30.190 -12.494 44.965 1.00 93.50 572 ASP A C 1
ATOM 4509 O O . ASP A 1 572 ? -30.972 -12.428 45.912 1.00 93.50 572 ASP A O 1
ATOM 4513 N N . HIS A 1 573 ? -29.744 -13.672 44.514 1.00 91.56 573 HIS A N 1
ATOM 4514 C CA . HIS A 1 573 ? -30.148 -14.943 45.123 1.00 91.56 573 HIS A CA 1
ATOM 4515 C C . HIS A 1 573 ? -29.584 -15.132 46.537 1.00 91.56 573 HIS A C 1
ATOM 4517 O O . HIS A 1 573 ? -30.323 -15.547 47.433 1.00 91.56 573 HIS A O 1
ATOM 4523 N N . VAL A 1 574 ? -28.302 -14.821 46.754 1.00 91.38 574 VAL A N 1
ATOM 4524 C CA . VAL A 1 574 ? -27.665 -14.957 48.073 1.00 91.38 574 VAL A CA 1
ATOM 4525 C C . VAL A 1 574 ? -28.228 -13.911 49.036 1.00 91.38 574 VAL A C 1
ATOM 4527 O O . VAL A 1 574 ? -28.640 -14.251 50.141 1.00 91.38 574 VAL A O 1
ATOM 4530 N N . GLU A 1 575 ? -28.339 -12.658 48.599 1.00 93.38 575 GLU A N 1
ATOM 4531 C CA . GLU A 1 575 ? -28.843 -11.545 49.403 1.00 93.38 575 GLU A CA 1
ATOM 4532 C C . GLU A 1 575 ? -30.308 -11.755 49.831 1.00 93.38 575 GLU A C 1
ATOM 4534 O O . GLU A 1 575 ? -30.645 -11.559 51.002 1.00 93.38 575 GLU A O 1
ATOM 4539 N N . LYS A 1 576 ? -31.179 -12.252 48.937 1.00 93.62 576 LYS A N 1
ATOM 4540 C CA . LYS A 1 576 ? -32.567 -12.621 49.283 1.00 93.62 576 LYS A CA 1
ATOM 4541 C C . LYS A 1 576 ? -32.630 -13.727 50.335 1.00 93.62 576 LYS A C 1
ATOM 4543 O O . LYS A 1 576 ? -33.489 -13.664 51.215 1.00 93.62 576 LYS A O 1
ATOM 4548 N N . LEU A 1 577 ? -31.726 -14.707 50.280 1.00 92.25 577 LEU A N 1
ATOM 4549 C CA . LEU A 1 577 ? -31.649 -15.765 51.287 1.00 92.25 577 LEU A CA 1
ATOM 4550 C C . LEU A 1 577 ? -31.195 -15.209 52.648 1.00 92.25 577 LEU A C 1
ATOM 4552 O O . LEU A 1 577 ? -31.823 -15.507 53.662 1.00 92.25 577 LEU A O 1
ATOM 4556 N N . VAL A 1 578 ? -30.179 -14.338 52.682 1.00 91.44 578 VAL A N 1
ATOM 4557 C CA . VAL A 1 578 ? -29.725 -13.683 53.927 1.00 91.44 578 VAL A CA 1
ATOM 4558 C C . VAL A 1 578 ? -30.828 -12.804 54.524 1.00 91.44 578 VAL A C 1
ATOM 4560 O O . VAL A 1 578 ? -31.092 -12.873 55.722 1.00 91.44 578 VAL A O 1
ATOM 4563 N N . LYS A 1 579 ? -31.545 -12.032 53.694 1.00 93.12 579 LYS A N 1
ATOM 4564 C CA . LYS A 1 579 ? -32.704 -11.223 54.116 1.00 93.12 579 LYS A CA 1
ATOM 4565 C C . LYS A 1 579 ? -33.849 -12.075 54.673 1.00 93.12 579 LYS A C 1
ATOM 4567 O O . LYS A 1 579 ? -34.522 -11.642 55.609 1.00 93.12 579 LYS A O 1
ATOM 4572 N N . PHE A 1 580 ? -34.067 -13.277 54.136 1.00 93.38 580 PHE A N 1
ATOM 4573 C CA . PHE A 1 580 ? -35.020 -14.233 54.702 1.00 93.38 580 PHE A CA 1
ATOM 4574 C C . PHE A 1 580 ? -34.586 -14.688 56.104 1.00 93.38 580 PHE A C 1
ATOM 4576 O O . PHE A 1 580 ? -35.378 -14.559 57.038 1.00 93.38 580 PHE A O 1
ATOM 4583 N N . TYR A 1 581 ? -33.332 -15.124 56.278 1.00 90.88 581 TYR A N 1
ATOM 4584 C CA . TYR A 1 581 ? -32.805 -15.503 57.596 1.00 90.88 581 TYR A CA 1
ATOM 4585 C C . TYR A 1 581 ? -32.863 -14.347 58.603 1.00 90.88 581 TYR A C 1
ATOM 4587 O O . TYR A 1 581 ? -33.359 -14.546 59.708 1.00 90.88 581 TYR A O 1
ATOM 4595 N N . LEU A 1 582 ? -32.481 -13.125 58.211 1.00 92.69 582 LEU A N 1
ATOM 4596 C CA . LEU A 1 582 ? -32.587 -11.933 59.063 1.00 92.69 582 LEU A CA 1
ATOM 4597 C C . LEU A 1 582 ? -34.021 -11.724 59.569 1.00 92.69 582 LEU A C 1
ATOM 4599 O O . LEU A 1 582 ? -34.226 -11.420 60.741 1.00 92.69 582 LEU A O 1
ATOM 4603 N N . ARG A 1 583 ? -35.024 -11.913 58.704 1.00 92.62 583 ARG A N 1
ATOM 4604 C CA . ARG A 1 583 ? -36.434 -11.777 59.088 1.00 92.62 583 ARG A CA 1
ATOM 4605 C C . ARG A 1 583 ? -36.890 -12.880 60.046 1.00 92.62 583 ARG A C 1
ATOM 4607 O O . ARG A 1 583 ? -37.646 -12.583 60.965 1.00 92.62 583 ARG A O 1
ATOM 4614 N N . VAL A 1 584 ? -36.434 -14.119 59.852 1.00 90.44 584 VAL A N 1
ATOM 4615 C CA . VAL A 1 584 ? -36.709 -15.231 60.780 1.00 90.44 584 VAL A CA 1
ATOM 4616 C C . VAL A 1 584 ? -36.093 -14.947 62.150 1.00 90.44 584 VAL A C 1
ATOM 4618 O O . VAL A 1 584 ? -36.792 -15.049 63.155 1.00 90.44 584 VAL A O 1
ATOM 4621 N N . VAL A 1 585 ? -34.829 -14.515 62.190 1.00 91.31 585 VAL A N 1
ATOM 4622 C CA . VAL A 1 585 ? -34.124 -14.180 63.435 1.00 91.31 585 VAL A CA 1
ATOM 4623 C C . VAL A 1 585 ? -34.798 -13.029 64.174 1.00 91.31 585 VAL A C 1
ATOM 4625 O O . VAL A 1 585 ? -35.064 -13.168 65.360 1.00 91.31 585 VAL A O 1
ATOM 4628 N N . LEU A 1 586 ? -35.169 -11.942 63.490 1.00 91.12 586 LEU A N 1
ATOM 4629 C CA . LEU A 1 586 ? -35.893 -10.830 64.119 1.00 91.12 586 LEU A CA 1
ATOM 4630 C C . LEU A 1 586 ? -37.220 -11.283 64.752 1.00 91.12 586 LEU A C 1
ATOM 4632 O O . LEU A 1 586 ? -37.560 -10.830 65.840 1.00 91.12 586 LEU A O 1
ATOM 4636 N N . CYS A 1 587 ? -37.950 -12.210 64.122 1.00 89.56 587 CYS A N 1
ATOM 4637 C CA . CYS A 1 587 ? -39.153 -12.793 64.723 1.00 89.56 587 CYS A CA 1
ATOM 4638 C C . CYS A 1 587 ? -38.845 -13.718 65.918 1.00 89.56 587 CYS A C 1
ATOM 4640 O O . CYS A 1 587 ? -39.655 -13.795 66.841 1.00 89.56 587 CYS A O 1
ATOM 4642 N N . MET A 1 588 ? -37.702 -14.413 65.927 1.00 87.31 588 MET A N 1
ATOM 4643 C CA . MET A 1 588 ? -37.260 -15.225 67.069 1.00 87.31 588 MET A CA 1
ATOM 4644 C C . MET A 1 588 ? -36.797 -14.360 68.250 1.00 87.31 588 MET A C 1
ATOM 4646 O O . MET A 1 588 ? -37.167 -14.651 69.387 1.00 87.31 588 MET A O 1
ATOM 4650 N N . GLU A 1 589 ? -36.051 -13.285 67.989 1.00 88.50 589 GLU A N 1
ATOM 4651 C CA . GLU A 1 589 ? -35.645 -12.279 68.979 1.00 88.50 589 GLU A CA 1
ATOM 4652 C C . GLU A 1 589 ? -36.893 -11.607 69.583 1.00 88.50 589 GLU A C 1
ATOM 4654 O O . GLU A 1 589 ? -37.112 -11.704 70.788 1.00 88.50 589 GLU A O 1
ATOM 4659 N N . GLU A 1 590 ? -37.810 -11.088 68.754 1.00 89.44 590 GLU A N 1
ATOM 4660 C CA . GLU A 1 590 ? -39.075 -10.484 69.210 1.00 89.44 590 GLU A CA 1
ATOM 4661 C C . GLU A 1 590 ? -39.956 -11.477 69.999 1.00 89.44 590 GLU A C 1
ATOM 4663 O O . GLU A 1 590 ? -40.612 -11.107 70.975 1.00 89.44 590 GLU A O 1
ATOM 4668 N N . SER A 1 591 ? -39.987 -12.755 69.604 1.00 85.25 591 SER A N 1
ATOM 4669 C CA . SER A 1 591 ? -40.691 -13.794 70.365 1.00 85.25 591 SER A CA 1
ATOM 4670 C C . SER A 1 591 ? -40.018 -14.083 71.707 1.00 85.25 591 SER A C 1
ATOM 4672 O O . SER A 1 591 ? -40.716 -14.389 72.673 1.00 85.25 591 SER A O 1
ATOM 4674 N N . THR A 1 592 ? -38.689 -14.000 71.781 1.00 84.38 592 THR A N 1
ATOM 4675 C CA . THR A 1 592 ? -37.928 -14.209 73.019 1.00 84.38 592 THR A CA 1
ATOM 4676 C C . THR A 1 592 ? -38.172 -13.056 73.986 1.00 84.38 592 THR A C 1
ATOM 4678 O O . THR A 1 592 ? -38.519 -13.309 75.139 1.00 84.38 592 THR A O 1
ATOM 4681 N N . ASP A 1 593 ? -38.133 -11.813 73.499 1.00 82.94 593 ASP A N 1
ATOM 4682 C CA . ASP A 1 593 ? -38.462 -10.611 74.272 1.00 82.94 593 ASP A CA 1
ATOM 4683 C C . ASP A 1 593 ? -39.903 -10.650 74.800 1.00 82.94 593 ASP A C 1
ATOM 4685 O O . ASP A 1 593 ? -40.149 -10.361 75.970 1.00 82.94 593 ASP A O 1
ATOM 4689 N N . LYS A 1 594 ? -40.871 -11.068 73.971 1.00 81.94 594 LYS A N 1
ATOM 4690 C CA . LYS A 1 594 ? -42.274 -11.235 74.393 1.00 81.94 594 LYS A CA 1
ATOM 4691 C C . LYS A 1 594 ? -42.438 -12.318 75.453 1.00 81.94 594 LYS A C 1
ATOM 4693 O O . LYS A 1 594 ? -43.154 -12.092 76.424 1.00 81.94 594 LYS A O 1
ATOM 4698 N N . VAL A 1 595 ? -41.784 -13.471 75.298 1.00 80.38 595 VAL A N 1
ATOM 4699 C CA . VAL A 1 595 ? -41.798 -14.535 76.317 1.00 80.38 595 VAL A CA 1
ATOM 4700 C C . VAL A 1 595 ? -41.142 -14.047 77.607 1.00 80.38 595 VAL A C 1
ATOM 4702 O O . VAL A 1 595 ? -41.670 -14.299 78.684 1.00 80.38 595 VAL A O 1
ATOM 4705 N N . GLN A 1 596 ? -40.042 -13.298 77.526 1.00 79.50 596 GLN A N 1
ATOM 4706 C CA . GLN A 1 596 ? -39.390 -12.721 78.697 1.00 79.50 596 GLN A CA 1
ATOM 4707 C C . GLN A 1 596 ? -40.275 -11.672 79.387 1.00 79.50 596 GLN A C 1
ATOM 4709 O O . GLN A 1 596 ? -40.406 -11.715 80.606 1.00 79.50 596 GLN A O 1
ATOM 4714 N N . TYR A 1 597 ? -40.944 -10.792 78.637 1.00 81.25 597 TYR A N 1
ATOM 4715 C CA . TYR A 1 597 ? -41.909 -9.832 79.181 1.00 81.25 597 TYR A CA 1
ATOM 4716 C C . TYR A 1 597 ? -43.103 -10.522 79.855 1.00 81.25 597 TYR A C 1
ATOM 4718 O O . TYR A 1 597 ? -43.479 -10.142 80.961 1.00 81.25 597 TYR A O 1
ATOM 4726 N N . VAL A 1 598 ? -43.667 -11.564 79.231 1.00 79.12 598 VAL A N 1
ATOM 4727 C CA . VAL A 1 598 ? -44.726 -12.383 79.843 1.00 79.12 598 VAL A CA 1
ATOM 4728 C C . VAL A 1 598 ? -44.215 -13.043 81.122 1.00 79.12 598 VAL A C 1
ATOM 4730 O O . VAL A 1 598 ? -44.886 -12.953 82.142 1.00 79.12 598 VAL A O 1
ATOM 4733 N N . ASN A 1 599 ? -43.014 -13.626 81.117 1.00 76.19 599 ASN A N 1
ATOM 4734 C CA . ASN A 1 599 ? -42.428 -14.237 82.310 1.00 76.19 599 ASN A CA 1
ATOM 4735 C C . ASN A 1 599 ? -42.235 -13.218 83.447 1.00 76.19 599 ASN A C 1
ATOM 4737 O O . ASN A 1 599 ? -42.624 -13.513 84.572 1.00 76.19 599 ASN A O 1
ATOM 4741 N N . LEU A 1 600 ? -41.707 -12.016 83.170 1.00 80.25 600 LEU A N 1
ATOM 4742 C CA . LEU A 1 600 ? -41.600 -10.947 84.177 1.00 80.25 600 LEU A CA 1
ATOM 4743 C C . LEU A 1 600 ? -42.984 -10.528 84.695 1.00 80.25 600 LEU A C 1
ATOM 4745 O O . LEU A 1 600 ? -43.194 -10.495 85.900 1.00 80.25 600 LEU A O 1
ATOM 4749 N N . SER A 1 601 ? -43.952 -10.294 83.804 1.00 81.12 601 SER A N 1
ATOM 4750 C CA . SER A 1 601 ? -45.319 -9.921 84.194 1.00 81.12 601 SER A CA 1
ATOM 4751 C C . SER A 1 601 ? -46.040 -11.013 84.996 1.00 81.12 601 SER A C 1
ATOM 4753 O O . SER A 1 601 ? -46.936 -10.697 85.777 1.00 81.12 601 SER A O 1
ATOM 4755 N N . VAL A 1 602 ? -45.690 -12.286 84.793 1.00 77.88 602 VAL A N 1
ATOM 4756 C CA . VAL A 1 602 ? -46.198 -13.420 85.576 1.00 77.88 602 VAL A CA 1
ATOM 4757 C C . VAL A 1 602 ? -45.510 -13.487 86.938 1.00 77.88 602 VAL A C 1
ATOM 4759 O O . VAL A 1 602 ? -46.190 -13.752 87.923 1.00 77.88 602 VAL A O 1
ATOM 4762 N N . MET A 1 603 ? -44.209 -13.194 87.027 1.00 76.75 603 MET A N 1
ATOM 4763 C CA . MET A 1 603 ? -43.519 -13.067 88.317 1.00 76.75 603 MET A CA 1
ATOM 4764 C C . MET A 1 603 ? -44.097 -11.915 89.149 1.00 76.75 603 MET A C 1
ATOM 4766 O O . MET A 1 603 ? -44.510 -12.162 90.277 1.00 76.75 603 MET A O 1
ATOM 4770 N N . ASP A 1 604 ? -44.267 -10.721 88.571 1.00 81.94 604 ASP A N 1
ATOM 4771 C CA . ASP A 1 604 ? -44.904 -9.574 89.243 1.00 81.94 604 ASP A CA 1
ATOM 4772 C C . ASP A 1 604 ? -46.327 -9.913 89.742 1.00 81.94 604 ASP A C 1
ATOM 4774 O O . ASP A 1 604 ? -46.747 -9.481 90.820 1.00 81.94 604 ASP A O 1
ATOM 4778 N N . LEU A 1 605 ? -47.087 -10.714 88.981 1.00 82.25 605 LEU A N 1
ATOM 4779 C CA . LEU A 1 605 ? -48.419 -11.187 89.378 1.00 82.25 605 LEU A CA 1
ATOM 4780 C C . LEU A 1 605 ? -48.365 -12.196 90.537 1.00 82.25 605 LEU A C 1
ATOM 4782 O O . LEU A 1 605 ? -49.214 -12.150 91.425 1.00 82.25 605 LEU A O 1
ATOM 4786 N N . LEU A 1 606 ? -47.395 -13.112 90.538 1.00 81.00 606 LEU A N 1
ATOM 4787 C CA . LEU A 1 606 ? -47.212 -14.083 91.620 1.00 81.00 606 LEU A CA 1
ATOM 4788 C C . LEU A 1 606 ? -46.736 -13.398 92.910 1.00 81.00 606 LEU A C 1
ATOM 4790 O O . LEU A 1 606 ? -47.268 -13.696 93.980 1.00 81.00 606 LEU A O 1
ATOM 4794 N N . ASP A 1 607 ? -45.813 -12.440 92.808 1.00 81.62 607 ASP A N 1
ATOM 4795 C CA . ASP A 1 607 ? -45.324 -11.659 93.947 1.00 81.62 607 ASP A CA 1
ATOM 4796 C C . ASP A 1 607 ? -46.431 -10.761 94.529 1.00 81.62 607 ASP A C 1
ATOM 4798 O O . ASP A 1 607 ? -46.638 -10.757 95.742 1.00 81.62 607 ASP A O 1
ATOM 4802 N N . THR A 1 608 ? -47.237 -10.087 93.697 1.00 83.31 608 THR A N 1
ATOM 4803 C CA . THR A 1 608 ? -48.385 -9.300 94.199 1.00 83.31 608 THR A CA 1
ATOM 4804 C C . THR A 1 608 ? -49.496 -10.162 94.803 1.00 83.31 608 THR A C 1
ATOM 4806 O O . THR A 1 608 ? -50.074 -9.771 95.818 1.00 83.31 608 THR A O 1
ATOM 4809 N N . LEU A 1 609 ? -49.791 -11.345 94.246 1.00 81.31 609 LEU A N 1
ATOM 4810 C CA . LEU A 1 609 ? -50.721 -12.299 94.870 1.00 81.31 609 LEU A CA 1
ATOM 4811 C C . LEU A 1 609 ? -50.220 -12.753 96.245 1.00 81.31 609 LEU A C 1
ATOM 4813 O O . LEU A 1 609 ? -51.007 -12.818 97.190 1.00 81.31 609 LEU A O 1
ATOM 4817 N N . LYS A 1 610 ? -48.916 -13.022 96.364 1.00 81.50 610 LYS A N 1
ATOM 4818 C CA . LYS A 1 610 ? -48.273 -13.381 97.626 1.00 81.50 610 LYS A CA 1
ATOM 4819 C C . LYS A 1 610 ? -48.358 -12.246 98.649 1.00 81.50 610 LYS A C 1
ATOM 4821 O O . LYS A 1 610 ? -48.818 -12.495 99.754 1.00 81.50 610 LYS A O 1
ATOM 4826 N N . GLU A 1 611 ? -47.982 -11.014 98.299 1.00 82.00 611 GLU A N 1
ATOM 4827 C CA . GLU A 1 611 ? -48.029 -9.870 99.229 1.00 82.00 611 GLU A CA 1
ATOM 4828 C C . GLU A 1 611 ? -49.451 -9.576 99.743 1.00 82.00 611 GLU A C 1
ATOM 4830 O O . GLU A 1 611 ? -49.643 -9.304 100.931 1.00 82.00 611 GLU A O 1
ATOM 4835 N N . ILE A 1 612 ? -50.462 -9.651 98.867 1.00 79.94 612 ILE A N 1
ATOM 4836 C CA . ILE A 1 612 ? -51.866 -9.397 99.230 1.00 79.94 612 ILE A CA 1
ATOM 4837 C C . ILE A 1 612 ? -52.397 -10.484 100.173 1.00 79.94 612 ILE A C 1
ATOM 4839 O O . ILE A 1 612 ? -53.001 -10.171 101.206 1.00 79.94 612 ILE A O 1
ATOM 4843 N N . ASP A 1 613 ? -52.188 -11.757 99.832 1.00 80.94 613 ASP A N 1
ATOM 4844 C CA . ASP A 1 613 ? -52.739 -12.854 100.623 1.00 80.94 613 ASP A CA 1
ATOM 4845 C C . ASP A 1 613 ? -51.911 -13.103 101.910 1.00 80.94 613 ASP A C 1
ATOM 4847 O O . ASP A 1 613 ? -52.507 -13.395 102.944 1.00 80.94 613 ASP A O 1
ATOM 4851 N N . GLU A 1 614 ? -50.592 -12.838 101.942 1.00 81.00 614 GLU A N 1
ATOM 4852 C CA . GLU A 1 614 ? -49.802 -12.780 103.194 1.00 81.00 614 GLU A CA 1
ATOM 4853 C C . GLU A 1 614 ? -50.317 -11.688 104.148 1.00 81.00 614 GLU A C 1
ATOM 4855 O O . GLU A 1 614 ? -50.484 -11.943 105.344 1.00 81.00 614 GLU A O 1
ATOM 4860 N N . GLY A 1 615 ? -50.616 -10.486 103.638 1.00 79.50 615 GLY A N 1
ATOM 4861 C CA . GLY A 1 615 ? -51.147 -9.387 104.450 1.00 79.50 615 GLY A CA 1
ATOM 4862 C C . GLY A 1 615 ? -52.510 -9.706 105.072 1.00 79.50 615 GLY A C 1
ATOM 4863 O O . GLY A 1 615 ? -52.712 -9.519 106.273 1.00 79.50 615 GLY A O 1
ATOM 4864 N N . THR A 1 616 ? -53.440 -10.244 104.277 1.00 79.81 616 THR A N 1
ATOM 4865 C CA . THR A 1 616 ? -54.782 -10.604 104.773 1.00 79.81 616 THR A CA 1
ATOM 4866 C C . THR A 1 616 ? -54.764 -11.795 105.735 1.00 79.81 616 THR A C 1
ATOM 4868 O O . THR A 1 616 ? -55.502 -11.789 106.724 1.00 79.81 616 THR A O 1
ATOM 4871 N N . LEU A 1 617 ? -53.895 -12.787 105.510 1.00 81.69 617 LEU A N 1
ATOM 4872 C CA . LEU A 1 617 ? -53.704 -13.905 106.436 1.00 81.69 617 LEU A CA 1
ATOM 4873 C C . LEU A 1 617 ? -53.094 -13.444 107.765 1.00 81.69 617 LEU A C 1
ATOM 4875 O O . LEU A 1 617 ? -53.604 -13.828 108.816 1.00 81.69 617 LEU A O 1
ATOM 4879 N N . ALA A 1 618 ? -52.090 -12.562 107.751 1.00 83.12 618 ALA A N 1
ATOM 4880 C CA . ALA A 1 618 ? -51.496 -12.013 108.973 1.00 83.12 618 ALA A CA 1
ATOM 4881 C C . ALA A 1 618 ? -52.517 -11.244 109.839 1.00 83.12 618 ALA A C 1
ATOM 4883 O O . ALA A 1 618 ? -52.537 -11.396 111.066 1.00 83.12 618 ALA A O 1
ATOM 4884 N N . ASP A 1 619 ? -53.414 -10.468 109.219 1.00 82.81 619 ASP A N 1
ATOM 4885 C CA . ASP A 1 619 ? -54.505 -9.776 109.919 1.00 82.81 619 ASP A CA 1
ATOM 4886 C C . ASP A 1 619 ? -55.523 -10.758 110.533 1.00 82.81 619 ASP A C 1
ATOM 4888 O O . ASP A 1 619 ? -55.968 -10.578 111.678 1.00 82.81 619 ASP A O 1
ATOM 4892 N N . LEU A 1 620 ? -55.871 -11.832 109.815 1.00 83.38 620 LEU A N 1
ATOM 4893 C CA . LEU A 1 620 ? -56.766 -12.881 110.312 1.00 83.38 620 LEU A CA 1
ATOM 4894 C C . LEU A 1 620 ? -56.130 -13.697 111.448 1.00 83.38 620 LEU A C 1
ATOM 4896 O O . LEU A 1 620 ? -56.786 -13.931 112.464 1.00 83.38 620 LEU A O 1
ATOM 4900 N N . GLU A 1 621 ? -54.855 -14.073 111.338 1.00 83.81 621 GLU A N 1
ATOM 4901 C CA . GLU A 1 621 ? -54.105 -14.787 112.380 1.00 83.81 621 GLU A CA 1
ATOM 4902 C C . GLU A 1 621 ? -53.901 -13.932 113.638 1.00 83.81 621 GLU A C 1
ATOM 4904 O O . GLU A 1 621 ? -54.044 -14.424 114.764 1.00 83.81 621 GLU A O 1
ATOM 4909 N N . SER A 1 622 ? -53.651 -12.629 113.474 1.00 85.00 622 SER A N 1
ATOM 4910 C CA . SER A 1 622 ? -53.638 -11.653 114.571 1.00 85.00 622 SER A CA 1
ATOM 4911 C C . SER A 1 622 ? -55.001 -11.587 115.269 1.00 85.00 622 SER A C 1
ATOM 4913 O O . SER A 1 622 ? -55.087 -11.678 116.498 1.00 85.00 622 SER A O 1
ATOM 4915 N N . THR A 1 623 ? -56.090 -11.517 114.498 1.00 81.81 623 THR A N 1
ATOM 4916 C CA . THR A 1 623 ? -57.467 -11.482 115.019 1.00 81.81 623 THR A CA 1
ATOM 4917 C C . THR A 1 623 ? -57.839 -12.783 115.743 1.00 81.81 623 THR A C 1
ATOM 4919 O O . THR A 1 623 ? -58.398 -12.744 116.843 1.00 81.81 623 THR A O 1
ATOM 4922 N N . PHE A 1 624 ? -57.459 -13.939 115.194 1.00 86.00 624 PHE A N 1
ATOM 4923 C CA . PHE A 1 624 ? -57.623 -15.250 115.824 1.00 86.00 624 PHE A CA 1
ATOM 4924 C C . PHE A 1 624 ? -56.818 -15.365 117.125 1.00 86.00 624 PHE A C 1
ATOM 4926 O O . PHE A 1 624 ? -57.349 -15.804 118.146 1.00 86.00 624 PHE A O 1
ATOM 4933 N N . THR A 1 625 ? -55.570 -14.890 117.136 1.00 83.44 625 THR A N 1
ATOM 4934 C CA . THR A 1 625 ? -54.730 -14.847 118.342 1.00 83.44 625 THR A CA 1
ATOM 4935 C C . THR A 1 625 ? -55.370 -13.979 119.429 1.00 83.44 625 THR A C 1
ATOM 4937 O O . THR A 1 625 ? -55.421 -14.380 120.595 1.00 83.44 625 THR A O 1
ATOM 4940 N N . GLN A 1 626 ? -55.938 -12.825 119.063 1.00 82.50 626 GLN A N 1
ATOM 4941 C CA . GLN A 1 626 ? -56.680 -11.967 119.990 1.00 82.50 626 GLN A CA 1
ATOM 4942 C C . GLN A 1 626 ? -57.953 -12.638 120.534 1.00 82.50 626 GLN A C 1
ATOM 4944 O O . GLN A 1 626 ? -58.211 -12.526 121.734 1.00 82.50 626 GLN A O 1
ATOM 4949 N N . SER A 1 627 ? -58.734 -13.349 119.710 1.00 80.88 627 SER A N 1
ATOM 4950 C CA . SER A 1 627 ? -59.897 -14.120 120.193 1.00 80.88 627 SER A CA 1
ATOM 4951 C C . SER A 1 627 ? -59.460 -15.273 121.106 1.00 80.88 627 SER A C 1
ATOM 4953 O O . SER A 1 627 ? -60.009 -15.427 122.193 1.00 80.88 627 SER A O 1
ATOM 4955 N N . CYS A 1 628 ? -58.369 -15.982 120.796 1.00 80.62 628 CYS A N 1
ATOM 4956 C CA . CYS A 1 628 ? -57.795 -16.998 121.686 1.00 80.62 628 CYS A CA 1
ATOM 4957 C C . CYS A 1 628 ? -57.364 -16.438 123.057 1.00 80.62 628 CYS A C 1
ATOM 4959 O O . CYS A 1 628 ? -57.466 -17.132 124.072 1.00 80.62 628 CYS A O 1
ATOM 4961 N N . VAL A 1 629 ? -56.901 -15.184 123.126 1.00 80.56 629 VAL A N 1
ATOM 4962 C CA . VAL A 1 629 ? -56.622 -14.500 124.402 1.00 80.56 629 VAL A CA 1
ATOM 4963 C C . VAL A 1 629 ? -57.922 -14.194 125.160 1.00 80.56 629 VAL A C 1
ATOM 4965 O O . VAL A 1 629 ? -57.992 -14.447 126.363 1.00 80.56 629 VAL A O 1
ATOM 4968 N N . ARG A 1 630 ? -58.980 -13.730 124.481 1.00 75.50 630 ARG A N 1
ATOM 4969 C CA . ARG A 1 630 ? -60.309 -13.497 125.092 1.00 75.50 630 ARG A CA 1
ATOM 4970 C C . ARG A 1 630 ? -60.951 -14.796 125.586 1.00 75.50 630 ARG A C 1
ATOM 4972 O O . ARG A 1 630 ? -61.489 -14.832 126.692 1.00 75.50 630 ARG A O 1
ATOM 4979 N N . LEU A 1 631 ? -60.805 -15.884 124.832 1.00 78.69 631 LEU A N 1
ATOM 4980 C CA . LEU A 1 631 ? -61.220 -17.235 125.205 1.00 78.69 631 LEU A CA 1
ATOM 4981 C C . LEU A 1 631 ? -60.582 -17.669 126.536 1.00 78.69 631 LEU A C 1
ATOM 4983 O O . LEU A 1 631 ? -61.279 -18.081 127.462 1.00 78.69 631 LEU A O 1
ATOM 4987 N N . ARG A 1 632 ? -59.256 -17.507 126.670 1.00 77.31 632 ARG A N 1
ATOM 4988 C CA . ARG A 1 632 ? -58.499 -17.844 127.895 1.00 77.31 632 ARG A CA 1
ATOM 4989 C C . ARG A 1 632 ? -58.892 -17.010 129.119 1.00 77.31 632 ARG A C 1
ATOM 4991 O O . ARG A 1 632 ? -58.660 -17.453 130.242 1.00 77.31 632 ARG A O 1
ATOM 4998 N N . HIS A 1 633 ? -59.479 -15.831 128.919 1.00 75.50 633 HIS A N 1
ATOM 4999 C CA . HIS A 1 633 ? -59.875 -14.901 129.982 1.00 75.50 633 HIS A CA 1
ATOM 5000 C C . HIS A 1 633 ? -61.399 -14.683 130.072 1.00 75.50 633 HIS A C 1
ATOM 5002 O O . HIS A 1 633 ? -61.852 -13.715 130.681 1.00 75.50 633 HIS A O 1
ATOM 5008 N N . SER A 1 634 ? -62.201 -15.581 129.490 1.00 75.25 634 SER A N 1
ATOM 5009 C CA . SER A 1 634 ? -63.661 -15.444 129.429 1.00 75.25 634 SER A CA 1
ATOM 5010 C C . SER A 1 634 ? -64.327 -15.553 130.817 1.00 75.25 634 SER A C 1
ATOM 5012 O O . SER A 1 634 ? -64.195 -16.584 131.478 1.00 75.25 634 SER A O 1
ATOM 5014 N N . PRO A 1 635 ? -65.094 -14.537 131.272 1.00 65.94 635 PRO A N 1
ATOM 5015 C CA . PRO A 1 635 ? -65.606 -14.466 132.647 1.00 65.94 635 PRO A CA 1
ATOM 5016 C C . PRO A 1 635 ? -66.908 -15.251 132.896 1.00 65.94 635 PRO A C 1
ATOM 5018 O O . PRO A 1 635 ? -67.383 -15.300 134.029 1.00 65.94 635 PRO A O 1
ATOM 5021 N N . SER A 1 636 ? -67.528 -15.842 131.868 1.00 70.00 636 SER A N 1
ATOM 5022 C CA . SER A 1 636 ? -68.738 -16.665 132.018 1.00 70.00 636 SER A CA 1
ATOM 5023 C C . SER A 1 636 ? -68.822 -17.766 130.957 1.00 70.00 636 SER A C 1
ATOM 5025 O O . SER A 1 636 ? -68.234 -17.648 129.885 1.00 70.00 636 SER A O 1
ATOM 5027 N N . ASN A 1 637 ? -69.584 -18.830 131.239 1.00 71.38 637 ASN A N 1
ATOM 5028 C CA . ASN A 1 637 ? -69.722 -19.989 130.342 1.00 71.38 637 ASN A CA 1
ATOM 5029 C C . ASN A 1 637 ? -70.372 -19.625 128.988 1.00 71.38 637 ASN A C 1
ATOM 5031 O O . ASN A 1 637 ? -70.023 -20.207 127.965 1.00 71.38 637 ASN A O 1
ATOM 5035 N N . ASN A 1 638 ? -71.265 -18.627 128.971 1.00 73.50 638 ASN A N 1
ATOM 5036 C CA . ASN A 1 638 ? -71.893 -18.138 127.739 1.00 73.50 638 ASN A CA 1
ATOM 5037 C C . ASN A 1 638 ? -70.878 -17.387 126.862 1.00 73.50 638 ASN A C 1
ATOM 5039 O O . ASN A 1 638 ? -70.726 -17.730 125.696 1.00 73.50 638 ASN A O 1
ATOM 5043 N N . VAL A 1 639 ? -70.112 -16.455 127.447 1.00 74.12 639 VAL A N 1
ATOM 5044 C CA . VAL A 1 639 ? -69.058 -15.709 126.728 1.00 74.12 639 VAL A CA 1
ATOM 5045 C C . VAL A 1 639 ? -67.953 -16.645 126.232 1.00 74.12 639 VAL A C 1
ATOM 5047 O O . VAL A 1 639 ? -67.498 -16.508 125.103 1.00 74.12 639 VAL A O 1
ATOM 5050 N N . LEU A 1 640 ? -67.576 -17.655 127.026 1.00 77.62 640 LEU A N 1
ATOM 5051 C CA . LEU A 1 640 ? -66.626 -18.686 126.599 1.00 77.62 640 LEU A CA 1
ATOM 5052 C C . LEU A 1 640 ? -67.131 -19.452 125.365 1.00 77.62 640 LEU A C 1
ATOM 5054 O O . LEU A 1 640 ? -66.340 -19.775 124.488 1.00 77.62 640 LEU A O 1
ATOM 5058 N N . ARG A 1 641 ? -68.437 -19.743 125.285 1.00 78.75 641 ARG A N 1
ATOM 5059 C CA . ARG A 1 641 ? -69.042 -20.425 124.131 1.00 78.75 641 ARG A CA 1
ATOM 5060 C C . ARG A 1 641 ? -69.098 -19.527 122.894 1.00 78.75 641 ARG A C 1
ATOM 5062 O O . ARG A 1 641 ? -68.857 -20.018 121.798 1.00 78.75 641 ARG A O 1
ATOM 5069 N N . GLU A 1 642 ? -69.390 -18.242 123.072 1.00 79.81 642 GLU A N 1
ATOM 5070 C CA . GLU A 1 642 ? -69.410 -17.247 121.992 1.00 79.81 642 GLU A CA 1
ATOM 5071 C C . GLU A 1 642 ? -68.003 -17.004 121.419 1.00 79.81 642 GLU A C 1
ATOM 5073 O O . GLU A 1 642 ? -67.819 -17.116 120.211 1.00 79.81 642 GLU A O 1
ATOM 5078 N N . GLU A 1 643 ? -66.987 -16.786 122.262 1.00 80.00 643 GLU A N 1
ATOM 5079 C CA . GLU A 1 643 ? -65.587 -16.656 121.817 1.00 80.00 643 GLU A CA 1
ATOM 5080 C C . GLU A 1 643 ? -65.018 -17.980 121.273 1.00 80.00 643 GLU A C 1
ATOM 5082 O O . GLU A 1 643 ? -64.190 -17.957 120.365 1.00 80.00 643 GLU A O 1
ATOM 5087 N N . PHE A 1 644 ? -65.475 -19.147 121.755 1.00 82.12 644 PHE A N 1
ATOM 5088 C CA . PHE A 1 644 ? -65.094 -20.443 121.172 1.00 82.12 644 PHE A CA 1
ATOM 5089 C C . PHE A 1 644 ? -65.647 -20.603 119.758 1.00 82.12 644 PHE A C 1
ATOM 5091 O O . PHE A 1 644 ? -64.914 -21.010 118.858 1.00 82.12 644 PHE A O 1
ATOM 5098 N N . GLN A 1 645 ? -66.919 -20.250 119.551 1.00 83.56 645 GLN A N 1
ATOM 5099 C CA . GLN A 1 645 ? -67.526 -20.257 118.225 1.00 83.56 645 GLN A CA 1
ATOM 5100 C C . GLN A 1 645 ? -66.817 -19.258 117.304 1.00 83.56 645 GLN A C 1
ATOM 5102 O O . GLN A 1 645 ? -66.431 -19.630 116.204 1.00 83.56 645 GLN A O 1
ATOM 5107 N N . LEU A 1 646 ? -66.542 -18.039 117.778 1.00 83.44 646 LEU A N 1
ATOM 5108 C CA . LEU A 1 646 ? -65.864 -17.000 116.999 1.00 83.44 646 LEU A CA 1
ATOM 5109 C C . LEU A 1 646 ? -64.420 -17.383 116.630 1.00 83.44 646 LEU A C 1
ATOM 5111 O O . LEU A 1 646 ? -64.012 -17.195 115.487 1.00 83.44 646 LEU A O 1
ATOM 5115 N N . SER A 1 647 ? -63.665 -17.987 117.553 1.00 83.00 647 SER A N 1
ATOM 5116 C CA . SER A 1 647 ? -62.349 -18.569 117.263 1.00 83.00 647 SER A CA 1
ATOM 5117 C C . SER A 1 647 ? -62.446 -19.732 116.265 1.00 83.00 647 SER A C 1
ATOM 5119 O O . SER A 1 647 ? -61.633 -19.806 115.349 1.00 83.00 647 SER A O 1
ATOM 5121 N N . SER A 1 648 ? -63.441 -20.620 116.387 1.00 84.50 648 SER A N 1
ATOM 5122 C CA . SER A 1 648 ? -63.666 -21.715 115.428 1.00 84.50 648 SER A CA 1
ATOM 5123 C C . SER A 1 648 ? -64.026 -21.197 114.031 1.00 84.50 648 SER A C 1
ATOM 5125 O O . SER A 1 648 ? -63.524 -21.719 113.038 1.00 84.50 648 SER A O 1
ATOM 5127 N N . ASP A 1 649 ? -64.863 -20.165 113.946 1.00 84.31 649 ASP A N 1
ATOM 5128 C CA . ASP A 1 649 ? -65.288 -19.550 112.688 1.00 84.31 649 ASP A CA 1
ATOM 5129 C C . ASP A 1 649 ? -64.127 -18.786 112.024 1.00 84.31 649 ASP A C 1
ATOM 5131 O O . ASP A 1 649 ? -63.967 -18.861 110.806 1.00 84.31 649 ASP A O 1
ATOM 5135 N N . LEU A 1 650 ? -63.261 -18.130 112.810 1.00 84.75 650 LEU A N 1
ATOM 5136 C CA . LEU A 1 650 ? -62.010 -17.529 112.326 1.00 84.75 650 LEU A CA 1
ATOM 5137 C C . LEU A 1 650 ? -61.016 -18.580 111.814 1.00 84.75 650 LEU A C 1
ATOM 5139 O O . LEU A 1 650 ? -60.396 -18.365 110.779 1.00 84.75 650 LEU A O 1
ATOM 5143 N N . LEU A 1 651 ? -60.884 -19.726 112.487 1.00 84.38 651 LEU A N 1
ATOM 5144 C CA . LEU A 1 651 ? -59.994 -20.811 112.054 1.00 84.38 651 LEU A CA 1
ATOM 5145 C C . LEU A 1 651 ? -60.489 -21.430 110.731 1.00 84.38 651 LEU A C 1
ATOM 5147 O O . LEU A 1 651 ? -59.709 -21.620 109.800 1.00 84.38 651 LEU A O 1
ATOM 5151 N N . MET A 1 652 ? -61.806 -21.631 110.600 1.00 85.00 652 MET A N 1
ATOM 5152 C CA . MET A 1 652 ? -62.461 -22.028 109.345 1.00 85.00 652 MET A CA 1
ATOM 5153 C C . MET A 1 652 ? -62.323 -20.976 108.229 1.00 85.00 652 MET A C 1
ATOM 5155 O O . MET A 1 652 ? -62.317 -21.333 107.049 1.00 85.00 652 MET A O 1
ATOM 5159 N N . LEU A 1 653 ? -62.242 -19.686 108.576 1.00 85.06 653 LEU A N 1
ATOM 5160 C CA . LEU A 1 653 ? -62.013 -18.598 107.623 1.00 85.06 653 LEU A CA 1
ATOM 5161 C C . LEU A 1 653 ? -60.554 -18.572 107.147 1.00 85.06 653 LEU A C 1
ATOM 5163 O O . LEU A 1 653 ? -60.330 -18.538 105.943 1.00 85.06 653 LEU A O 1
ATOM 5167 N N . ILE A 1 654 ? -59.582 -18.687 108.057 1.00 84.38 654 ILE A N 1
ATOM 5168 C CA . ILE A 1 654 ? -58.150 -18.800 107.732 1.00 84.38 654 ILE A CA 1
ATOM 5169 C C . ILE A 1 654 ? -57.902 -20.009 106.818 1.00 84.38 654 ILE A C 1
ATOM 5171 O O . ILE A 1 654 ? -57.278 -19.872 105.769 1.00 84.38 654 ILE A O 1
ATOM 5175 N N . GLU A 1 655 ? -58.459 -21.182 107.144 1.00 84.88 655 GLU A N 1
ATOM 5176 C CA . GLU A 1 655 ? -58.344 -22.374 106.291 1.00 84.88 655 GLU A CA 1
ATOM 5177 C C . GLU A 1 655 ? -58.967 -22.153 104.897 1.00 84.88 655 GLU A C 1
ATOM 5179 O O . GLU A 1 655 ? -58.439 -22.626 103.886 1.00 84.88 655 GLU A O 1
ATOM 5184 N N . ARG A 1 656 ? -60.085 -21.418 104.816 1.00 84.50 656 ARG A N 1
ATOM 5185 C CA . ARG A 1 656 ? -60.726 -21.071 103.541 1.00 84.50 656 ARG A CA 1
ATOM 5186 C C . ARG A 1 656 ? -59.881 -20.104 102.715 1.00 84.50 656 ARG A C 1
ATOM 5188 O O . ARG A 1 656 ? -59.790 -20.314 101.505 1.00 84.50 656 ARG A O 1
ATOM 5195 N N . GLU A 1 657 ? -59.281 -19.087 103.325 1.00 82.62 657 GLU A N 1
ATOM 5196 C CA . GLU A 1 657 ? -58.428 -18.136 102.606 1.00 82.62 657 GLU A CA 1
ATOM 5197 C C . GLU A 1 657 ? -57.125 -18.799 102.146 1.00 82.62 657 GLU A C 1
ATOM 5199 O O . GLU A 1 657 ? -56.803 -18.684 100.968 1.00 82.62 657 GLU A O 1
ATOM 5204 N N . TYR A 1 658 ? -56.469 -19.637 102.962 1.00 81.81 658 TYR A N 1
ATOM 5205 C CA . TYR A 1 658 ? -55.322 -20.446 102.508 1.00 81.81 658 TYR A CA 1
ATOM 5206 C C . TYR A 1 658 ? -55.658 -21.319 101.288 1.00 81.81 658 TYR A C 1
ATOM 5208 O O . TYR A 1 658 ? -54.920 -21.319 100.305 1.00 81.81 658 TYR A O 1
ATOM 5216 N N . ARG A 1 659 ? -56.804 -22.017 101.299 1.00 84.06 659 ARG A N 1
ATOM 5217 C CA . ARG A 1 659 ? -57.287 -22.800 100.140 1.00 84.06 659 ARG A CA 1
ATOM 5218 C C . ARG A 1 659 ? -57.665 -21.930 98.936 1.00 84.06 659 ARG A C 1
ATOM 5220 O O . ARG A 1 659 ? -57.723 -22.427 97.813 1.00 84.06 659 ARG A O 1
ATOM 5227 N N . THR A 1 660 ? -57.978 -20.656 99.157 1.00 83.00 660 THR A N 1
ATOM 5228 C CA . THR A 1 660 ? -58.333 -19.707 98.095 1.00 83.00 660 THR A CA 1
ATOM 5229 C C . THR A 1 660 ? -57.078 -19.103 97.470 1.00 83.00 660 THR A C 1
ATOM 5231 O O . THR A 1 660 ? -57.009 -19.052 96.244 1.00 83.00 660 THR A O 1
ATOM 5234 N N . TYR A 1 661 ? -56.073 -18.748 98.274 1.00 82.06 661 TYR A N 1
ATOM 5235 C CA . TYR A 1 661 ? -54.729 -18.370 97.831 1.00 82.06 661 TYR A CA 1
ATOM 5236 C C . TYR A 1 661 ? -54.073 -19.495 97.025 1.00 82.06 661 TYR A C 1
ATOM 5238 O O . TYR A 1 661 ? -53.726 -19.278 95.870 1.00 82.06 661 TYR A O 1
ATOM 5246 N N . ASP A 1 662 ? -54.014 -20.715 97.569 1.00 79.19 662 ASP A N 1
ATOM 5247 C CA . ASP A 1 662 ? -53.482 -21.906 96.888 1.00 79.19 662 ASP A CA 1
ATOM 5248 C C . ASP A 1 662 ? -54.130 -22.106 95.506 1.00 79.19 662 ASP A C 1
ATOM 5250 O O . ASP A 1 662 ? -53.457 -22.238 94.482 1.00 79.19 662 ASP A O 1
ATOM 5254 N N . LYS A 1 663 ? -55.462 -21.982 95.442 1.00 82.06 663 LYS A N 1
ATOM 5255 C CA . LYS A 1 663 ? -56.207 -22.049 94.184 1.00 82.06 663 LYS A CA 1
ATOM 5256 C C . LYS A 1 663 ? -55.916 -20.878 93.235 1.00 82.06 663 LYS A C 1
ATOM 5258 O O . LYS A 1 663 ? -55.899 -21.102 92.029 1.00 82.06 663 LYS A O 1
ATOM 5263 N N . ARG A 1 664 ? -55.721 -19.646 93.724 1.00 80.00 664 ARG A N 1
ATOM 5264 C CA . ARG A 1 664 ? -55.337 -18.483 92.892 1.00 80.00 664 ARG A CA 1
ATOM 5265 C C . ARG A 1 664 ? -53.924 -18.653 92.334 1.00 80.00 664 ARG A C 1
ATOM 5267 O O . ARG A 1 664 ? -53.728 -18.425 91.144 1.00 80.00 664 ARG A O 1
ATOM 5274 N N . LEU A 1 665 ? -52.985 -19.095 93.170 1.00 78.69 665 LEU A N 1
ATOM 5275 C CA . LEU A 1 665 ? -51.590 -19.348 92.825 1.00 78.69 665 LEU A CA 1
ATOM 5276 C C . LEU A 1 665 ? -51.489 -20.424 91.739 1.00 78.69 665 LEU A C 1
ATOM 5278 O O . LEU A 1 665 ? -50.909 -20.171 90.686 1.00 78.69 665 LEU A O 1
ATOM 5282 N N . HIS A 1 666 ? -52.146 -21.573 91.936 1.00 74.12 666 HIS A N 1
ATOM 5283 C CA . HIS A 1 666 ? -52.225 -22.627 90.923 1.00 74.12 666 HIS A CA 1
ATOM 5284 C C . HIS A 1 666 ? -52.856 -22.137 89.614 1.00 74.12 666 HIS A C 1
ATOM 5286 O O . HIS A 1 666 ? -52.340 -22.424 88.542 1.00 74.12 666 HIS A O 1
ATOM 5292 N N . LEU A 1 667 ? -53.922 -21.333 89.667 1.00 77.62 667 LEU A N 1
ATOM 5293 C CA . LEU A 1 667 ? -54.579 -20.831 88.454 1.00 77.62 667 LEU A CA 1
ATOM 5294 C C . LEU A 1 667 ? -53.739 -19.763 87.723 1.00 77.62 667 LEU A C 1
ATOM 5296 O O . LEU A 1 667 ? -53.832 -19.650 86.502 1.00 77.62 667 LEU A O 1
ATOM 5300 N N . ALA A 1 668 ? -52.893 -19.005 88.424 1.00 73.00 668 ALA A N 1
ATOM 5301 C CA . ALA A 1 668 ? -51.907 -18.112 87.809 1.00 73.00 668 ALA A CA 1
ATOM 5302 C C . ALA A 1 668 ? -50.726 -18.892 87.195 1.00 73.00 668 ALA A C 1
ATOM 5304 O O . ALA A 1 668 ? -50.280 -18.561 86.093 1.00 73.00 668 ALA A O 1
ATOM 5305 N N . ALA A 1 669 ? -50.270 -19.948 87.875 1.00 69.94 669 ALA A N 1
ATOM 5306 C CA . ALA A 1 669 ? -49.176 -20.822 87.460 1.00 69.94 669 ALA A CA 1
ATOM 5307 C C . ALA A 1 669 ? -49.527 -21.702 86.245 1.00 69.94 669 ALA A C 1
ATOM 5309 O O . ALA A 1 669 ? -48.821 -21.675 85.238 1.00 69.94 669 ALA A O 1
ATOM 5310 N N . ASP A 1 670 ? -50.648 -22.426 86.299 1.00 66.69 670 ASP A N 1
ATOM 5311 C CA . ASP A 1 670 ? -51.078 -23.382 85.267 1.00 66.69 670 ASP A CA 1
ATOM 5312 C C . ASP A 1 670 ? -51.385 -22.697 83.924 1.00 66.69 670 ASP A C 1
ATOM 5314 O O . ASP A 1 670 ? -51.214 -23.291 82.860 1.00 66.69 670 ASP A O 1
ATOM 5318 N N . ASN A 1 671 ? -51.800 -21.426 83.947 1.00 65.94 671 ASN A N 1
ATOM 5319 C CA . ASN A 1 671 ? -51.994 -20.633 82.730 1.00 65.94 671 ASN A CA 1
ATOM 5320 C C . ASN A 1 671 ? -50.673 -20.129 82.111 1.00 65.94 671 ASN A C 1
ATOM 5322 O O . ASN A 1 671 ? -50.693 -19.634 80.986 1.00 65.94 671 ASN A O 1
ATOM 5326 N N . ASN A 1 672 ? -49.534 -20.250 82.808 1.00 63.66 672 ASN A N 1
ATOM 5327 C CA . ASN A 1 672 ? -48.243 -19.663 82.423 1.00 63.66 672 ASN A CA 1
ATOM 5328 C C . ASN A 1 672 ? -47.047 -20.617 82.651 1.00 63.66 672 ASN A C 1
ATOM 5330 O O . ASN A 1 672 ? -45.952 -20.179 83.001 1.00 63.66 672 ASN A O 1
ATOM 5334 N N . VAL A 1 673 ? -47.244 -21.921 82.418 1.00 54.84 673 VAL A N 1
ATOM 5335 C CA . VAL A 1 673 ? -46.303 -23.028 82.726 1.00 54.84 673 VAL A CA 1
ATOM 5336 C C . VAL A 1 673 ? -44.828 -22.744 82.376 1.00 54.84 673 VAL A C 1
ATOM 5338 O O . VAL A 1 673 ? -43.930 -23.067 83.149 1.00 54.84 673 VAL A O 1
ATOM 5341 N N . VAL A 1 674 ? -44.557 -22.088 81.240 1.00 52.81 674 VAL A N 1
ATOM 5342 C CA . VAL A 1 674 ? -43.190 -21.815 80.740 1.00 52.81 674 VAL A CA 1
ATOM 5343 C C . VAL A 1 674 ? -42.395 -20.836 81.626 1.00 52.81 674 VAL A C 1
ATOM 5345 O O . VAL A 1 674 ? -41.164 -20.831 81.574 1.00 52.81 674 VAL A O 1
ATOM 5348 N N . ALA A 1 675 ? -43.062 -20.026 82.454 1.00 50.06 675 ALA A N 1
ATOM 5349 C CA . ALA A 1 675 ? -42.400 -19.089 83.362 1.00 50.06 675 ALA A CA 1
ATOM 5350 C C . ALA A 1 675 ? -41.762 -19.783 84.582 1.00 50.06 675 ALA A C 1
ATOM 5352 O O . ALA A 1 675 ? -40.790 -19.272 85.137 1.00 50.06 675 ALA A O 1
ATOM 5353 N N . ILE A 1 676 ? -42.291 -20.942 84.995 1.00 47.81 676 ILE A N 1
ATOM 5354 C CA . ILE A 1 676 ? -41.991 -21.562 86.297 1.00 47.81 676 ILE A CA 1
ATOM 5355 C C . ILE A 1 676 ? -40.870 -22.610 86.200 1.00 47.81 676 ILE A C 1
ATOM 5357 O O . ILE A 1 676 ? -40.028 -22.681 87.093 1.00 47.81 676 ILE A O 1
ATOM 5361 N N . ASP A 1 677 ? -40.753 -23.320 85.072 1.00 46.88 677 ASP A N 1
ATOM 5362 C CA . ASP A 1 677 ? -39.704 -24.331 84.809 1.00 46.88 677 ASP A CA 1
ATOM 5363 C C . ASP A 1 677 ? -38.253 -23.780 84.779 1.00 46.88 677 ASP A C 1
ATOM 5365 O O . ASP A 1 677 ? -37.301 -24.532 84.556 1.00 46.88 677 ASP A O 1
ATOM 5369 N N . LYS A 1 678 ? -38.048 -22.468 84.973 1.00 41.84 678 LYS A N 1
ATOM 5370 C CA . LYS A 1 678 ? -36.727 -21.808 84.939 1.00 41.84 678 LYS A CA 1
ATOM 5371 C C . LYS A 1 678 ? -36.193 -21.326 86.291 1.00 41.84 678 LYS A C 1
ATOM 5373 O O . LYS A 1 678 ? -35.111 -20.737 86.311 1.00 41.84 678 LYS A O 1
ATOM 5378 N N . GLN A 1 679 ? -36.874 -21.581 87.409 1.00 34.16 679 GLN A N 1
ATOM 5379 C CA . GLN A 1 679 ? -36.261 -21.360 88.723 1.00 34.16 679 GLN A CA 1
ATOM 5380 C C . GLN A 1 679 ? -35.264 -22.486 89.060 1.00 34.16 679 GLN A C 1
ATOM 5382 O O . GLN A 1 679 ? -35.665 -23.650 89.110 1.00 34.16 679 GLN A O 1
ATOM 5387 N N . PRO A 1 680 ? -33.981 -22.187 89.345 1.00 36.81 680 PRO A N 1
ATOM 5388 C CA . PRO A 1 680 ? -33.182 -23.081 90.171 1.00 36.81 680 PRO A CA 1
ATOM 5389 C C . PRO A 1 680 ? -33.758 -23.062 91.597 1.00 36.81 680 PRO A C 1
ATOM 5391 O O . PRO A 1 680 ? -34.050 -21.985 92.120 1.00 36.81 680 PRO A O 1
ATOM 5394 N N . HIS A 1 681 ? -33.941 -24.248 92.184 1.00 32.97 681 HIS A N 1
ATOM 5395 C CA . HIS A 1 681 ? -34.406 -24.434 93.566 1.00 32.97 681 HIS A CA 1
ATOM 5396 C C . HIS A 1 681 ? -33.476 -23.800 94.613 1.00 32.97 681 HIS A C 1
ATOM 5398 O O . HIS A 1 681 ? -32.241 -23.844 94.401 1.00 32.97 681 HIS A O 1
#